Protein AF-A0A0M9DXM6-F1 (afdb_monomer)

pLDDT: mean 96.49, std 4.42, range [59.03, 98.94]

Foldseek 3Di:
DEEEDAAEAAFLVGADEEADAEDFYEHEQRAHFYEYAAEYEQEKDDDWDFDQDPVRDTDIDDDDIGGAHEYYHQHAAHYEYQAEYHFDCYDVLPLPNDEGEDQYEYEAYHNQAEYHQDASNEHEYAAHAYAYEYCAEYHQDANHEYEYAHAEYEYYGPEYEYAHALNYEYEYQAYEYEAYHCEEYEFNAYYDNAAEYEYEHPQYEHEYNDVSDQREEYAEYHEEHAAEYYAFDDPRGGARGYEYAEYDYEHEQRAHAHEYAEAYEFAKDKHWHWHQDSRRDTDIDIDPIGGAGYYDYQHAYEYEYQAYAYEYPDQEHAEAPDAYEYEYYDNHAQYEYYYDANYEHENAQHEYAYHHQAEYEAEANYEYEYQHAEYHEEGNEYEYYYALRYEYENHLYAYEYEYEHCEEYEFNAYADNAYEYEYEHNEYEYEYNDDNYQREEYQEYEEYHAAEYYAVDPVHQRRYEYAEYDYDYHDRYHGHDYPDDHHYDDDKHKHFHQDSSRHTDIDIDD

Mean predicted aligned error: 4.63 Å

Sequence (510 aa):
LILSANSGMGSGNNHIETSINTLTSYAGSDGMYITETNAITIDSQTININRVDAISKDTLTNNDSQADLTTILSGNIVLLAGDTITINEGYDLNRKAVYAGGAGNILLKAMHNEIHINDTAKIISDTGHITIVAANDINQLANANISTTNGCIDLKATAGAITMDNYAMTYTGTGNIGLLAEGDIQLGGLIAGTGDICITSSNGSILDNGDRFKDIQAVALRMNAGIGIGTLGIENDEAIDISVEKLTAHAGSAGINILEENDIEINTINVTINHVGLDGKTTLETHADQSDLKTSSNGAIILQTITGAITIDDSQDIKAHGTGNVLLNASGNEKDIIFLMDSDVNSGSGNITLLAQNSISQHTDSDIQTTTGDIYIKAAHGTITMDDKASASTGNDTGDIHYFANNNITIGGINAGTGNVDLYSQTGSILDGGDTYKDIQAASLRMGALISIGELQTPNPLDIAVDTITSKAGKGGISLFEDDDIVISDVAVTMNVVNPDSTIHIEEFA

Structure (mmCIF, N/CA/C/O backbone):
data_AF-A0A0M9DXM6-F1
#
_entry.id   AF-A0A0M9DXM6-F1
#
loop_
_atom_site.group_PDB
_atom_site.id
_atom_site.type_symbol
_atom_site.label_atom_id
_atom_site.label_alt_id
_atom_site.label_comp_id
_atom_site.label_asym_id
_atom_site.label_entity_id
_atom_site.label_seq_id
_atom_site.pdbx_PDB_ins_code
_atom_site.Cartn_x
_atom_site.Cartn_y
_atom_site.Cartn_z
_atom_site.occupancy
_atom_site.B_iso_or_equiv
_atom_site.auth_seq_id
_atom_site.auth_comp_id
_atom_site.auth_asym_id
_atom_site.auth_atom_id
_atom_site.pdbx_PDB_model_num
ATOM 1 N N . LEU A 1 1 ? 29.166 -0.278 -29.485 1.00 95.00 1 LEU A N 1
ATOM 2 C CA . LEU A 1 1 ? 28.492 -0.185 -30.803 1.00 95.00 1 LEU A CA 1
ATOM 3 C C . LEU A 1 1 ? 27.765 1.147 -30.868 1.00 95.00 1 LEU A C 1
ATOM 5 O O . LEU A 1 1 ? 27.132 1.507 -29.888 1.00 95.00 1 LEU A O 1
ATOM 9 N N . ILE A 1 2 ? 27.886 1.854 -31.993 1.00 96.38 2 ILE A N 1
ATOM 10 C CA . ILE A 1 2 ? 27.164 3.102 -32.282 1.00 96.38 2 ILE A CA 1
ATOM 11 C C . ILE A 1 2 ? 26.176 2.783 -33.395 1.00 96.38 2 ILE A C 1
ATOM 13 O O . ILE A 1 2 ? 26.605 2.302 -34.450 1.00 96.38 2 ILE A O 1
ATOM 17 N N . LEU A 1 3 ? 24.888 3.036 -33.172 1.00 96.19 3 LEU A N 1
ATOM 18 C CA . LEU A 1 3 ? 23.875 2.927 -34.212 1.00 96.19 3 LEU A CA 1
ATOM 19 C C . LEU A 1 3 ? 23.095 4.245 -34.367 1.00 96.19 3 LEU A C 1
ATOM 21 O O . LEU A 1 3 ? 22.624 4.846 -33.404 1.00 96.19 3 LEU A O 1
ATOM 25 N N . SER A 1 4 ? 22.923 4.696 -35.607 1.00 95.94 4 SER A N 1
ATOM 26 C CA . SER A 1 4 ? 22.111 5.875 -35.925 1.00 95.94 4 SER A CA 1
ATOM 27 C C . SER A 1 4 ? 21.314 5.612 -37.196 1.00 95.94 4 SER A C 1
ATOM 29 O O . SER A 1 4 ? 21.894 5.371 -38.257 1.00 95.94 4 SER A O 1
ATOM 31 N N . ALA A 1 5 ? 19.989 5.683 -37.109 1.00 95.81 5 ALA A N 1
ATOM 32 C CA . ALA A 1 5 ? 19.093 5.550 -38.250 1.00 95.81 5 ALA A CA 1
ATOM 33 C C . ALA A 1 5 ? 17.974 6.594 -38.181 1.00 95.81 5 ALA A C 1
ATOM 35 O O . ALA A 1 5 ? 17.336 6.767 -37.151 1.00 95.81 5 ALA A O 1
ATOM 36 N N . ASN A 1 6 ? 17.676 7.254 -39.304 1.00 93.81 6 ASN A N 1
ATOM 37 C CA . ASN A 1 6 ? 16.593 8.247 -39.353 1.00 93.81 6 ASN A CA 1
ATOM 38 C C . ASN A 1 6 ? 15.195 7.633 -39.170 1.00 93.81 6 ASN A C 1
ATOM 40 O O . ASN A 1 6 ? 14.278 8.346 -38.781 1.00 93.81 6 ASN A O 1
ATOM 44 N N . SER A 1 7 ? 15.025 6.349 -39.507 1.00 94.62 7 SER A N 1
ATOM 45 C CA . SER A 1 7 ? 13.735 5.647 -39.432 1.00 94.62 7 SER A CA 1
ATOM 46 C C . SER A 1 7 ? 13.710 4.685 -38.252 1.00 94.62 7 SER A C 1
ATOM 48 O O . SER A 1 7 ? 13.069 4.967 -37.249 1.00 94.62 7 SER A O 1
ATOM 50 N N . GLY A 1 8 ? 14.478 3.598 -38.313 1.00 95.38 8 GLY A N 1
ATOM 51 C CA . GLY A 1 8 ? 14.613 2.663 -37.203 1.00 95.38 8 GLY A CA 1
ATOM 52 C C . GLY A 1 8 ? 15.649 1.581 -37.456 1.00 95.38 8 GLY A C 1
ATOM 53 O O . GLY A 1 8 ? 16.342 1.590 -38.478 1.00 95.38 8 GLY A O 1
ATOM 54 N N . MET A 1 9 ? 15.776 0.677 -36.490 1.00 96.75 9 MET A N 1
ATOM 55 C CA . MET A 1 9 ? 16.795 -0.369 -36.435 1.00 96.75 9 MET A CA 1
ATOM 56 C C . MET A 1 9 ? 16.177 -1.679 -35.969 1.00 96.75 9 MET A C 1
ATOM 58 O O . MET A 1 9 ? 15.656 -1.769 -34.862 1.00 96.75 9 MET A O 1
ATOM 62 N N . GLY A 1 10 ? 16.228 -2.698 -36.825 1.00 96.56 10 GLY A N 1
ATOM 63 C CA . GLY A 1 10 ? 15.422 -3.899 -36.626 1.00 96.56 10 GLY A CA 1
ATOM 64 C C . GLY A 1 10 ? 13.931 -3.610 -36.814 1.00 96.56 10 GLY A C 1
ATOM 65 O O . GLY A 1 10 ? 13.534 -2.594 -37.383 1.00 96.56 10 GLY A O 1
ATOM 66 N N . SER A 1 11 ? 13.098 -4.541 -36.370 1.00 96.50 11 SER A N 1
ATOM 67 C CA . SER A 1 11 ? 11.639 -4.423 -36.350 1.00 96.50 11 SER A CA 1
ATOM 68 C C . SER A 1 11 ? 11.067 -5.355 -35.283 1.00 96.50 11 SER A C 1
ATOM 70 O O . SER A 1 11 ? 11.734 -6.313 -34.894 1.00 96.50 11 SER A O 1
ATOM 72 N N . GLY A 1 12 ? 9.812 -5.152 -34.874 1.00 94.00 12 GLY A N 1
ATOM 73 C CA . GLY A 1 12 ? 9.178 -5.980 -33.840 1.00 94.00 12 GLY A CA 1
ATOM 74 C C . GLY A 1 12 ? 9.177 -7.491 -34.111 1.00 94.00 12 GLY A C 1
ATOM 75 O O . GLY A 1 12 ? 9.176 -8.278 -33.174 1.00 94.00 12 GLY A O 1
ATOM 76 N N . ASN A 1 13 ? 9.246 -7.909 -35.381 1.00 93.44 13 ASN A N 1
ATOM 77 C CA . ASN A 1 13 ? 9.314 -9.325 -35.766 1.00 93.44 13 ASN A CA 1
ATOM 78 C C . ASN A 1 13 ? 10.734 -9.816 -36.095 1.00 93.44 13 ASN A C 1
ATOM 80 O O . ASN A 1 13 ? 10.910 -10.994 -36.390 1.00 93.44 13 ASN A O 1
ATOM 84 N N . ASN A 1 14 ? 11.722 -8.922 -36.138 1.00 96.69 14 ASN A N 1
ATOM 85 C CA . ASN A 1 14 ? 13.093 -9.248 -36.513 1.00 96.69 14 ASN A CA 1
ATOM 86 C C . ASN A 1 14 ? 14.042 -8.218 -35.900 1.00 96.69 14 ASN A C 1
ATOM 88 O O . ASN A 1 14 ? 14.267 -7.147 -36.480 1.00 96.69 14 ASN A O 1
ATOM 92 N N . HIS A 1 15 ? 14.535 -8.537 -34.708 1.00 98.19 15 HIS A N 1
ATOM 93 C CA . HIS A 1 15 ? 15.484 -7.705 -33.977 1.00 98.19 15 HIS A CA 1
ATOM 94 C C . HIS A 1 15 ? 16.838 -7.697 -34.698 1.00 98.19 15 HIS A C 1
ATOM 96 O O . HIS A 1 15 ? 17.088 -8.495 -35.596 1.00 98.19 15 HIS A O 1
ATOM 102 N N . ILE A 1 16 ? 17.707 -6.754 -34.345 1.00 98.19 16 ILE A N 1
ATOM 103 C CA . ILE A 1 16 ? 19.132 -6.855 -34.665 1.00 98.19 16 ILE A CA 1
ATOM 104 C C . ILE A 1 16 ? 19.784 -7.666 -33.551 1.00 98.19 16 ILE A C 1
ATOM 106 O O . ILE A 1 16 ? 19.792 -7.226 -32.401 1.00 98.19 16 ILE A O 1
ATOM 110 N N . GLU A 1 17 ? 20.345 -8.824 -33.884 1.00 97.94 17 GLU A N 1
ATOM 111 C CA . GLU A 1 17 ? 21.116 -9.618 -32.934 1.00 97.94 17 GLU A CA 1
ATOM 112 C C . GLU A 1 17 ? 22.549 -9.088 -32.801 1.00 97.94 17 GLU A C 1
ATOM 114 O O . GLU A 1 17 ? 23.246 -8.856 -33.795 1.00 97.94 17 GLU A O 1
ATOM 119 N N . THR A 1 18 ? 23.013 -8.915 -31.565 1.00 98.00 18 THR A N 1
ATOM 120 C CA . THR A 1 18 ? 24.352 -8.402 -31.262 1.00 98.00 18 THR A CA 1
ATOM 121 C C . THR A 1 18 ? 25.109 -9.283 -30.259 1.00 98.00 18 THR A C 1
ATOM 123 O O . THR A 1 18 ? 24.546 -10.166 -29.604 1.00 98.00 18 THR A O 1
ATOM 126 N N . SER A 1 19 ? 26.430 -9.076 -30.206 1.00 98.00 19 SER A N 1
ATOM 127 C CA . SER A 1 19 ? 27.343 -9.637 -29.202 1.00 98.00 19 SER A CA 1
ATOM 128 C C . SER A 1 19 ? 28.376 -8.573 -28.808 1.00 98.00 19 SER A C 1
ATOM 130 O O . SER A 1 19 ? 29.520 -8.611 -29.269 1.00 98.00 19 SER A O 1
ATOM 132 N N . ILE A 1 20 ? 27.954 -7.568 -28.046 1.00 97.44 20 ILE A N 1
ATOM 133 C CA . ILE A 1 20 ? 28.712 -6.348 -27.730 1.00 97.44 20 ILE A CA 1
ATOM 134 C C . ILE A 1 20 ? 28.621 -5.992 -26.242 1.00 97.44 20 ILE A C 1
ATOM 136 O O . ILE A 1 20 ? 27.689 -6.387 -25.561 1.00 97.44 20 ILE A O 1
ATOM 140 N N . ASN A 1 21 ? 29.563 -5.176 -25.759 1.00 96.88 21 ASN A N 1
ATOM 141 C CA . ASN A 1 21 ? 29.585 -4.762 -24.350 1.00 96.88 21 ASN A CA 1
ATOM 142 C C . ASN A 1 21 ? 28.863 -3.434 -24.102 1.00 96.88 21 ASN A C 1
ATOM 144 O O . ASN A 1 21 ? 28.241 -3.261 -23.065 1.00 96.88 21 ASN A O 1
ATOM 148 N N . THR A 1 22 ? 28.973 -2.481 -25.030 1.00 97.81 22 THR A N 1
ATOM 149 C CA . THR A 1 22 ? 28.425 -1.126 -24.868 1.00 97.81 22 THR A CA 1
ATOM 150 C C . THR A 1 22 ? 27.573 -0.764 -26.072 1.00 97.81 22 THR A C 1
ATOM 152 O O . THR A 1 22 ? 28.013 -0.977 -27.207 1.00 97.81 22 THR A O 1
ATOM 155 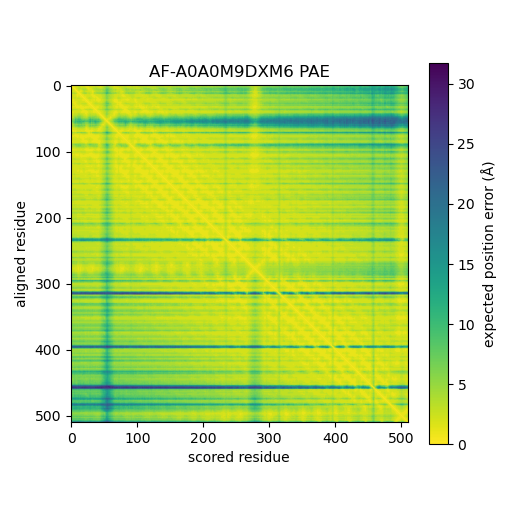N N . LEU A 1 23 ? 26.390 -0.196 -25.854 1.00 98.19 23 LEU A N 1
ATOM 156 C CA . LEU A 1 23 ? 25.471 0.248 -26.898 1.00 98.19 23 LEU A CA 1
ATOM 157 C C . LEU A 1 23 ? 25.051 1.700 -26.671 1.00 98.19 23 LEU A C 1
ATOM 159 O O . LEU A 1 23 ? 24.648 2.082 -25.581 1.00 98.19 23 LEU A O 1
ATOM 163 N N . THR A 1 24 ? 25.069 2.458 -27.760 1.00 98.00 24 THR A N 1
ATOM 164 C CA . THR A 1 24 ? 24.351 3.722 -27.912 1.00 98.00 24 THR A CA 1
ATOM 165 C C . THR A 1 24 ? 23.617 3.700 -29.250 1.00 98.00 24 THR A C 1
ATOM 167 O O . THR A 1 24 ? 24.087 3.093 -30.225 1.00 98.00 24 THR A O 1
ATOM 170 N N . SER A 1 25 ? 22.425 4.290 -29.280 1.00 97.44 25 SER A N 1
ATOM 171 C CA . SER A 1 25 ? 21.515 4.188 -30.410 1.00 97.44 25 SER A CA 1
ATOM 172 C C . SER A 1 25 ? 20.621 5.412 -30.558 1.00 97.44 25 SER A C 1
ATOM 174 O O . SER A 1 25 ? 20.064 5.910 -29.584 1.00 97.44 25 SER A O 1
ATOM 176 N N . TYR A 1 26 ? 20.405 5.833 -31.804 1.00 97.75 26 TYR A N 1
ATOM 177 C CA . TYR A 1 26 ? 19.428 6.856 -32.166 1.00 97.75 26 TYR A CA 1
ATOM 178 C C . TYR A 1 26 ? 18.542 6.393 -33.328 1.00 97.75 26 TYR A C 1
ATOM 180 O O . TYR A 1 26 ? 19.050 6.148 -34.427 1.00 97.75 26 TYR A O 1
ATOM 188 N N . ALA A 1 27 ? 17.231 6.295 -33.104 1.00 98.06 27 ALA A N 1
ATOM 189 C CA . ALA A 1 27 ? 16.229 5.888 -34.094 1.00 98.06 27 ALA A CA 1
ATOM 190 C C . ALA A 1 27 ? 15.079 6.903 -34.238 1.00 98.06 27 ALA A C 1
ATOM 192 O O . ALA A 1 27 ? 14.842 7.741 -33.370 1.00 98.06 27 ALA A O 1
ATOM 193 N N . GLY A 1 28 ? 14.348 6.822 -35.350 1.00 97.62 28 GLY A N 1
ATOM 194 C CA . GLY A 1 28 ? 13.129 7.593 -35.599 1.00 97.62 28 GLY A CA 1
ATOM 195 C C . GLY A 1 28 ? 11.851 6.810 -35.293 1.00 97.62 28 GLY A C 1
ATOM 196 O O . GLY A 1 28 ? 11.806 6.003 -34.366 1.00 97.62 28 GLY A O 1
ATOM 197 N N . SER A 1 29 ? 10.819 7.033 -36.112 1.00 96.19 29 SER A N 1
ATOM 198 C CA . SER A 1 29 ? 9.457 6.517 -35.912 1.00 96.19 29 SER A CA 1
ATOM 199 C C . SER A 1 29 ? 9.323 4.998 -35.956 1.00 96.19 29 SER A C 1
ATOM 201 O O . SER A 1 29 ? 8.376 4.463 -35.388 1.00 96.19 29 SER A O 1
ATOM 203 N N . ASP A 1 30 ? 10.237 4.297 -36.629 1.00 96.81 30 ASP A N 1
ATOM 204 C CA . ASP A 1 30 ? 10.184 2.833 -36.683 1.00 96.81 30 ASP A CA 1
ATOM 205 C C . ASP A 1 30 ? 10.801 2.207 -35.427 1.00 96.81 30 ASP A C 1
ATOM 207 O O . ASP A 1 30 ? 10.632 1.014 -35.204 1.00 96.81 30 ASP A O 1
ATOM 211 N N . GLY A 1 31 ? 11.474 2.999 -34.585 1.00 97.94 31 GLY A N 1
ATOM 212 C CA . GLY A 1 31 ? 12.032 2.555 -33.314 1.00 97.94 31 GLY A CA 1
ATOM 213 C C . GLY A 1 31 ? 13.300 1.714 -33.446 1.00 97.94 31 GLY A C 1
ATOM 214 O O . GLY A 1 31 ? 13.975 1.695 -34.478 1.00 97.94 31 GLY A O 1
ATOM 215 N N . MET A 1 32 ? 13.648 1.028 -32.366 1.00 98.31 32 MET A N 1
ATOM 216 C CA . MET A 1 32 ? 14.805 0.151 -32.276 1.00 98.31 32 MET A CA 1
ATOM 217 C C . MET A 1 32 ? 14.445 -1.160 -31.577 1.00 98.31 32 MET A C 1
ATOM 219 O O . MET A 1 32 ? 13.837 -1.154 -30.512 1.00 98.31 32 MET A O 1
ATOM 223 N N . TYR A 1 33 ? 14.841 -2.274 -32.185 1.00 98.75 33 TYR A N 1
ATOM 224 C CA . TYR A 1 33 ? 14.581 -3.632 -31.713 1.00 98.75 33 TYR A CA 1
ATOM 225 C C . TYR A 1 33 ? 15.891 -4.411 -31.743 1.00 98.75 33 TYR A C 1
ATOM 227 O O . TYR A 1 33 ? 16.400 -4.731 -32.821 1.00 98.75 33 TYR A O 1
ATOM 235 N N . ILE A 1 34 ? 16.468 -4.662 -30.570 1.00 98.69 34 ILE A N 1
ATOM 236 C CA . ILE A 1 34 ? 17.808 -5.232 -30.413 1.00 98.69 34 ILE A CA 1
ATOM 237 C C . ILE A 1 34 ? 17.748 -6.411 -29.445 1.00 98.69 34 ILE A C 1
ATOM 239 O O . ILE A 1 34 ? 17.160 -6.318 -28.369 1.00 98.69 34 ILE A O 1
ATOM 243 N N . THR A 1 35 ? 18.405 -7.504 -29.824 1.00 98.56 35 THR A N 1
ATOM 244 C CA . THR A 1 35 ? 18.655 -8.654 -28.953 1.00 98.56 35 THR A CA 1
ATOM 245 C C . THR A 1 35 ? 20.164 -8.839 -28.803 1.00 98.56 35 THR A C 1
ATOM 247 O O . THR A 1 35 ? 20.845 -9.276 -29.725 1.00 98.56 35 THR A O 1
ATOM 250 N N . GLU A 1 36 ? 20.702 -8.504 -27.639 1.00 98.44 36 GLU A N 1
ATOM 251 C CA . GLU A 1 36 ? 22.091 -8.745 -27.266 1.00 98.44 36 GLU A CA 1
ATOM 252 C C . GLU A 1 36 ? 22.236 -10.127 -26.619 1.00 98.44 36 GLU A C 1
ATOM 254 O O . GLU A 1 36 ? 21.446 -10.516 -25.762 1.00 98.44 36 GLU A O 1
ATOM 259 N N . THR A 1 37 ? 23.257 -10.882 -27.024 1.00 98.19 37 THR A N 1
ATOM 260 C CA . THR A 1 37 ? 23.476 -12.253 -26.531 1.00 98.19 37 THR A CA 1
ATOM 261 C C . THR A 1 37 ? 24.064 -12.291 -25.116 1.00 98.19 37 THR A C 1
ATOM 263 O O . THR A 1 37 ? 23.858 -13.270 -24.404 1.00 98.19 37 THR A O 1
ATOM 266 N N . ASN A 1 38 ? 24.797 -11.254 -24.702 1.00 97.12 38 ASN A N 1
ATOM 267 C CA . ASN A 1 38 ? 25.492 -11.192 -23.413 1.00 97.12 38 ASN A CA 1
ATOM 268 C C . ASN A 1 38 ? 24.887 -10.110 -22.496 1.00 97.12 38 ASN A C 1
ATOM 270 O O . ASN A 1 38 ? 23.751 -9.676 -22.687 1.00 97.12 38 ASN A O 1
ATOM 274 N N . ALA A 1 39 ? 25.657 -9.677 -21.495 1.00 98.44 39 ALA A N 1
ATOM 275 C CA . ALA A 1 39 ? 25.383 -8.446 -20.763 1.00 98.44 39 ALA A CA 1
ATOM 276 C C . ALA A 1 39 ? 25.593 -7.230 -21.674 1.00 98.44 39 ALA A C 1
ATOM 278 O O . ALA A 1 39 ? 26.448 -7.255 -22.563 1.00 98.44 39 ALA A O 1
ATOM 279 N N . ILE A 1 40 ? 24.855 -6.152 -21.416 1.00 98.75 40 ILE A N 1
ATOM 280 C CA . ILE A 1 40 ? 24.942 -4.907 -22.177 1.00 98.75 40 ILE A CA 1
ATOM 281 C C . ILE A 1 40 ? 25.006 -3.702 -21.249 1.00 98.75 40 ILE A C 1
ATOM 283 O O . ILE A 1 40 ? 24.245 -3.589 -20.292 1.00 98.75 40 ILE A O 1
ATOM 287 N N . THR A 1 41 ? 25.895 -2.767 -21.563 1.00 98.75 41 THR A N 1
ATOM 288 C CA . THR A 1 41 ? 25.940 -1.450 -20.934 1.00 98.75 41 THR A CA 1
ATOM 289 C C . THR A 1 41 ? 25.419 -0.399 -21.909 1.00 98.75 41 THR A C 1
ATOM 291 O O . THR A 1 41 ? 25.927 -0.268 -23.024 1.00 98.75 41 THR A O 1
ATOM 294 N N . ILE A 1 42 ? 24.419 0.370 -21.496 1.00 98.69 42 ILE A N 1
ATOM 295 C CA . ILE A 1 42 ? 24.010 1.598 -22.178 1.00 98.69 42 ILE A CA 1
ATOM 296 C C . ILE A 1 42 ? 24.918 2.705 -21.655 1.00 98.69 42 ILE A C 1
ATOM 298 O O . ILE A 1 42 ? 24.898 2.999 -20.463 1.00 98.69 42 ILE A O 1
ATOM 302 N N . ASP A 1 43 ? 25.767 3.248 -22.524 1.00 97.69 43 ASP A N 1
ATOM 303 C CA . ASP A 1 43 ? 26.740 4.290 -22.185 1.00 97.69 43 ASP A CA 1
ATOM 304 C C . ASP A 1 43 ? 27.196 5.017 -23.458 1.00 97.69 43 ASP A C 1
ATOM 306 O O . ASP A 1 43 ? 26.812 4.688 -24.583 1.00 97.69 43 ASP A O 1
ATOM 310 N N . SER A 1 44 ? 28.083 5.987 -23.288 1.00 96.38 44 SER A N 1
ATOM 311 C CA . SER A 1 44 ? 28.733 6.703 -24.365 1.00 96.38 44 SER A CA 1
ATOM 312 C C . SER A 1 44 ? 29.739 5.858 -25.131 1.00 96.38 44 SER A C 1
ATOM 314 O O . SER A 1 44 ? 30.563 5.128 -24.576 1.00 96.38 44 SER A O 1
ATOM 316 N N . GLN A 1 45 ? 29.745 6.037 -26.446 1.00 96.25 45 GLN A N 1
ATOM 317 C CA . GLN A 1 45 ? 30.738 5.448 -27.323 1.00 96.25 45 GLN A CA 1
ATOM 318 C C . GLN A 1 45 ? 31.192 6.460 -28.374 1.00 96.25 45 GLN A C 1
ATOM 320 O O . GLN A 1 45 ? 30.397 7.152 -29.005 1.00 96.25 45 GLN A O 1
ATOM 325 N N . THR A 1 46 ? 32.499 6.479 -28.632 1.00 95.50 46 THR A N 1
ATOM 326 C CA . THR A 1 46 ? 33.094 7.138 -29.796 1.00 95.50 46 THR A CA 1
ATOM 327 C C . THR A 1 46 ? 33.887 6.115 -30.596 1.00 95.50 46 THR A C 1
ATOM 329 O O . THR A 1 46 ? 34.663 5.344 -30.032 1.00 95.50 46 THR A O 1
ATOM 332 N N . ILE A 1 47 ? 33.720 6.110 -31.917 1.00 92.88 47 ILE A N 1
ATOM 333 C CA . ILE A 1 47 ? 34.516 5.275 -32.822 1.00 92.88 47 ILE A CA 1
ATOM 334 C C . ILE A 1 47 ? 35.238 6.198 -33.793 1.00 92.88 47 ILE A C 1
ATOM 336 O O . ILE A 1 47 ? 34.601 6.849 -34.619 1.00 92.88 47 ILE A O 1
ATOM 340 N N . ASN A 1 48 ? 36.568 6.216 -33.723 1.00 93.56 48 ASN A N 1
ATOM 341 C CA . ASN A 1 48 ? 37.421 6.914 -34.678 1.00 93.56 48 ASN A CA 1
ATOM 342 C C . ASN A 1 48 ? 38.124 5.904 -35.585 1.00 93.56 48 ASN A C 1
ATOM 344 O O . ASN A 1 48 ? 38.646 4.894 -35.117 1.00 93.56 48 ASN A O 1
ATOM 348 N N . ILE A 1 49 ? 38.132 6.177 -36.887 1.00 93.25 49 ILE A N 1
ATOM 349 C CA . ILE A 1 49 ? 38.731 5.311 -37.902 1.00 93.25 49 ILE A CA 1
ATOM 350 C C . ILE A 1 49 ? 39.770 6.081 -38.708 1.00 93.25 49 ILE A C 1
ATOM 352 O O . ILE A 1 49 ? 39.626 7.276 -38.964 1.00 93.25 49 ILE A O 1
ATOM 356 N N . ASN A 1 50 ? 40.807 5.385 -39.159 1.00 94.50 50 ASN A N 1
ATOM 357 C CA . ASN A 1 50 ? 41.744 5.938 -40.129 1.00 94.50 50 ASN A CA 1
ATOM 358 C C . ASN A 1 50 ? 41.104 5.901 -41.516 1.00 94.50 50 ASN A C 1
ATOM 360 O O . ASN A 1 50 ? 40.862 4.827 -42.071 1.00 94.50 50 ASN A O 1
ATOM 364 N N . ARG A 1 51 ? 40.818 7.075 -42.084 1.00 92.38 51 ARG A N 1
ATOM 365 C CA . ARG A 1 51 ? 40.313 7.193 -43.454 1.00 92.38 51 ARG A CA 1
ATOM 366 C C . ARG A 1 51 ? 41.467 7.498 -44.388 1.00 92.38 51 ARG A C 1
ATOM 368 O O . ARG A 1 51 ? 42.149 8.504 -44.218 1.00 92.38 51 ARG A O 1
ATOM 375 N N . VAL A 1 52 ? 41.659 6.626 -45.371 1.00 93.75 52 VAL A N 1
ATOM 376 C CA . VAL A 1 52 ? 42.643 6.820 -46.435 1.00 93.75 52 VAL A CA 1
ATOM 377 C C . VAL A 1 52 ? 42.034 7.717 -47.510 1.00 93.75 52 VAL A C 1
ATOM 379 O O . VAL A 1 52 ? 40.940 7.440 -48.006 1.00 93.75 52 VAL A O 1
ATOM 382 N N . ASP A 1 53 ? 42.721 8.804 -47.843 1.00 90.38 53 ASP A N 1
ATOM 383 C CA . ASP A 1 53 ? 42.309 9.723 -48.901 1.00 90.38 53 ASP A CA 1
ATOM 384 C C . ASP A 1 53 ? 42.794 9.275 -50.297 1.00 90.38 53 ASP A C 1
ATOM 386 O O . ASP A 1 53 ? 43.465 8.255 -50.471 1.00 90.38 53 ASP A O 1
ATOM 390 N N . ALA A 1 54 ? 42.456 10.055 -51.327 1.00 92.88 54 ALA A N 1
ATOM 391 C CA . ALA A 1 54 ? 42.821 9.755 -52.713 1.00 92.88 54 ALA A CA 1
ATOM 392 C C . ALA A 1 54 ? 44.342 9.758 -52.980 1.00 92.88 54 ALA A C 1
ATOM 394 O O . ALA A 1 54 ? 44.765 9.311 -54.046 1.00 92.88 54 ALA A O 1
ATOM 395 N N . ILE A 1 55 ? 45.160 10.248 -52.041 1.00 93.56 55 ILE A N 1
ATOM 396 C CA . ILE A 1 55 ? 46.626 10.255 -52.131 1.00 93.56 55 ILE A CA 1
ATOM 397 C C . ILE A 1 55 ? 47.275 9.243 -51.178 1.00 93.56 55 ILE A C 1
ATOM 399 O O . ILE A 1 55 ? 48.481 9.301 -50.950 1.00 93.56 55 ILE A O 1
ATOM 403 N N . SER A 1 56 ? 46.500 8.274 -50.677 1.00 91.25 56 SER A N 1
ATOM 404 C CA . SER A 1 56 ? 46.968 7.210 -49.779 1.00 91.25 56 SER A CA 1
ATOM 405 C C . SER A 1 56 ? 47.475 7.706 -48.419 1.00 91.25 56 SER A C 1
ATOM 407 O O . SER A 1 56 ? 48.222 6.993 -47.751 1.00 91.25 56 SER A O 1
ATOM 409 N N . LYS A 1 57 ? 47.074 8.910 -47.991 1.00 94.00 57 LYS A N 1
ATOM 410 C CA . LYS A 1 57 ? 47.332 9.402 -46.638 1.00 94.00 57 LYS A CA 1
ATOM 411 C C . LYS A 1 57 ? 46.177 8.993 -45.735 1.00 94.00 57 LYS A C 1
ATOM 413 O O . LYS A 1 57 ? 45.016 9.229 -46.068 1.00 94.00 57 LYS A O 1
ATOM 418 N N . ASP A 1 58 ? 46.485 8.409 -44.585 1.00 93.06 58 ASP A N 1
ATOM 419 C CA . ASP A 1 58 ? 45.499 8.189 -43.541 1.00 93.06 58 ASP A CA 1
ATOM 420 C C . ASP A 1 58 ? 45.308 9.453 -42.692 1.00 93.06 58 ASP A C 1
ATOM 422 O O . ASP A 1 58 ? 46.239 10.180 -42.346 1.00 93.06 58 ASP A O 1
ATOM 426 N N . THR A 1 59 ? 44.050 9.757 -42.393 1.00 93.25 59 THR A N 1
ATOM 427 C CA . THR A 1 59 ? 43.672 10.768 -41.406 1.00 93.25 59 THR A CA 1
ATOM 428 C C . THR A 1 59 ? 42.694 10.125 -40.440 1.00 93.25 59 THR A C 1
ATOM 430 O O . THR A 1 59 ? 41.676 9.567 -40.860 1.00 93.25 59 THR A O 1
ATOM 433 N N . LEU A 1 60 ? 43.013 10.184 -39.149 1.00 94.88 60 LEU A N 1
ATOM 434 C CA . LEU A 1 60 ? 42.110 9.740 -38.096 1.00 94.88 60 LEU A CA 1
ATOM 435 C C . LEU A 1 60 ? 40.878 10.650 -38.090 1.00 94.88 60 LEU A C 1
ATOM 437 O O . LEU A 1 60 ? 41.008 11.876 -38.075 1.00 94.88 60 LEU A O 1
ATOM 441 N N . THR A 1 61 ? 39.683 10.066 -38.120 1.00 93.25 61 THR A N 1
ATOM 442 C CA . THR A 1 61 ? 38.455 10.838 -37.912 1.00 93.25 61 THR A CA 1
ATOM 443 C C . THR A 1 61 ? 38.405 11.382 -36.489 1.00 93.25 61 THR A C 1
ATOM 445 O O . THR A 1 61 ? 38.930 10.765 -35.568 1.00 93.25 61 THR A O 1
ATOM 448 N N . ASN A 1 62 ? 37.732 12.514 -36.312 1.00 92.75 62 ASN A N 1
ATOM 449 C CA . ASN A 1 62 ? 37.373 13.044 -35.002 1.00 92.75 62 ASN A CA 1
ATOM 450 C C . ASN A 1 62 ? 35.848 13.075 -34.918 1.00 92.75 62 ASN A C 1
ATOM 452 O O . ASN A 1 62 ? 35.236 14.106 -35.186 1.00 92.75 62 ASN A O 1
ATOM 456 N N . ASN A 1 63 ? 35.259 11.9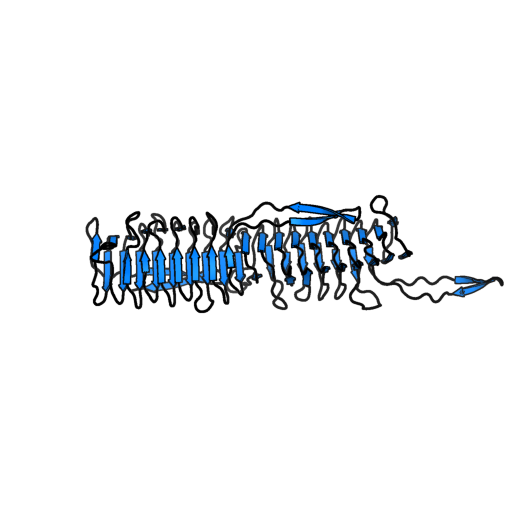04 -34.696 1.00 92.69 63 ASN A N 1
ATOM 457 C CA . ASN A 1 63 ? 33.818 11.756 -34.566 1.00 92.69 63 ASN A CA 1
ATOM 458 C C . ASN A 1 63 ? 33.394 12.158 -33.154 1.00 92.69 63 ASN A C 1
ATOM 460 O O . ASN A 1 63 ? 34.123 11.902 -32.194 1.00 92.69 63 ASN A O 1
ATOM 464 N N . ASP A 1 64 ? 32.210 12.749 -33.042 1.00 92.69 64 ASP A N 1
ATOM 465 C CA . ASP A 1 64 ? 31.605 13.046 -31.749 1.00 92.69 64 ASP A CA 1
ATOM 466 C C . ASP A 1 64 ? 31.176 11.749 -31.043 1.00 92.69 64 ASP A C 1
ATOM 468 O O . ASP A 1 64 ? 30.911 10.725 -31.685 1.00 92.69 64 ASP A O 1
ATOM 472 N N . SER A 1 65 ? 31.118 11.790 -29.710 1.00 94.56 65 SER A N 1
ATOM 473 C CA . SER A 1 65 ? 30.571 10.687 -28.921 1.00 94.56 65 SER A CA 1
ATOM 474 C C . SER A 1 65 ? 29.053 10.647 -29.056 1.00 94.56 65 SER A C 1
ATOM 476 O O . SER A 1 65 ? 28.403 11.687 -28.982 1.00 94.56 65 SER A O 1
ATOM 478 N N . GLN A 1 66 ? 28.491 9.450 -29.201 1.00 96.38 66 GLN A N 1
ATOM 479 C CA . GLN A 1 66 ? 27.056 9.211 -29.047 1.00 96.38 66 GLN A CA 1
ATOM 480 C C . GLN A 1 66 ? 26.819 8.606 -27.657 1.00 96.38 66 GLN A C 1
ATOM 482 O O . GLN A 1 66 ? 27.668 7.847 -27.186 1.00 96.38 66 GLN A O 1
ATOM 487 N N . ALA A 1 67 ? 25.718 8.966 -27.006 1.00 97.19 67 ALA A N 1
ATOM 488 C CA . ALA A 1 67 ? 25.264 8.428 -25.725 1.00 97.19 67 ALA A CA 1
ATOM 489 C C . ALA A 1 67 ? 23.820 7.922 -25.860 1.00 97.19 67 ALA A C 1
ATOM 491 O O . ALA A 1 67 ? 23.173 8.176 -26.880 1.00 97.19 67 ALA A O 1
ATOM 492 N N . ASP A 1 68 ? 23.352 7.195 -24.848 1.00 98.00 68 ASP A N 1
ATOM 493 C CA . ASP A 1 68 ? 21.950 6.815 -24.647 1.00 98.00 68 ASP A CA 1
ATOM 494 C C . ASP A 1 68 ? 21.342 5.864 -25.687 1.00 98.00 68 ASP A C 1
ATOM 496 O O . ASP A 1 68 ? 21.909 5.578 -26.751 1.00 98.00 68 ASP A O 1
ATOM 500 N N . LEU A 1 69 ? 20.137 5.381 -25.370 1.00 98.44 69 LEU A N 1
ATOM 501 C CA . LEU A 1 69 ? 19.188 4.843 -26.341 1.00 98.44 69 LEU A CA 1
ATOM 502 C C . LEU A 1 69 ? 18.057 5.849 -26.527 1.00 98.44 69 LEU A C 1
ATOM 504 O O . LEU A 1 69 ? 17.249 6.064 -25.628 1.00 98.44 69 LEU A O 1
ATOM 508 N N . THR A 1 70 ? 17.982 6.452 -27.706 1.00 98.06 70 THR A N 1
ATOM 509 C CA . THR A 1 70 ? 16.974 7.463 -28.019 1.00 98.06 70 THR A CA 1
ATOM 510 C C . THR A 1 70 ? 16.160 7.068 -29.241 1.00 98.06 70 THR A C 1
ATOM 512 O O . THR A 1 70 ? 16.708 6.776 -30.306 1.00 98.06 70 THR A O 1
ATOM 515 N N . THR A 1 71 ? 14.839 7.152 -29.126 1.00 98.06 71 THR A N 1
ATOM 516 C CA . THR A 1 71 ? 13.932 7.201 -30.273 1.00 98.06 71 THR A CA 1
ATOM 517 C C . THR A 1 71 ? 13.183 8.525 -30.307 1.00 98.06 71 THR A C 1
ATOM 519 O O . THR A 1 71 ? 12.786 9.082 -29.282 1.00 98.06 71 THR A O 1
ATOM 522 N N . ILE A 1 72 ? 12.968 9.041 -31.514 1.00 92.31 72 ILE A N 1
ATOM 523 C CA . ILE A 1 72 ? 12.113 10.206 -31.754 1.00 92.31 72 ILE A CA 1
ATOM 524 C C . ILE A 1 72 ? 10.879 9.805 -32.567 1.00 92.31 72 ILE A C 1
ATOM 526 O O . ILE A 1 72 ? 10.853 8.756 -33.203 1.00 92.31 72 ILE A O 1
ATOM 530 N N . LEU A 1 73 ? 9.857 10.666 -32.587 1.00 93.56 73 LEU A N 1
ATOM 531 C CA . LEU A 1 73 ? 8.654 10.486 -33.415 1.00 93.56 73 LEU A CA 1
ATOM 532 C C . LEU A 1 73 ? 7.850 9.207 -33.096 1.00 93.56 73 LEU A C 1
ATOM 534 O O . LEU A 1 73 ? 7.302 8.588 -34.004 1.00 93.56 73 LEU A O 1
ATOM 538 N N . SER A 1 74 ? 7.716 8.850 -31.814 1.00 96.75 74 SER A N 1
ATOM 539 C CA . SER A 1 74 ? 6.951 7.679 -31.341 1.00 96.75 74 SER A CA 1
ATOM 540 C C . SER A 1 74 ? 7.538 6.312 -31.706 1.00 96.75 74 SER A C 1
ATOM 542 O O . SER A 1 74 ? 6.810 5.324 -31.716 1.00 96.75 74 SER A O 1
ATOM 544 N N . GLY A 1 75 ? 8.841 6.231 -31.989 1.00 98.12 75 GLY A N 1
ATOM 545 C CA . GLY A 1 75 ? 9.524 4.946 -32.136 1.00 98.12 75 GLY A CA 1
ATOM 546 C C . GLY A 1 75 ? 9.642 4.203 -30.804 1.00 98.12 75 GLY A C 1
ATOM 547 O O . GLY A 1 75 ? 9.972 4.807 -29.787 1.00 98.12 75 GLY A O 1
ATOM 548 N N . ASN A 1 76 ? 9.417 2.891 -30.803 1.00 98.62 76 ASN A N 1
ATOM 549 C CA . ASN A 1 76 ? 9.596 2.061 -29.608 1.00 98.62 76 ASN A CA 1
ATOM 550 C C . ASN A 1 76 ? 11.077 1.753 -29.353 1.00 98.62 76 ASN A C 1
ATOM 552 O O . ASN A 1 76 ? 11.850 1.621 -30.301 1.00 98.62 76 ASN A O 1
ATOM 556 N N . ILE A 1 77 ? 11.449 1.553 -28.093 1.00 98.81 77 ILE A N 1
ATOM 557 C CA . ILE A 1 77 ? 12.732 0.973 -27.694 1.00 98.81 77 ILE A CA 1
ATOM 558 C C . ILE A 1 77 ? 12.458 -0.425 -27.158 1.00 98.81 77 ILE A C 1
ATOM 560 O O . ILE A 1 77 ? 11.791 -0.580 -26.144 1.00 98.81 77 ILE A O 1
ATOM 564 N N . VAL A 1 78 ? 12.982 -1.447 -27.826 1.00 98.88 78 VAL A N 1
ATOM 565 C CA . VAL A 1 78 ? 12.934 -2.831 -27.358 1.00 98.88 78 VAL A CA 1
ATOM 566 C C . VAL A 1 78 ? 14.358 -3.367 -27.299 1.00 98.88 78 VAL A C 1
ATOM 568 O O . VAL A 1 78 ? 14.999 -3.551 -28.335 1.00 98.88 78 VAL A O 1
ATOM 571 N N . LEU A 1 79 ? 14.849 -3.612 -26.085 1.00 98.81 79 LEU A N 1
ATOM 572 C CA . LEU A 1 79 ? 16.169 -4.179 -25.824 1.00 98.81 79 LEU A CA 1
ATOM 573 C C . LEU A 1 79 ? 16.042 -5.441 -24.976 1.00 98.81 79 LEU A C 1
ATOM 575 O O . LEU A 1 79 ? 15.571 -5.405 -23.840 1.00 98.81 79 LEU A O 1
ATOM 579 N N . LEU A 1 80 ? 16.514 -6.551 -25.529 1.00 98.69 80 LEU A N 1
ATOM 580 C CA . LEU A 1 80 ? 16.681 -7.813 -24.825 1.00 98.69 80 LEU A CA 1
ATOM 581 C C . LEU A 1 80 ? 18.178 -8.047 -24.642 1.00 98.69 80 LEU A C 1
ATOM 583 O O . LEU A 1 80 ? 18.924 -7.932 -25.609 1.00 98.69 80 LEU A O 1
ATOM 587 N N . ALA A 1 81 ? 18.611 -8.403 -23.439 1.00 98.69 81 ALA A N 1
ATOM 588 C CA . ALA A 1 81 ? 19.978 -8.816 -23.156 1.00 98.69 81 ALA A CA 1
ATOM 589 C C . ALA A 1 81 ? 19.985 -10.232 -22.587 1.00 98.69 81 ALA A C 1
ATOM 591 O O . ALA A 1 81 ? 19.141 -10.592 -21.762 1.00 98.69 81 ALA A O 1
ATOM 592 N N . GLY A 1 82 ? 20.941 -11.045 -23.028 1.00 98.56 82 GLY A N 1
ATOM 593 C CA . GLY A 1 82 ? 21.126 -12.391 -22.508 1.00 98.56 82 GLY A CA 1
ATOM 594 C C . GLY A 1 82 ? 21.512 -12.399 -21.031 1.00 98.56 82 GLY A C 1
ATOM 595 O O . GLY A 1 82 ? 21.189 -13.353 -20.342 1.00 98.56 82 GLY A O 1
ATOM 596 N N . ASP A 1 83 ? 22.138 -11.347 -20.517 1.00 98.62 83 ASP A N 1
ATOM 597 C CA . ASP A 1 83 ? 22.548 -11.215 -19.112 1.00 98.62 83 ASP A CA 1
ATOM 598 C C . ASP A 1 83 ? 22.183 -9.797 -18.611 1.00 98.62 83 ASP A C 1
ATOM 600 O O . ASP A 1 83 ? 21.197 -9.227 -19.085 1.00 98.62 83 ASP A O 1
ATOM 604 N N . THR A 1 84 ? 22.933 -9.223 -17.668 1.00 98.75 84 THR A N 1
ATOM 605 C CA . THR A 1 84 ? 22.664 -7.904 -17.073 1.00 98.75 84 THR A CA 1
ATOM 606 C C . THR A 1 84 ? 22.514 -6.778 -18.103 1.00 98.75 84 THR A C 1
ATOM 608 O O . THR A 1 84 ? 23.337 -6.638 -19.012 1.00 98.75 84 THR A O 1
ATOM 611 N N . ILE A 1 85 ? 21.514 -5.911 -17.906 1.00 98.88 85 ILE A N 1
ATOM 612 C CA . ILE A 1 85 ? 21.462 -4.579 -18.532 1.00 98.88 85 ILE A CA 1
ATOM 613 C C . ILE A 1 85 ? 21.950 -3.560 -17.502 1.00 98.88 85 ILE A C 1
ATOM 615 O O . ILE A 1 85 ? 21.297 -3.355 -16.483 1.00 98.88 85 ILE A O 1
ATOM 619 N N . THR A 1 86 ? 23.074 -2.900 -17.770 1.00 98.88 86 THR A N 1
ATOM 620 C CA . THR A 1 86 ? 23.554 -1.755 -16.980 1.00 98.88 86 THR A CA 1
ATOM 621 C C . TH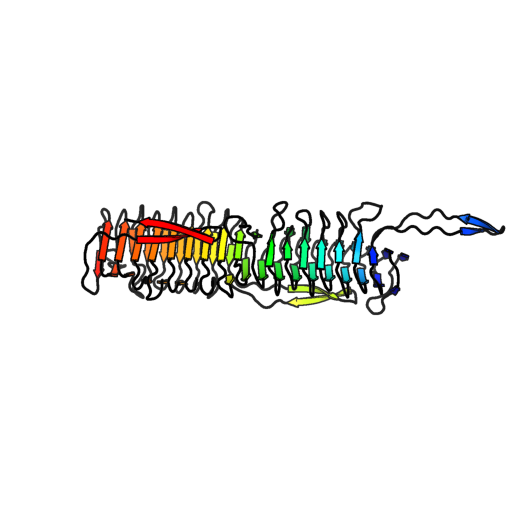R A 1 86 ? 23.250 -0.464 -17.725 1.00 98.88 86 THR A C 1
ATOM 623 O O . THR A 1 86 ? 23.622 -0.324 -18.889 1.00 98.88 86 THR A O 1
ATOM 626 N N . ILE A 1 87 ? 22.597 0.491 -17.072 1.00 98.88 87 ILE A N 1
ATOM 627 C CA . ILE A 1 87 ? 22.169 1.748 -17.691 1.00 98.88 87 ILE A CA 1
ATOM 628 C C . ILE A 1 87 ? 22.931 2.904 -17.059 1.00 98.88 87 ILE A C 1
ATOM 630 O O . ILE A 1 87 ? 22.772 3.161 -15.869 1.00 98.88 87 ILE A O 1
ATOM 634 N N . ASN A 1 88 ? 23.739 3.597 -17.861 1.00 98.31 88 ASN A N 1
ATOM 635 C CA . ASN A 1 88 ? 24.462 4.798 -17.462 1.00 98.31 88 ASN A CA 1
ATOM 636 C C . ASN A 1 88 ? 23.868 6.017 -18.156 1.00 98.31 88 ASN A C 1
ATOM 638 O O . ASN A 1 88 ? 23.409 5.939 -19.291 1.00 98.31 88 ASN A O 1
ATOM 642 N N . GLU A 1 89 ? 23.976 7.161 -17.492 1.00 94.94 89 GLU A N 1
ATOM 643 C CA . GLU A 1 89 ? 23.591 8.463 -18.034 1.00 94.94 89 GLU A CA 1
ATOM 644 C C . GLU A 1 89 ? 24.476 8.929 -19.206 1.00 94.94 89 GLU A C 1
ATOM 646 O O . GLU A 1 89 ? 24.159 9.884 -19.896 1.00 94.94 89 GLU A O 1
ATOM 651 N N . GLY A 1 90 ? 25.617 8.278 -19.436 1.00 91.56 90 GLY A N 1
ATOM 652 C CA . GLY A 1 90 ? 26.543 8.686 -20.483 1.00 91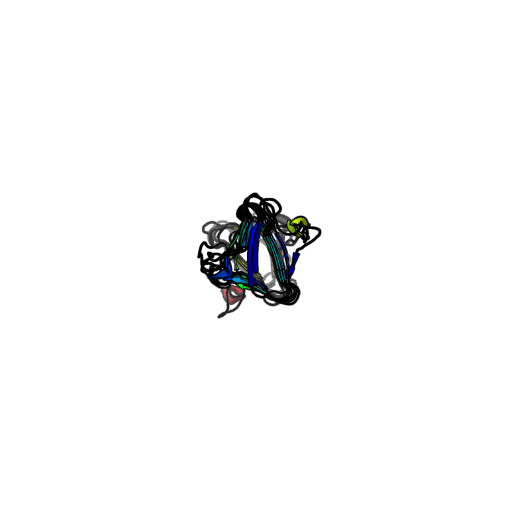.56 90 GLY A CA 1
ATOM 653 C C . GLY A 1 90 ? 27.242 10.024 -20.204 1.00 91.56 90 GLY A C 1
ATOM 654 O O . GLY A 1 90 ? 27.272 10.549 -19.092 1.00 91.56 90 GLY A O 1
ATOM 655 N N . TYR A 1 91 ? 27.907 10.549 -21.232 1.00 92.31 91 TYR A N 1
ATOM 656 C CA . TYR A 1 91 ? 28.765 11.732 -21.168 1.00 92.31 91 TYR A CA 1
ATOM 657 C C . TYR A 1 91 ? 27.997 13.051 -21.325 1.00 92.31 91 TYR A C 1
ATOM 659 O O . TYR A 1 91 ? 28.502 14.100 -20.920 1.00 92.31 91 TYR A O 1
ATOM 667 N N . ASP A 1 92 ? 26.821 13.036 -21.949 1.00 91.75 92 ASP A N 1
ATOM 668 C CA . ASP A 1 92 ? 26.074 14.253 -22.271 1.00 91.75 92 ASP A CA 1
ATOM 669 C C . ASP A 1 92 ? 25.213 14.772 -21.105 1.00 91.75 92 ASP A C 1
ATOM 671 O O . ASP A 1 92 ? 24.867 15.957 -21.105 1.00 91.75 92 ASP A O 1
ATOM 675 N N . LEU A 1 93 ? 24.980 13.948 -20.072 1.00 91.81 93 LEU A N 1
ATOM 676 C CA . LEU A 1 93 ? 24.405 14.329 -18.771 1.00 91.81 93 LEU A CA 1
ATOM 677 C C . LEU A 1 93 ? 23.029 15.008 -18.894 1.00 91.81 93 LEU A C 1
ATOM 679 O O . LEU A 1 93 ? 22.704 15.953 -18.162 1.00 91.81 93 LEU A O 1
ATOM 683 N N . ASN A 1 94 ? 22.228 14.550 -19.852 1.00 94.38 94 ASN A N 1
ATOM 684 C CA . ASN A 1 94 ? 20.940 15.124 -20.236 1.00 94.38 94 ASN A CA 1
ATOM 685 C C . ASN A 1 94 ? 19.748 14.583 -19.394 1.00 94.38 94 ASN A C 1
ATOM 687 O O . ASN A 1 94 ? 18.630 15.100 -19.487 1.00 94.38 94 ASN A O 1
ATOM 691 N N . ARG A 1 95 ? 20.018 13.600 -18.533 1.00 94.62 95 ARG A N 1
ATOM 692 C CA . ARG A 1 95 ? 19.135 12.753 -17.719 1.00 94.62 95 ARG A CA 1
ATOM 693 C C . ARG A 1 95 ? 18.171 11.905 -18.542 1.00 94.62 95 ARG A C 1
ATOM 695 O O . ARG A 1 95 ? 16.975 11.906 -18.239 1.00 94.62 95 ARG A O 1
ATOM 702 N N . LYS A 1 96 ? 18.658 11.264 -19.605 1.00 96.25 96 LYS A N 1
ATOM 703 C CA . LYS A 1 96 ? 17.867 10.521 -20.603 1.00 96.25 96 LYS A CA 1
ATOM 704 C C . LYS A 1 96 ? 18.595 9.294 -21.164 1.00 96.25 96 LYS A C 1
ATOM 706 O O . LYS A 1 96 ? 18.443 8.988 -22.347 1.00 96.25 96 LYS A O 1
ATOM 711 N N . ALA A 1 97 ? 19.279 8.543 -20.303 1.00 98.44 97 ALA A N 1
ATOM 712 C CA . ALA A 1 97 ? 19.924 7.277 -20.660 1.00 98.44 97 ALA A CA 1
ATOM 713 C C . ALA A 1 97 ? 19.083 6.362 -21.579 1.00 98.44 97 ALA A C 1
ATOM 715 O O . ALA A 1 97 ? 19.602 5.768 -22.529 1.00 98.44 97 ALA A O 1
ATOM 716 N N . VAL A 1 98 ? 17.769 6.263 -21.331 1.00 98.81 98 VAL A N 1
ATOM 717 C CA . VAL A 1 98 ? 16.810 5.634 -22.253 1.00 98.81 98 VAL A CA 1
ATOM 718 C C . VAL A 1 98 ? 15.614 6.558 -22.462 1.00 98.81 98 VAL A C 1
ATOM 720 O O . VAL A 1 98 ? 14.877 6.842 -21.519 1.00 98.81 98 VAL A O 1
ATOM 723 N N . TYR A 1 99 ? 15.381 7.006 -23.697 1.00 98.69 99 TYR A N 1
ATOM 724 C CA . TYR A 1 99 ? 14.316 7.957 -24.016 1.00 98.69 99 TYR A CA 1
ATOM 725 C C . TYR A 1 99 ? 13.520 7.600 -25.272 1.00 98.69 99 TYR A C 1
ATOM 727 O O . TYR A 1 99 ? 14.048 7.638 -26.384 1.00 98.69 99 TYR A O 1
ATOM 735 N N . ALA A 1 100 ? 12.221 7.346 -25.099 1.00 98.50 100 ALA A N 1
ATOM 736 C CA . ALA A 1 100 ? 11.269 7.164 -26.189 1.00 98.50 100 ALA A CA 1
ATOM 737 C C . ALA A 1 100 ? 10.316 8.363 -26.311 1.00 98.50 100 ALA A C 1
ATOM 739 O O . ALA A 1 100 ? 9.368 8.524 -25.540 1.00 98.50 100 ALA A O 1
ATOM 740 N N . GLY A 1 101 ? 10.557 9.224 -27.302 1.00 97.44 101 GLY A N 1
ATOM 741 C CA . GLY A 1 101 ? 9.736 10.417 -27.520 1.00 97.44 101 GLY A CA 1
ATOM 742 C C . GLY A 1 101 ? 8.350 10.107 -28.101 1.00 97.44 101 GLY A C 1
ATOM 743 O O . GLY A 1 101 ? 8.190 9.192 -28.908 1.00 97.44 101 GLY A O 1
ATOM 744 N N . GLY A 1 102 ? 7.344 10.918 -27.772 1.00 97.44 102 GLY A N 1
ATOM 745 C CA . GLY A 1 102 ? 5.961 10.765 -28.233 1.00 97.44 102 GLY A CA 1
ATOM 746 C C . GLY A 1 102 ? 5.232 9.576 -27.595 1.00 97.44 102 GLY A C 1
ATOM 747 O O . GLY A 1 102 ? 5.196 9.430 -26.375 1.00 97.44 102 GLY A O 1
ATOM 748 N N . ALA A 1 103 ? 4.612 8.729 -28.416 1.00 97.38 103 ALA A N 1
ATOM 749 C CA . ALA A 1 103 ? 3.903 7.525 -27.964 1.00 97.38 103 ALA A CA 1
ATOM 750 C C . ALA A 1 103 ? 4.787 6.262 -27.964 1.00 97.38 103 ALA A C 1
ATOM 752 O O . ALA A 1 103 ? 4.268 5.150 -27.935 1.00 97.38 103 ALA A O 1
ATOM 753 N N . GLY A 1 104 ? 6.112 6.423 -28.059 1.00 98.38 104 GLY A N 1
ATOM 754 C CA . GLY A 1 104 ? 7.046 5.302 -28.123 1.00 98.38 104 GLY A CA 1
ATOM 755 C C . GLY A 1 104 ? 7.078 4.516 -26.814 1.00 98.38 104 GLY A C 1
ATOM 756 O O . GLY A 1 104 ? 7.288 5.088 -25.747 1.00 98.38 104 GLY A O 1
ATOM 757 N N . ASN A 1 105 ? 6.886 3.204 -26.896 1.00 98.81 105 ASN A N 1
ATOM 758 C CA . ASN A 1 105 ? 6.964 2.298 -25.755 1.00 98.81 105 ASN A CA 1
ATOM 759 C C . ASN A 1 105 ? 8.411 1.881 -25.474 1.00 98.81 105 ASN A C 1
ATOM 761 O O . ASN A 1 105 ? 9.240 1.854 -26.385 1.00 98.81 105 ASN A O 1
ATOM 765 N N . ILE A 1 106 ? 8.698 1.487 -24.235 1.00 98.94 106 ILE A N 1
ATOM 766 C CA . ILE A 1 106 ? 9.998 0.954 -23.823 1.00 98.94 106 ILE A CA 1
ATOM 767 C C . ILE A 1 106 ? 9.808 -0.458 -23.263 1.00 98.94 106 ILE A C 1
ATOM 769 O O . ILE A 1 106 ? 9.024 -0.651 -22.340 1.00 98.94 106 ILE A O 1
ATOM 773 N N . LEU A 1 107 ? 10.553 -1.428 -23.792 1.00 98.88 107 LEU A N 1
ATOM 774 C CA . LEU A 1 107 ? 10.783 -2.734 -23.180 1.00 98.88 107 LEU A CA 1
ATOM 775 C C . LEU A 1 107 ? 12.284 -2.928 -22.958 1.00 98.88 107 LEU A C 1
ATOM 777 O O . LEU A 1 107 ? 13.047 -2.982 -23.925 1.00 98.88 107 LEU A O 1
ATOM 781 N N . LEU A 1 108 ? 12.687 -3.110 -21.702 1.00 98.94 108 LEU A N 1
ATOM 782 C CA . LEU A 1 108 ? 14.024 -3.573 -21.329 1.00 98.94 108 LEU A CA 1
ATOM 783 C C . LEU A 1 108 ? 13.907 -4.945 -20.670 1.00 98.94 108 LEU A C 1
ATOM 785 O O . LEU A 1 108 ? 13.138 -5.109 -19.724 1.00 98.94 108 LEU A O 1
ATOM 789 N N . LYS A 1 109 ? 14.648 -5.940 -21.164 1.00 98.88 109 LYS A N 1
ATOM 790 C CA . LYS A 1 109 ? 14.566 -7.308 -20.645 1.00 98.88 109 LYS A CA 1
ATOM 791 C C . LYS A 1 109 ? 15.932 -7.975 -20.491 1.00 98.88 109 LYS A C 1
ATOM 793 O O . LYS A 1 109 ? 16.560 -8.288 -21.499 1.00 98.88 109 LYS A O 1
ATOM 798 N N . ALA A 1 110 ? 16.341 -8.268 -19.258 1.00 98.81 110 ALA A N 1
ATOM 799 C CA . ALA A 1 110 ? 17.509 -9.095 -18.943 1.00 98.81 110 ALA A CA 1
ATOM 800 C C . ALA A 1 110 ? 17.072 -10.556 -18.741 1.00 98.81 110 ALA A C 1
ATOM 802 O O . ALA A 1 110 ? 16.194 -10.838 -17.928 1.00 98.81 110 ALA A O 1
ATOM 803 N N . MET A 1 111 ? 17.645 -11.497 -19.497 1.00 98.38 111 MET A N 1
ATOM 804 C CA . MET A 1 111 ? 17.151 -12.884 -19.530 1.00 98.38 111 MET A CA 1
ATOM 805 C C . MET A 1 111 ? 17.659 -13.786 -18.401 1.00 98.38 111 MET A C 1
ATOM 807 O O . MET A 1 111 ? 16.972 -14.751 -18.077 1.00 98.38 111 MET A O 1
ATOM 811 N N . HIS A 1 112 ? 18.831 -13.510 -17.820 1.00 97.81 112 HIS A N 1
ATOM 812 C CA . HIS A 1 112 ? 19.431 -14.375 -16.789 1.00 97.81 112 HIS A CA 1
ATOM 813 C C . HIS A 1 112 ? 19.838 -13.648 -15.502 1.00 97.81 112 HIS A C 1
ATOM 815 O O . HIS A 1 112 ? 20.171 -14.317 -14.524 1.00 97.81 112 HIS A O 1
ATOM 821 N N . ASN A 1 113 ? 19.823 -12.312 -15.483 1.00 98.31 113 ASN A N 1
ATOM 822 C CA . ASN A 1 113 ? 20.337 -11.539 -14.356 1.00 98.31 113 ASN A CA 1
ATOM 823 C C . ASN A 1 113 ? 19.531 -10.255 -14.106 1.00 98.31 113 ASN A C 1
ATOM 825 O O . ASN A 1 113 ? 18.336 -10.211 -14.408 1.00 98.31 113 ASN A O 1
ATOM 829 N N . GLU A 1 114 ? 20.168 -9.251 -13.510 1.00 98.62 114 GLU A N 1
ATOM 830 C CA . GLU A 1 114 ? 19.559 -7.997 -13.084 1.00 98.62 114 GLU A CA 1
ATOM 831 C C . GLU A 1 114 ? 19.424 -6.943 -14.199 1.00 98.62 114 GLU A C 1
ATOM 833 O O . GLU A 1 114 ? 20.083 -6.991 -15.243 1.00 98.62 114 GLU A O 1
ATOM 838 N N . ILE A 1 115 ? 18.599 -5.933 -13.936 1.00 98.88 115 ILE A N 1
ATOM 839 C CA . ILE A 1 115 ? 18.671 -4.633 -14.605 1.00 98.88 115 ILE A CA 1
ATOM 840 C C . ILE A 1 115 ? 19.139 -3.613 -13.569 1.00 98.88 115 ILE A C 1
ATOM 842 O O . ILE A 1 115 ? 18.462 -3.373 -12.572 1.00 98.88 115 ILE A O 1
ATOM 846 N N . HIS A 1 116 ? 20.298 -3.012 -13.822 1.00 98.81 116 HIS A N 1
ATOM 847 C CA . HIS A 1 116 ? 20.942 -2.057 -12.930 1.00 98.81 116 HIS A CA 1
ATOM 848 C C . HIS A 1 116 ? 20.913 -0.656 -13.543 1.00 98.81 116 HIS A C 1
ATOM 850 O O . HIS A 1 116 ? 21.533 -0.412 -14.583 1.00 98.81 116 HIS A O 1
ATOM 856 N N . ILE A 1 117 ? 20.193 0.265 -12.908 1.00 98.81 117 ILE A N 1
ATOM 857 C CA . ILE A 1 117 ? 19.993 1.635 -13.378 1.00 98.81 117 ILE A CA 1
ATOM 858 C C . ILE A 1 117 ? 20.820 2.561 -12.486 1.00 98.81 117 ILE A C 1
ATOM 860 O O . ILE A 1 117 ? 20.473 2.791 -11.327 1.00 98.81 117 ILE A O 1
ATOM 864 N N . ASN A 1 118 ? 21.944 3.050 -13.018 1.00 98.56 118 ASN A N 1
ATOM 865 C CA . ASN A 1 118 ? 22.892 3.847 -12.247 1.00 98.56 118 ASN A CA 1
ATOM 866 C C . ASN A 1 118 ? 22.358 5.242 -11.916 1.00 98.56 118 ASN A C 1
ATOM 868 O O . ASN A 1 118 ? 21.409 5.737 -12.529 1.00 98.56 118 ASN A O 1
ATOM 872 N N . ASP A 1 119 ? 23.031 5.895 -10.967 1.00 96.88 119 ASP A N 1
ATOM 873 C CA . ASP A 1 119 ? 22.693 7.238 -10.512 1.00 96.88 119 ASP A CA 1
ATOM 874 C C . ASP A 1 119 ? 22.419 8.183 -11.683 1.00 96.88 119 ASP A C 1
ATOM 876 O O . ASP A 1 119 ? 23.209 8.298 -12.625 1.00 96.88 119 ASP A O 1
ATOM 880 N N . THR A 1 120 ? 21.307 8.911 -11.595 1.00 96.62 120 THR A N 1
ATOM 881 C CA . THR A 1 120 ? 20.844 9.900 -12.585 1.00 96.62 120 THR A CA 1
ATOM 882 C C . THR A 1 120 ? 20.461 9.371 -13.975 1.00 96.62 120 THR A C 1
ATOM 884 O O . THR A 1 120 ? 19.911 10.159 -14.747 1.00 96.62 120 THR A O 1
ATOM 887 N N . ALA A 1 121 ? 20.666 8.081 -14.274 1.00 98.12 121 ALA A N 1
ATOM 888 C CA . ALA A 1 121 ? 20.354 7.464 -15.562 1.00 98.12 121 ALA A CA 1
ATOM 889 C C . ALA A 1 121 ? 18.846 7.204 -15.690 1.00 98.12 121 ALA A C 1
ATOM 891 O O . ALA A 1 121 ? 18.328 6.189 -15.229 1.00 98.12 121 ALA A O 1
ATOM 892 N N . LYS A 1 122 ? 18.105 8.141 -16.286 1.00 98.62 122 LYS A N 1
ATOM 893 C CA . LYS A 1 122 ? 16.637 8.035 -16.336 1.00 98.62 122 LYS A CA 1
ATOM 894 C C . LYS A 1 122 ? 16.136 7.214 -17.517 1.00 98.62 122 LYS A C 1
ATOM 896 O O . LYS A 1 122 ? 16.704 7.258 -18.610 1.00 98.62 122 LYS A O 1
ATOM 901 N N . ILE A 1 123 ? 15.000 6.555 -17.304 1.00 98.88 123 ILE A N 1
ATOM 902 C CA . ILE A 1 123 ? 14.218 5.875 -18.340 1.00 98.88 123 ILE A CA 1
ATOM 903 C C . ILE A 1 123 ? 12.919 6.649 -18.532 1.00 98.88 123 ILE A C 1
ATOM 905 O O . ILE A 1 123 ? 12.130 6.776 -17.599 1.00 98.88 123 ILE A O 1
ATOM 909 N N . ILE A 1 124 ? 12.694 7.183 -19.730 1.00 98.81 124 ILE A N 1
ATOM 910 C CA . ILE A 1 124 ? 11.592 8.111 -19.984 1.00 98.81 124 ILE A CA 1
ATOM 911 C C . ILE A 1 124 ? 10.874 7.744 -21.278 1.00 98.81 124 ILE A C 1
ATOM 913 O O . ILE A 1 124 ? 11.483 7.691 -22.344 1.00 98.81 124 ILE A O 1
ATOM 917 N N . SER A 1 125 ? 9.557 7.596 -21.208 1.00 98.56 125 SER A N 1
ATOM 918 C CA . SER A 1 125 ? 8.676 7.713 -22.372 1.00 98.56 125 SER A CA 1
ATOM 919 C C . SER A 1 125 ? 7.828 8.971 -22.219 1.00 98.56 125 SER A C 1
ATOM 921 O O . SER A 1 125 ? 7.438 9.296 -21.106 1.00 98.56 125 SER A O 1
ATOM 923 N N . ASP A 1 126 ? 7.521 9.715 -23.286 1.00 98.19 126 ASP A N 1
ATOM 924 C CA . ASP A 1 126 ? 6.643 10.884 -23.107 1.00 98.19 126 ASP A CA 1
ATOM 925 C C . ASP A 1 126 ? 5.220 10.429 -22.726 1.00 98.19 126 ASP A C 1
ATOM 927 O O . ASP A 1 126 ? 4.671 10.875 -21.720 1.00 98.19 126 ASP A O 1
ATOM 931 N N . THR A 1 127 ? 4.611 9.534 -23.513 1.00 97.88 127 THR A N 1
ATOM 932 C CA . THR A 1 127 ? 3.236 9.033 -23.288 1.00 97.88 127 THR A CA 1
ATOM 933 C C . THR A 1 127 ? 3.071 7.527 -23.472 1.00 97.88 127 THR A C 1
ATOM 935 O O . THR A 1 127 ? 1.994 7.004 -23.190 1.00 97.88 127 THR A O 1
ATOM 938 N N . GLY A 1 128 ? 4.104 6.835 -23.956 1.00 98.56 128 GLY A N 1
ATOM 939 C CA . GLY A 1 128 ? 4.091 5.387 -24.127 1.00 98.56 128 GLY A CA 1
ATOM 940 C C . GLY A 1 128 ? 4.280 4.643 -22.807 1.00 98.56 128 GLY A C 1
ATOM 941 O O . GLY A 1 128 ? 4.556 5.230 -21.757 1.00 98.56 128 GLY A O 1
ATOM 942 N N . HIS A 1 129 ? 4.115 3.329 -22.876 1.00 98.88 129 HIS A N 1
ATOM 943 C CA . HIS A 1 129 ? 4.240 2.414 -21.747 1.00 98.88 129 HIS A CA 1
ATOM 944 C C . HIS A 1 129 ? 5.695 1.993 -21.543 1.00 98.88 129 HIS A C 1
ATOM 946 O O . HIS A 1 129 ? 6.466 1.913 -22.504 1.00 98.88 129 HIS A O 1
ATOM 952 N N . ILE A 1 130 ? 6.060 1.695 -20.299 1.00 98.94 130 ILE A N 1
ATOM 953 C CA . ILE A 1 130 ? 7.393 1.214 -19.934 1.00 98.94 130 ILE A CA 1
ATOM 954 C C . ILE A 1 130 ? 7.243 -0.152 -19.274 1.00 98.94 130 ILE A C 1
ATOM 956 O O . ILE A 1 130 ? 6.514 -0.295 -18.300 1.00 98.94 130 ILE A O 1
ATOM 960 N N . THR A 1 131 ? 7.955 -1.148 -19.786 1.00 98.94 131 THR A N 1
ATOM 961 C CA . THR A 1 131 ? 8.058 -2.478 -19.187 1.00 98.94 131 THR A CA 1
ATOM 962 C C . THR A 1 131 ? 9.526 -2.826 -18.978 1.00 98.94 131 THR A C 1
ATOM 964 O O . THR A 1 131 ? 10.334 -2.756 -19.906 1.00 98.94 131 THR A O 1
ATOM 967 N N . ILE A 1 132 ? 9.877 -3.210 -17.757 1.00 98.94 132 ILE A N 1
ATOM 968 C CA . ILE A 1 132 ? 11.219 -3.637 -17.371 1.00 98.94 132 ILE A CA 1
ATOM 969 C C . ILE A 1 132 ? 11.105 -5.024 -16.758 1.00 98.94 132 ILE A C 1
ATOM 971 O O . ILE A 1 132 ? 10.374 -5.222 -15.792 1.00 98.94 132 ILE A O 1
ATOM 975 N N . VAL A 1 133 ? 11.825 -5.989 -17.325 1.00 98.88 133 VAL A N 1
ATOM 976 C CA . VAL A 1 133 ? 11.809 -7.377 -16.859 1.00 98.88 133 VAL A CA 1
ATOM 977 C C . VAL A 1 133 ? 13.233 -7.841 -16.593 1.00 98.88 133 VAL A C 1
ATOM 979 O O . VAL A 1 133 ? 14.025 -7.976 -17.524 1.00 98.88 133 VAL A O 1
ATOM 982 N N . ALA A 1 134 ? 13.550 -8.125 -15.338 1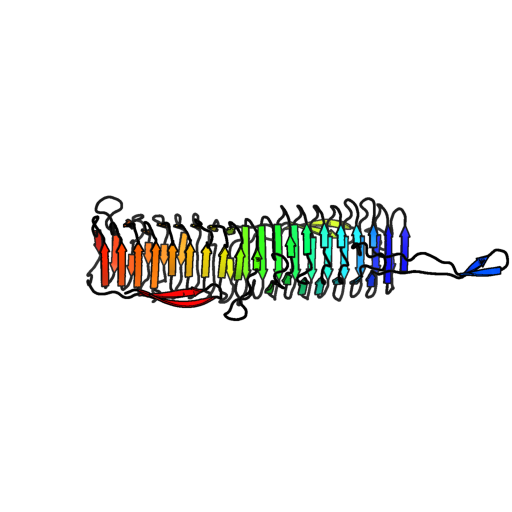.00 98.88 134 ALA A N 1
ATOM 983 C CA . ALA A 1 134 ? 14.797 -8.762 -14.946 1.00 98.88 134 ALA A CA 1
ATOM 984 C C . ALA A 1 134 ? 14.534 -10.204 -14.516 1.00 98.88 134 ALA A C 1
ATOM 986 O O . ALA A 1 134 ? 13.499 -10.512 -13.921 1.00 98.88 134 ALA A O 1
ATOM 987 N N . ALA A 1 135 ? 15.476 -11.097 -14.812 1.00 98.69 135 ALA A N 1
ATOM 988 C CA . ALA A 1 135 ? 15.379 -12.467 -14.334 1.00 98.69 135 ALA A CA 1
ATOM 989 C C . ALA A 1 135 ? 15.570 -12.527 -12.813 1.00 98.69 135 ALA A C 1
ATOM 991 O O . ALA A 1 135 ? 14.805 -13.212 -12.141 1.00 98.69 135 ALA A O 1
ATOM 992 N N . ASN A 1 136 ? 16.543 -11.767 -12.297 1.00 98.56 136 ASN A N 1
ATOM 993 C CA . ASN A 1 136 ? 16.789 -11.587 -10.867 1.00 98.56 136 ASN A CA 1
ATOM 994 C C . ASN A 1 136 ? 16.278 -10.210 -10.435 1.00 98.56 136 ASN A C 1
ATOM 996 O O . ASN A 1 136 ? 15.067 -10.036 -10.354 1.00 98.56 136 ASN A O 1
ATOM 1000 N N . ASP A 1 137 ? 17.174 -9.250 -10.206 1.00 98.88 137 ASP A N 1
ATOM 1001 C CA . ASP A 1 137 ? 16.849 -7.998 -9.523 1.00 98.88 137 ASP A CA 1
ATOM 1002 C C . ASP A 1 137 ? 16.614 -6.814 -10.473 1.00 98.88 137 ASP A C 1
ATOM 1004 O O . ASP A 1 137 ? 17.171 -6.744 -11.572 1.00 98.88 137 ASP A O 1
ATOM 1008 N N . ILE A 1 138 ? 15.822 -5.840 -10.031 1.00 98.94 138 ILE A N 1
ATOM 1009 C CA . ILE A 1 138 ? 15.776 -4.501 -10.631 1.00 98.94 138 ILE A CA 1
ATOM 1010 C C . ILE A 1 138 ? 16.293 -3.513 -9.590 1.00 98.94 138 ILE A C 1
ATOM 1012 O O . ILE A 1 138 ? 15.684 -3.351 -8.536 1.00 98.94 138 ILE A O 1
ATOM 1016 N N . ASN A 1 139 ? 17.391 -2.832 -9.908 1.00 98.88 139 ASN A N 1
ATOM 1017 C CA . ASN A 1 139 ? 18.063 -1.904 -9.004 1.00 98.88 139 ASN A CA 1
ATOM 1018 C C . ASN A 1 139 ? 17.997 -0.480 -9.570 1.00 98.88 139 ASN A C 1
ATOM 1020 O O . ASN A 1 139 ? 18.644 -0.180 -10.574 1.00 98.88 139 ASN A O 1
ATOM 1024 N N . GLN A 1 140 ? 17.210 0.391 -8.933 1.00 98.69 140 GLN A N 1
ATOM 1025 C CA . GLN A 1 140 ? 17.158 1.830 -9.205 1.00 98.69 140 GLN A CA 1
ATOM 1026 C C . GLN A 1 140 ? 18.033 2.560 -8.185 1.00 98.69 140 GLN A C 1
ATOM 1028 O O . GLN A 1 140 ? 17.659 2.651 -7.017 1.00 98.69 140 GLN A O 1
ATOM 1033 N N . LEU A 1 141 ? 19.187 3.081 -8.610 1.00 98.56 141 LEU A N 1
ATOM 1034 C CA . LEU A 1 141 ? 20.036 3.897 -7.739 1.00 98.56 141 LEU A CA 1
ATOM 1035 C C . LEU A 1 141 ? 19.536 5.353 -7.635 1.00 98.56 141 LEU A C 1
ATOM 1037 O O . LEU A 1 141 ? 18.474 5.722 -8.145 1.00 98.56 141 LEU A O 1
ATOM 1041 N N . ALA A 1 142 ? 20.294 6.215 -6.960 1.00 97.81 142 ALA A N 1
ATOM 1042 C CA . ALA A 1 142 ? 19.846 7.551 -6.601 1.00 97.81 142 ALA A CA 1
ATOM 1043 C C . ALA A 1 142 ? 19.514 8.400 -7.841 1.00 97.81 142 ALA A C 1
ATOM 1045 O O . ALA A 1 142 ? 20.337 8.626 -8.733 1.00 97.81 142 ALA A O 1
ATOM 1046 N N . ASN A 1 143 ? 18.313 8.984 -7.871 1.00 97.06 143 ASN A N 1
ATOM 1047 C CA . ASN A 1 143 ? 17.799 9.797 -8.984 1.00 97.06 143 ASN A CA 1
ATOM 1048 C C . ASN A 1 143 ? 17.643 9.043 -10.325 1.00 97.06 143 ASN A C 1
ATOM 1050 O O . ASN A 1 143 ? 17.460 9.694 -11.366 1.00 97.06 143 ASN A O 1
ATOM 1054 N N . ALA A 1 144 ? 17.720 7.708 -10.323 1.00 98.19 144 ALA A N 1
ATOM 1055 C CA . ALA A 1 144 ? 17.507 6.840 -11.480 1.00 98.19 144 ALA A CA 1
ATOM 1056 C C . ALA A 1 144 ? 16.005 6.673 -11.779 1.00 98.19 144 ALA A C 1
ATOM 1058 O O . ALA A 1 144 ? 15.431 5.596 -11.657 1.00 98.19 144 ALA A O 1
ATOM 1059 N N . ASN A 1 145 ? 15.341 7.782 -12.111 1.00 98.56 145 ASN A N 1
ATOM 1060 C CA . ASN A 1 145 ? 13.885 7.800 -12.230 1.00 98.56 145 ASN A CA 1
ATOM 1061 C C . ASN A 1 145 ? 13.392 7.064 -13.482 1.00 98.56 145 ASN A C 1
ATOM 1063 O O . ASN A 1 145 ? 13.966 7.210 -14.567 1.00 98.56 145 ASN A O 1
ATOM 1067 N N . ILE A 1 146 ? 12.248 6.398 -13.347 1.00 98.88 146 ILE A N 1
ATOM 1068 C CA . ILE A 1 146 ? 11.497 5.793 -14.451 1.00 98.88 146 ILE A CA 1
ATOM 1069 C C . ILE A 1 146 ? 10.200 6.575 -14.620 1.00 98.88 146 ILE A C 1
ATOM 1071 O O . ILE A 1 146 ? 9.464 6.752 -13.648 1.00 98.88 146 ILE A O 1
ATOM 1075 N N . SER A 1 147 ? 9.901 7.069 -15.824 1.00 98.75 147 SER A N 1
ATOM 1076 C CA . SER A 1 147 ? 8.697 7.880 -15.983 1.00 98.75 147 SER A CA 1
ATOM 1077 C C . SER A 1 147 ? 8.023 7.917 -17.341 1.00 98.75 147 SER A C 1
ATOM 1079 O O . SER A 1 147 ? 8.642 7.799 -18.396 1.00 98.75 147 SER A O 1
ATOM 1081 N N . THR A 1 148 ? 6.713 8.152 -17.287 1.00 98.62 148 THR A N 1
ATOM 1082 C CA . THR A 1 148 ? 5.868 8.478 -18.439 1.00 98.62 148 THR A CA 1
ATOM 1083 C C . THR A 1 148 ? 4.759 9.442 -18.038 1.00 98.62 148 THR A C 1
ATOM 1085 O O . THR A 1 148 ? 4.490 9.620 -16.859 1.00 98.62 148 THR A O 1
ATOM 1088 N N . THR A 1 149 ? 4.123 10.135 -18.981 1.00 97.75 149 THR A N 1
ATOM 1089 C CA . THR A 1 149 ? 3.018 11.049 -18.633 1.00 97.75 149 THR A CA 1
ATOM 1090 C C . THR A 1 149 ? 1.703 10.293 -18.455 1.00 97.75 149 THR A C 1
ATOM 1092 O O . THR A 1 149 ? 0.956 10.583 -17.528 1.00 97.75 149 THR A O 1
ATOM 1095 N N . ASN A 1 150 ? 1.416 9.326 -19.332 1.00 94.94 150 ASN A N 1
ATOM 1096 C CA . ASN A 1 150 ? 0.121 8.627 -19.371 1.00 94.94 150 ASN A CA 1
ATOM 1097 C C . ASN A 1 150 ? 0.236 7.102 -19.487 1.00 94.94 150 ASN A C 1
ATOM 1099 O O . ASN A 1 150 ? -0.759 6.398 -19.343 1.00 94.94 150 ASN A O 1
ATOM 1103 N N . GLY A 1 151 ? 1.421 6.580 -19.809 1.00 98.38 151 GLY A N 1
ATOM 1104 C CA . GLY A 1 151 ? 1.609 5.144 -19.943 1.00 98.38 151 GLY A CA 1
ATOM 1105 C C . GLY A 1 151 ? 1.604 4.436 -18.591 1.00 98.38 151 GLY A C 1
ATOM 1106 O O . GLY A 1 151 ? 1.880 5.024 -17.546 1.00 98.38 151 GLY A O 1
ATOM 1107 N N . CYS A 1 152 ? 1.327 3.140 -18.631 1.00 98.56 152 CYS A N 1
ATOM 1108 C CA . CYS A 1 152 ? 1.633 2.244 -17.520 1.00 98.56 152 CYS A CA 1
ATOM 1109 C C . CYS A 1 152 ? 3.148 2.073 -17.375 1.00 98.56 152 CYS A C 1
ATOM 1111 O O . CYS A 1 152 ? 3.869 2.073 -18.380 1.00 98.56 152 CYS A O 1
ATOM 1113 N N . ILE A 1 153 ? 3.595 1.859 -16.142 1.00 98.94 153 ILE A N 1
ATOM 1114 C CA . ILE A 1 153 ? 4.951 1.401 -15.838 1.00 98.94 153 ILE A CA 1
ATOM 1115 C C . ILE A 1 153 ? 4.840 0.025 -15.189 1.00 98.94 153 ILE A C 1
ATOM 1117 O O . ILE A 1 153 ? 4.084 -0.147 -14.243 1.00 98.94 153 ILE A O 1
ATOM 1121 N N . ASP A 1 154 ? 5.574 -0.951 -15.707 1.00 98.88 154 ASP A N 1
ATOM 1122 C CA . ASP A 1 154 ? 5.552 -2.335 -15.241 1.00 98.88 154 ASP A CA 1
ATOM 1123 C C . ASP A 1 154 ? 6.973 -2.830 -14.966 1.00 98.88 154 ASP A C 1
ATOM 1125 O O . ASP A 1 154 ? 7.790 -2.905 -15.887 1.00 98.88 154 ASP A O 1
ATOM 1129 N N . LEU A 1 155 ? 7.271 -3.155 -13.709 1.00 98.88 155 LEU A N 1
ATOM 1130 C CA . LEU A 1 155 ? 8.569 -3.654 -13.261 1.00 98.88 155 LEU A CA 1
ATOM 1131 C C . LEU A 1 155 ? 8.414 -5.092 -12.753 1.00 98.88 155 LEU A C 1
ATOM 1133 O O . LEU A 1 155 ? 7.683 -5.339 -11.797 1.00 98.88 155 LEU A O 1
ATOM 1137 N N . LYS A 1 156 ? 9.111 -6.046 -13.379 1.00 98.81 156 LYS A N 1
ATOM 1138 C CA . LYS A 1 156 ? 9.023 -7.477 -13.051 1.00 98.81 156 LYS A CA 1
ATOM 1139 C C . LYS A 1 156 ? 10.410 -8.074 -12.778 1.00 98.81 156 LYS A C 1
ATOM 1141 O O . LYS A 1 156 ? 11.202 -8.236 -13.705 1.00 98.81 156 LYS A O 1
ATOM 1146 N N . ALA A 1 157 ? 10.680 -8.437 -11.528 1.00 98.81 157 ALA A N 1
ATOM 1147 C CA . ALA A 1 157 ? 11.862 -9.162 -11.058 1.00 98.81 157 ALA A CA 1
ATOM 1148 C C . ALA A 1 157 ? 11.493 -10.638 -10.814 1.00 98.81 157 ALA A C 1
ATOM 1150 O O . ALA A 1 157 ? 10.951 -10.997 -9.773 1.00 98.81 157 ALA A O 1
ATOM 1151 N N . THR A 1 158 ? 11.713 -11.517 -11.798 1.00 98.38 158 THR A N 1
ATOM 1152 C CA . THR A 1 158 ? 11.035 -12.834 -11.824 1.00 98.38 158 THR A CA 1
ATOM 1153 C C . THR A 1 158 ? 11.531 -13.860 -10.807 1.00 98.38 158 THR A C 1
ATOM 1155 O O . THR A 1 158 ? 10.869 -14.873 -10.613 1.00 98.38 158 THR A O 1
ATOM 1158 N N . ALA A 1 159 ? 12.706 -13.647 -10.222 1.00 98.38 159 ALA A N 1
ATOM 1159 C CA . ALA A 1 159 ? 13.293 -14.513 -9.200 1.00 98.38 159 ALA A CA 1
ATOM 1160 C C . ALA A 1 159 ? 14.011 -13.725 -8.092 1.00 98.38 159 ALA A C 1
ATOM 1162 O O . ALA A 1 159 ? 14.504 -14.331 -7.142 1.00 98.38 159 ALA A O 1
ATOM 1163 N N . GLY A 1 160 ? 14.097 -12.399 -8.228 1.00 98.62 160 GLY A N 1
ATOM 1164 C CA . GLY A 1 160 ? 14.820 -11.516 -7.319 1.00 98.62 160 GLY A CA 1
ATOM 1165 C C . GLY A 1 160 ? 13.931 -10.433 -6.723 1.00 98.62 160 GLY A C 1
ATOM 1166 O O . GLY A 1 160 ? 12.708 -10.578 -6.655 1.00 98.62 160 GLY A O 1
ATOM 1167 N N . ALA A 1 161 ? 14.579 -9.364 -6.282 1.00 98.88 161 ALA A N 1
ATOM 1168 C CA . ALA A 1 161 ? 14.000 -8.216 -5.605 1.00 98.88 161 ALA A CA 1
ATOM 1169 C C . ALA A 1 161 ? 13.873 -6.998 -6.535 1.00 98.88 161 ALA A C 1
ATOM 1171 O O . ALA A 1 161 ? 14.539 -6.889 -7.569 1.00 98.88 161 ALA A O 1
ATOM 1172 N N . ILE A 1 162 ? 13.043 -6.037 -6.136 1.00 98.94 162 ILE A N 1
ATOM 1173 C CA . ILE A 1 162 ? 13.067 -4.685 -6.706 1.00 98.94 162 ILE A CA 1
ATOM 1174 C C . ILE A 1 162 ? 13.559 -3.745 -5.612 1.00 98.94 162 ILE A C 1
ATOM 1176 O O . ILE A 1 162 ? 12.929 -3.633 -4.566 1.00 98.94 162 ILE A O 1
ATOM 1180 N N . THR A 1 163 ? 14.676 -3.064 -5.854 1.00 98.88 163 THR A N 1
ATOM 1181 C CA . THR A 1 163 ? 15.236 -2.095 -4.908 1.00 98.88 163 THR A CA 1
ATOM 1182 C C . THR A 1 163 ? 15.221 -0.711 -5.528 1.00 98.88 163 THR A C 1
ATOM 1184 O O . THR A 1 163 ? 15.851 -0.475 -6.563 1.00 98.88 163 THR A O 1
ATOM 1187 N N . MET A 1 164 ? 14.508 0.207 -4.887 1.00 98.81 164 MET A N 1
ATOM 1188 C CA . MET A 1 164 ? 14.515 1.626 -5.206 1.00 98.81 164 MET A CA 1
ATOM 1189 C C . MET A 1 164 ? 15.281 2.370 -4.124 1.00 98.81 164 MET A C 1
ATOM 1191 O O . MET A 1 164 ? 14.925 2.299 -2.954 1.00 98.81 164 MET A O 1
ATOM 1195 N N . ASP A 1 165 ? 16.340 3.078 -4.504 1.00 98.62 165 ASP A N 1
ATOM 1196 C CA . ASP A 1 165 ? 17.000 4.021 -3.606 1.00 98.62 165 ASP A CA 1
ATOM 1197 C C . ASP A 1 165 ? 16.006 5.094 -3.137 1.00 98.62 165 ASP A C 1
ATOM 1199 O O . ASP A 1 165 ? 15.119 5.494 -3.892 1.00 98.62 165 ASP A O 1
ATOM 1203 N N . ASN A 1 166 ? 16.203 5.616 -1.928 1.00 97.31 166 ASN A N 1
ATOM 1204 C CA . ASN A 1 166 ? 15.396 6.693 -1.351 1.00 97.31 166 ASN A CA 1
ATOM 1205 C C . ASN A 1 166 ? 15.245 7.911 -2.301 1.00 97.31 166 ASN A C 1
ATOM 1207 O O . ASN A 1 166 ? 14.228 8.592 -2.346 1.00 97.31 166 ASN A O 1
ATOM 1211 N N . TYR A 1 167 ? 16.256 8.203 -3.127 1.00 97.94 167 TYR A N 1
ATOM 1212 C CA . TYR A 1 167 ? 16.219 9.297 -4.105 1.00 97.94 167 TYR A CA 1
ATOM 1213 C C . TYR A 1 167 ? 15.703 8.883 -5.491 1.00 97.94 167 TYR A C 1
ATOM 1215 O O . TYR A 1 167 ? 15.677 9.722 -6.400 1.00 97.94 167 TYR A O 1
ATOM 1223 N N . ALA A 1 168 ? 15.329 7.622 -5.698 1.00 98.31 168 ALA A N 1
ATOM 1224 C CA . ALA A 1 168 ? 14.716 7.140 -6.928 1.00 98.31 168 ALA A CA 1
ATOM 1225 C C . ALA A 1 168 ? 13.198 7.352 -6.908 1.00 98.31 168 ALA A C 1
ATOM 1227 O O . ALA A 1 168 ? 12.544 7.284 -5.872 1.00 98.31 168 ALA A O 1
ATOM 1228 N N . MET A 1 169 ? 12.623 7.600 -8.084 1.00 98.19 169 MET A N 1
ATOM 1229 C CA . MET A 1 169 ? 11.179 7.755 -8.237 1.00 98.19 169 MET A CA 1
ATOM 1230 C C . MET A 1 169 ? 10.704 7.088 -9.520 1.00 98.19 169 MET A C 1
ATOM 1232 O O . MET A 1 169 ? 11.219 7.379 -10.603 1.00 98.19 169 MET A O 1
ATOM 1236 N N . THR A 1 170 ? 9.674 6.257 -9.406 1.00 98.81 170 THR A N 1
ATOM 1237 C CA . THR A 1 170 ? 8.921 5.739 -10.548 1.00 98.81 170 THR A CA 1
ATOM 1238 C C . THR A 1 170 ? 7.583 6.468 -10.613 1.00 98.81 170 THR A C 1
ATOM 1240 O O . THR A 1 170 ? 6.809 6.411 -9.660 1.00 98.81 170 THR A O 1
ATOM 1243 N N . TYR A 1 171 ? 7.314 7.194 -11.704 1.00 98.25 171 TYR A N 1
ATOM 1244 C CA . TYR A 1 171 ? 6.106 8.018 -11.783 1.00 98.25 171 TYR A CA 1
ATOM 1245 C C . TYR A 1 171 ? 5.397 8.008 -13.136 1.00 98.25 171 TYR A C 1
ATOM 1247 O O . TYR A 1 171 ? 6.016 8.064 -14.201 1.00 98.25 171 TYR A O 1
ATOM 1255 N N . THR A 1 172 ? 4.070 8.041 -13.073 1.00 98.62 172 THR A N 1
ATOM 1256 C CA . THR A 1 172 ? 3.178 8.311 -14.199 1.00 98.62 172 THR A CA 1
ATOM 1257 C C . THR A 1 172 ? 2.087 9.297 -13.798 1.00 98.62 172 THR A C 1
ATOM 1259 O O . THR A 1 172 ? 1.740 9.414 -12.628 1.00 98.62 172 THR A O 1
ATOM 1262 N N . GLY A 1 173 ? 1.593 10.086 -14.752 1.00 97.31 173 GLY A N 1
ATOM 1263 C CA . GLY A 1 173 ? 0.572 11.100 -14.479 1.00 97.31 173 GLY A CA 1
ATOM 1264 C C . GLY A 1 173 ? -0.851 10.544 -14.456 1.00 97.31 173 GLY A C 1
ATOM 1265 O O . GLY A 1 173 ? -1.670 11.007 -13.668 1.00 97.31 173 GLY A O 1
ATOM 1266 N N . THR A 1 174 ? -1.158 9.585 -15.333 1.00 96.75 174 THR A N 1
ATOM 1267 C CA . THR A 1 174 ? -2.507 8.991 -15.443 1.00 96.75 174 THR A CA 1
ATOM 1268 C C . THR A 1 174 ? -2.517 7.479 -15.658 1.00 96.75 174 THR A C 1
ATOM 1270 O O . THR A 1 174 ? -3.587 6.874 -15.648 1.00 96.75 174 THR A O 1
ATOM 1273 N N . GLY A 1 175 ? -1.357 6.864 -15.904 1.00 98.25 175 GLY A N 1
ATOM 1274 C CA . GLY A 1 175 ? -1.262 5.417 -16.067 1.00 98.25 175 GLY A CA 1
ATOM 1275 C C . GLY A 1 175 ? -1.176 4.692 -14.728 1.00 98.25 175 GLY A C 1
ATOM 1276 O O . GLY A 1 175 ? -1.013 5.304 -13.680 1.00 98.25 175 GLY A O 1
ATOM 1277 N N . ASN A 1 176 ? -1.218 3.367 -14.784 1.00 98.75 176 ASN A N 1
ATOM 1278 C CA . ASN A 1 176 ? -1.072 2.517 -13.604 1.00 98.75 176 ASN A CA 1
ATOM 1279 C C . ASN A 1 176 ? 0.378 2.034 -13.446 1.00 98.75 176 ASN A C 1
ATOM 1281 O O . ASN A 1 176 ? 1.083 1.864 -14.450 1.00 98.75 176 ASN A O 1
ATOM 1285 N N . ILE A 1 177 ? 0.812 1.773 -12.212 1.00 98.88 177 ILE A N 1
ATOM 1286 C CA . ILE A 1 177 ? 2.142 1.212 -11.924 1.00 98.88 177 ILE A CA 1
ATOM 1287 C C . ILE A 1 177 ? 1.998 -0.207 -11.369 1.00 98.88 177 ILE A C 1
ATOM 1289 O O . ILE A 1 177 ? 1.255 -0.438 -10.418 1.00 98.88 177 ILE A O 1
ATOM 1293 N N . GLY A 1 178 ? 2.721 -1.154 -11.965 1.00 98.69 178 GLY A N 1
ATOM 1294 C CA . GLY A 1 178 ? 2.819 -2.537 -11.512 1.00 98.69 178 GLY A CA 1
ATOM 1295 C C . GLY A 1 178 ? 4.237 -2.875 -11.066 1.00 98.69 178 GLY A C 1
ATOM 1296 O O . GLY A 1 178 ? 5.190 -2.633 -11.808 1.00 98.69 178 GLY A O 1
ATOM 1297 N N . LEU A 1 179 ? 4.375 -3.450 -9.873 1.00 98.88 179 LEU A N 1
ATOM 1298 C CA . LEU A 1 179 ? 5.619 -4.052 -9.400 1.00 98.88 179 LEU A CA 1
ATOM 1299 C C . LEU A 1 179 ? 5.365 -5.511 -9.026 1.00 98.88 179 LEU A C 1
ATOM 1301 O O . LEU A 1 179 ? 4.466 -5.810 -8.240 1.00 98.88 179 LEU A O 1
ATOM 1305 N N . LEU A 1 180 ? 6.180 -6.410 -9.567 1.00 98.81 180 LEU A N 1
ATOM 1306 C CA . LEU A 1 180 ? 6.159 -7.832 -9.243 1.00 98.81 180 LEU A CA 1
ATOM 1307 C C . LEU A 1 180 ? 7.580 -8.316 -8.964 1.00 98.81 180 LEU A C 1
ATOM 1309 O O . LEU A 1 180 ? 8.443 -8.227 -9.837 1.00 98.81 180 LEU A O 1
ATOM 1313 N N . ALA A 1 181 ? 7.800 -8.874 -7.780 1.00 98.88 181 ALA A N 1
ATOM 1314 C CA . ALA A 1 181 ? 9.057 -9.488 -7.383 1.00 98.88 181 ALA A CA 1
ATOM 1315 C C . ALA A 1 181 ? 8.805 -10.825 -6.681 1.00 98.88 181 ALA A C 1
ATOM 1317 O O . ALA A 1 181 ? 7.795 -10.998 -6.000 1.00 98.88 181 ALA A O 1
ATOM 1318 N N . GLU A 1 182 ? 9.733 -11.769 -6.819 1.00 98.69 182 GLU A N 1
ATOM 1319 C CA . GLU A 1 182 ? 9.714 -12.969 -5.976 1.00 98.69 182 GLU A CA 1
ATOM 1320 C C . GLU A 1 182 ? 10.244 -12.673 -4.571 1.00 98.69 182 GLU A C 1
ATOM 1322 O O . GLU A 1 182 ? 9.691 -13.174 -3.593 1.00 98.69 182 GLU A O 1
ATOM 1327 N N . GLY A 1 183 ? 11.294 -11.855 -4.474 1.00 98.69 183 GLY A N 1
ATOM 1328 C CA . GLY A 1 183 ? 11.854 -11.357 -3.221 1.00 98.69 183 GLY A CA 1
ATOM 1329 C C . GLY A 1 183 ? 11.256 -10.018 -2.796 1.00 98.69 183 GLY A C 1
ATOM 1330 O O . GLY A 1 183 ? 10.179 -9.623 -3.247 1.00 98.69 183 GLY A O 1
ATOM 1331 N N . ASP A 1 184 ? 11.973 -9.320 -1.919 1.00 98.88 184 ASP A N 1
ATOM 1332 C CA . ASP A 1 184 ? 11.521 -8.052 -1.346 1.00 98.88 184 ASP A CA 1
ATOM 1333 C C . ASP A 1 184 ? 11.357 -6.948 -2.403 1.00 98.88 184 ASP A C 1
ATOM 1335 O O . ASP A 1 184 ? 12.047 -6.909 -3.428 1.00 98.88 184 ASP A O 1
ATOM 1339 N N . ILE A 1 185 ? 10.449 -6.018 -2.121 1.00 98.94 185 ILE A N 1
ATOM 1340 C CA . ILE A 1 185 ? 10.301 -4.757 -2.845 1.00 98.94 185 ILE A CA 1
ATOM 1341 C C . ILE A 1 185 ? 10.594 -3.631 -1.855 1.00 98.94 185 ILE A C 1
ATOM 1343 O O . ILE A 1 185 ? 9.814 -3.405 -0.937 1.00 98.94 185 ILE A O 1
ATOM 1347 N N . GLN A 1 186 ? 11.717 -2.943 -2.044 1.00 98.81 186 GLN A N 1
ATOM 1348 C CA . GLN A 1 186 ? 12.128 -1.776 -1.257 1.00 98.81 186 GLN A CA 1
ATOM 1349 C C . GLN A 1 186 ? 11.777 -0.504 -2.032 1.00 98.81 186 GLN A C 1
ATOM 1351 O O . GLN A 1 186 ? 12.232 -0.331 -3.169 1.00 98.81 186 GLN A O 1
ATOM 1356 N N . LEU A 1 187 ? 10.945 0.350 -1.440 1.00 98.69 187 LEU A N 1
ATOM 1357 C CA . LEU A 1 187 ? 10.342 1.520 -2.071 1.00 98.69 187 LEU A CA 1
ATOM 1358 C C . LEU A 1 187 ? 11.163 2.784 -1.815 1.00 98.69 187 LEU A C 1
ATOM 1360 O O . LEU A 1 187 ? 11.675 2.993 -0.731 1.00 98.69 187 LEU A O 1
ATOM 1364 N N . GLY A 1 188 ? 11.289 3.623 -2.843 1.00 97.62 188 GLY A N 1
ATOM 1365 C CA . GLY A 1 188 ? 11.796 4.991 -2.701 1.00 97.62 188 GLY A CA 1
ATOM 1366 C C . GLY A 1 188 ? 10.660 5.985 -2.909 1.00 97.62 188 GLY A C 1
ATOM 1367 O O . GLY A 1 188 ? 10.281 6.727 -2.020 1.00 97.62 188 GLY A O 1
ATOM 1368 N N . GLY A 1 189 ? 10.058 5.979 -4.101 1.00 98.25 189 GLY A N 1
ATOM 1369 C CA . GLY A 1 189 ? 8.823 6.722 -4.346 1.00 98.25 189 GLY A CA 1
ATOM 1370 C C . GLY A 1 189 ? 8.081 6.244 -5.589 1.00 98.25 189 GLY A C 1
ATOM 1371 O O . GLY A 1 189 ? 8.654 6.173 -6.683 1.00 98.25 189 GLY A O 1
ATOM 1372 N N . LEU A 1 190 ? 6.792 5.957 -5.431 1.00 98.69 190 LEU A N 1
ATOM 1373 C CA . LEU A 1 190 ? 5.863 5.539 -6.476 1.00 98.69 190 LEU A CA 1
ATOM 1374 C C . LEU A 1 190 ? 4.714 6.541 -6.590 1.00 98.69 190 LEU A C 1
ATOM 1376 O O . LEU A 1 190 ? 3.975 6.764 -5.636 1.00 98.69 190 LEU A O 1
ATOM 1380 N N . ILE A 1 191 ? 4.539 7.146 -7.766 1.00 98.62 191 ILE A N 1
ATOM 1381 C CA . ILE A 1 191 ? 3.484 8.149 -7.985 1.00 98.62 191 ILE A CA 1
ATOM 1382 C C . ILE A 1 191 ? 2.714 7.825 -9.262 1.00 98.62 191 ILE A C 1
ATOM 1384 O O . ILE A 1 191 ? 3.265 7.947 -10.353 1.00 98.62 191 ILE A O 1
ATOM 1388 N N . ALA A 1 192 ? 1.437 7.465 -9.143 1.00 98.38 192 ALA A N 1
ATOM 1389 C CA . ALA A 1 192 ? 0.567 7.164 -10.282 1.00 98.38 192 ALA A CA 1
ATOM 1390 C C . ALA A 1 192 ? -0.410 8.295 -10.646 1.00 98.38 192 ALA A C 1
ATOM 1392 O O . ALA A 1 192 ? -1.252 8.109 -11.516 1.00 98.38 192 ALA A O 1
ATOM 1393 N N . GLY A 1 193 ? -0.317 9.478 -10.028 1.00 96.69 193 GLY A N 1
ATOM 1394 C CA . GLY A 1 193 ? -1.198 10.607 -10.340 1.00 96.69 193 GLY A CA 1
ATOM 1395 C C . GLY A 1 193 ? -2.674 10.227 -10.186 1.00 96.69 193 GLY A C 1
ATOM 1396 O O . GLY A 1 193 ? -3.128 10.036 -9.067 1.00 96.69 193 GLY A O 1
ATOM 1397 N N . THR A 1 194 ? -3.420 10.116 -11.292 1.00 97.19 194 THR A N 1
ATOM 1398 C CA . THR A 1 194 ? -4.828 9.657 -11.278 1.00 97.19 194 THR A CA 1
ATOM 1399 C C . THR A 1 194 ? -5.016 8.160 -11.558 1.00 97.19 194 THR A C 1
ATOM 1401 O O . THR A 1 194 ? -6.135 7.741 -11.844 1.00 97.19 194 THR A O 1
ATOM 1404 N N . GLY A 1 195 ? -3.936 7.387 -11.618 1.00 98.25 195 GLY A N 1
ATOM 1405 C CA . GLY A 1 195 ? -3.957 5.942 -11.814 1.00 98.25 195 GLY A CA 1
ATOM 1406 C C . GLY A 1 195 ? -3.782 5.165 -10.512 1.00 98.25 195 GLY A C 1
ATOM 1407 O O . GLY A 1 195 ? -3.605 5.734 -9.432 1.00 98.25 195 GLY A O 1
ATOM 1408 N N . ASP A 1 196 ? -3.790 3.847 -10.659 1.00 98.69 196 ASP A N 1
ATOM 1409 C CA . ASP A 1 196 ? -3.720 2.873 -9.574 1.00 98.69 196 ASP A CA 1
ATOM 1410 C C . ASP A 1 196 ? -2.351 2.190 -9.516 1.00 98.69 196 ASP A C 1
ATOM 1412 O O . ASP A 1 196 ? -1.623 2.094 -10.514 1.00 98.69 196 ASP A O 1
ATOM 1416 N N . ILE A 1 197 ? -2.010 1.666 -8.341 1.00 98.81 197 ILE A N 1
ATOM 1417 C CA . ILE A 1 197 ? -0.761 0.943 -8.104 1.00 98.81 197 ILE A CA 1
ATOM 1418 C C . ILE A 1 197 ? -1.062 -0.473 -7.615 1.00 98.81 197 ILE A C 1
ATOM 1420 O O . ILE A 1 197 ? -1.838 -0.674 -6.681 1.00 98.81 197 ILE A O 1
ATOM 1424 N N . CYS A 1 198 ? -0.414 -1.469 -8.225 1.00 98.69 198 CYS A N 1
ATOM 1425 C CA . CYS A 1 198 ? -0.409 -2.844 -7.736 1.00 98.69 198 CYS A CA 1
ATOM 1426 C C . CYS A 1 198 ? 1.018 -3.335 -7.464 1.00 98.69 198 CYS A C 1
ATOM 1428 O O . CYS A 1 198 ? 1.886 -3.278 -8.336 1.00 98.69 198 CYS A O 1
ATOM 1430 N N . ILE A 1 199 ? 1.246 -3.859 -6.261 1.00 98.88 199 ILE A N 1
ATOM 1431 C CA . ILE A 1 199 ? 2.550 -4.347 -5.804 1.00 98.88 199 ILE A CA 1
ATOM 1432 C C . ILE A 1 199 ? 2.386 -5.785 -5.326 1.00 98.88 199 ILE A C 1
ATOM 1434 O O . ILE A 1 199 ? 1.487 -6.089 -4.541 1.00 98.88 199 ILE A O 1
ATOM 1438 N N . THR A 1 200 ? 3.224 -6.691 -5.818 1.00 98.81 200 THR A N 1
ATOM 1439 C CA . THR A 1 200 ? 3.253 -8.090 -5.381 1.00 98.81 200 THR A CA 1
ATOM 1440 C C . THR A 1 200 ? 4.686 -8.532 -5.110 1.00 98.81 200 THR A C 1
ATOM 1442 O O . THR A 1 200 ? 5.495 -8.602 -6.031 1.00 98.81 200 THR A O 1
ATOM 1445 N N . SER A 1 201 ? 4.982 -8.854 -3.852 1.00 98.81 201 SER A N 1
ATOM 1446 C CA . SER A 1 201 ? 6.198 -9.550 -3.427 1.00 98.81 201 SER A CA 1
ATOM 1447 C C . SER A 1 201 ? 5.820 -10.981 -3.034 1.00 98.81 201 SER A C 1
ATOM 1449 O O . SER A 1 201 ? 5.303 -11.213 -1.943 1.00 98.81 201 SER A O 1
ATOM 1451 N N . SER A 1 202 ? 6.008 -11.949 -3.936 1.00 98.38 202 SER A N 1
ATOM 1452 C CA . SER A 1 202 ? 5.449 -13.305 -3.785 1.00 98.38 202 SER A CA 1
ATOM 1453 C C . SER A 1 202 ? 5.924 -14.016 -2.513 1.00 98.38 202 SER A C 1
ATOM 1455 O O . SER A 1 202 ? 5.131 -14.662 -1.830 1.00 98.38 202 SER A O 1
ATOM 1457 N N . ASN A 1 203 ? 7.220 -13.917 -2.207 1.00 98.19 203 ASN A N 1
ATOM 1458 C CA . ASN A 1 203 ? 7.864 -14.605 -1.085 1.00 98.19 203 ASN A CA 1
ATOM 1459 C C . ASN A 1 203 ? 8.645 -13.651 -0.165 1.00 98.19 203 ASN A C 1
ATOM 1461 O O . ASN A 1 203 ? 9.353 -14.124 0.725 1.00 98.19 203 ASN A O 1
ATOM 1465 N N . GLY A 1 204 ? 8.536 -12.339 -0.378 1.00 98.62 204 GLY A N 1
ATOM 1466 C CA . GLY A 1 204 ? 9.226 -11.313 0.396 1.00 98.62 204 GLY A CA 1
ATOM 1467 C C . GLY A 1 204 ? 8.274 -10.333 1.076 1.00 98.62 204 GLY A C 1
ATOM 1468 O O . GLY A 1 204 ? 7.081 -10.605 1.266 1.00 98.62 204 GLY A O 1
ATOM 1469 N N . SER A 1 205 ? 8.834 -9.191 1.453 1.00 98.88 205 SER A N 1
ATOM 1470 C CA . SER A 1 205 ? 8.132 -8.050 2.029 1.00 98.88 205 SER A CA 1
ATOM 1471 C C . SER A 1 205 ? 8.085 -6.856 1.075 1.00 98.88 205 SER A C 1
ATOM 1473 O O . SER A 1 205 ? 8.920 -6.711 0.182 1.00 98.88 205 SER A O 1
ATOM 1475 N N . ILE A 1 206 ? 7.123 -5.967 1.305 1.00 98.94 206 ILE A N 1
ATOM 1476 C CA . ILE A 1 206 ? 7.123 -4.603 0.766 1.00 98.94 206 ILE A CA 1
ATOM 1477 C C . ILE A 1 206 ? 7.625 -3.693 1.888 1.00 98.94 206 ILE A C 1
ATOM 1479 O O . ILE A 1 206 ? 7.048 -3.704 2.974 1.00 98.94 206 ILE A O 1
ATOM 1483 N N . LEU A 1 207 ? 8.714 -2.969 1.648 1.00 98.81 207 LEU A N 1
ATOM 1484 C CA . LEU A 1 207 ? 9.474 -2.239 2.662 1.00 98.81 207 LEU A CA 1
ATOM 1485 C C . LEU A 1 207 ? 9.688 -0.789 2.228 1.00 98.81 207 LEU A C 1
ATOM 1487 O O . LEU A 1 207 ? 9.956 -0.539 1.051 1.00 98.81 207 LEU A O 1
ATOM 1491 N N . ASP A 1 208 ? 9.628 0.128 3.184 1.00 98.12 208 ASP A N 1
ATOM 1492 C CA . ASP A 1 208 ? 10.126 1.492 3.021 1.00 98.12 208 ASP A CA 1
ATOM 1493 C C . ASP A 1 208 ? 11.670 1.472 2.950 1.00 98.12 208 ASP A C 1
ATOM 1495 O O . ASP A 1 208 ? 12.338 0.672 3.617 1.00 98.12 208 ASP A O 1
ATOM 1499 N N . ASN A 1 209 ? 12.243 2.309 2.084 1.00 97.19 209 ASN A N 1
ATOM 1500 C CA . ASN A 1 209 ? 13.682 2.527 1.942 1.00 97.19 209 ASN A CA 1
ATOM 1501 C C . ASN A 1 209 ? 14.089 4.003 2.152 1.00 97.19 209 ASN A C 1
ATOM 1503 O O . ASN A 1 209 ? 15.148 4.438 1.678 1.00 97.19 209 ASN A O 1
ATOM 1507 N N . GLY A 1 210 ? 13.284 4.762 2.895 1.00 94.31 210 GLY A N 1
ATOM 1508 C CA . GLY A 1 210 ? 13.578 6.040 3.530 1.00 94.31 210 GLY A CA 1
ATOM 1509 C C . GLY A 1 210 ? 12.627 7.188 3.161 1.00 94.31 210 GLY A C 1
ATOM 1510 O O . GLY A 1 210 ? 11.914 7.168 2.173 1.00 94.31 210 GLY A O 1
ATOM 1511 N N . ASP A 1 211 ? 12.745 8.302 3.889 1.00 94.56 211 ASP A N 1
ATOM 1512 C CA . ASP A 1 211 ? 11.710 9.355 3.909 1.00 94.56 211 ASP A CA 1
ATOM 1513 C C . ASP A 1 211 ? 11.884 10.505 2.895 1.00 94.56 211 ASP A C 1
ATOM 1515 O O . ASP A 1 211 ? 11.442 11.646 3.115 1.00 94.56 211 ASP A O 1
ATOM 1519 N N . ARG A 1 212 ? 12.648 10.321 1.809 1.00 96.19 212 ARG A N 1
ATOM 1520 C CA . ARG A 1 212 ? 12.898 11.438 0.872 1.00 96.19 212 ARG A CA 1
ATOM 1521 C C . ARG A 1 212 ? 11.619 11.832 0.154 1.00 96.19 212 ARG A C 1
ATOM 1523 O O . ARG A 1 212 ? 11.412 13.027 -0.123 1.00 96.19 212 ARG A O 1
ATOM 1530 N N . PHE A 1 213 ? 10.850 10.817 -0.205 1.00 95.88 213 PHE A N 1
ATOM 1531 C CA . PHE A 1 213 ? 9.531 10.900 -0.783 1.00 95.88 213 PHE A CA 1
ATOM 1532 C C . PHE A 1 213 ? 8.582 10.119 0.109 1.00 95.88 213 PHE A C 1
ATOM 1534 O O . PHE A 1 213 ? 8.993 9.289 0.901 1.00 95.88 213 PHE A O 1
ATOM 1541 N N . LYS A 1 214 ? 7.301 10.395 -0.067 1.00 96.56 214 LYS A N 1
ATOM 1542 C CA . LYS A 1 214 ? 6.284 9.444 0.334 1.00 96.56 214 LYS A CA 1
ATOM 1543 C C . LYS A 1 214 ? 6.404 8.192 -0.533 1.00 96.56 214 LYS A C 1
ATOM 1545 O O . LYS A 1 214 ? 6.512 8.350 -1.757 1.00 96.56 214 LYS A O 1
ATOM 1550 N N . ASP A 1 215 ? 6.306 7.015 0.077 1.00 98.56 215 ASP A N 1
ATOM 1551 C CA . ASP A 1 215 ? 6.461 5.747 -0.632 1.00 98.56 215 ASP A CA 1
ATOM 1552 C C . ASP A 1 215 ? 5.484 5.623 -1.793 1.00 98.56 215 ASP A C 1
ATOM 1554 O O . ASP A 1 215 ? 5.884 5.270 -2.905 1.00 98.56 215 ASP A O 1
ATOM 1558 N N . ILE A 1 216 ? 4.198 5.916 -1.553 1.00 98.88 216 ILE A N 1
ATOM 1559 C CA . ILE A 1 216 ? 3.141 5.659 -2.535 1.00 98.88 216 ILE A CA 1
ATOM 1560 C C . ILE A 1 216 ? 2.108 6.791 -2.595 1.00 98.88 216 ILE A C 1
ATOM 1562 O O . ILE A 1 216 ? 1.538 7.207 -1.589 1.00 98.88 216 ILE A O 1
ATOM 1566 N N . GLN A 1 217 ? 1.819 7.262 -3.811 1.00 98.81 217 GLN A N 1
ATOM 1567 C CA . GLN A 1 217 ? 0.736 8.204 -4.115 1.00 98.81 217 GLN A CA 1
ATOM 1568 C C . GLN A 1 217 ? -0.049 7.728 -5.344 1.00 98.81 217 GLN A C 1
ATOM 1570 O O . GLN A 1 217 ? 0.523 7.588 -6.431 1.00 98.81 217 GLN A O 1
ATOM 1575 N N . ALA A 1 218 ? -1.350 7.486 -5.190 1.00 98.62 218 ALA A N 1
ATOM 1576 C CA . ALA A 1 218 ? -2.219 6.929 -6.232 1.00 98.62 218 ALA A CA 1
ATOM 1577 C C . ALA A 1 218 ? -3.701 7.175 -5.917 1.00 98.62 218 ALA A C 1
ATOM 1579 O O . ALA A 1 218 ? -4.029 7.688 -4.855 1.00 98.62 218 ALA A O 1
ATOM 1580 N N . VAL A 1 219 ? -4.598 6.768 -6.816 1.00 98.56 219 VAL A N 1
ATOM 1581 C CA . VAL A 1 219 ? -6.035 6.688 -6.505 1.00 98.56 219 VAL A CA 1
ATOM 1582 C C . VAL A 1 219 ? -6.314 5.437 -5.672 1.00 98.56 219 VAL A C 1
ATOM 1584 O O . VAL A 1 219 ? -6.776 5.546 -4.540 1.00 98.56 219 VAL A O 1
ATOM 1587 N N . ALA A 1 220 ? -5.977 4.255 -6.191 1.00 98.50 220 ALA A N 1
ATOM 1588 C CA . ALA A 1 220 ? -6.117 2.996 -5.468 1.00 98.50 220 ALA A CA 1
ATOM 1589 C C . ALA A 1 220 ? -4.783 2.243 -5.347 1.00 98.50 220 ALA A C 1
ATOM 1591 O O . ALA A 1 220 ? -3.961 2.236 -6.270 1.00 98.50 220 ALA A O 1
ATOM 1592 N N . LEU A 1 221 ? -4.585 1.568 -4.213 1.00 98.81 221 LEU A N 1
ATOM 1593 C CA . LEU A 1 221 ? -3.402 0.764 -3.919 1.00 98.81 221 LEU A CA 1
ATOM 1594 C C . LEU A 1 221 ? -3.766 -0.674 -3.548 1.00 98.81 221 LEU A C 1
ATOM 1596 O O . LEU A 1 221 ? -4.432 -0.940 -2.550 1.00 98.81 221 LEU A O 1
ATOM 1600 N N . ARG A 1 222 ? -3.250 -1.618 -4.337 1.00 98.62 222 ARG A N 1
ATOM 1601 C CA . ARG A 1 222 ? -3.352 -3.061 -4.104 1.00 98.62 222 ARG A CA 1
ATOM 1602 C C . ARG A 1 222 ? -1.984 -3.638 -3.755 1.00 98.62 222 ARG A C 1
ATOM 1604 O O . ARG A 1 222 ? -1.118 -3.723 -4.626 1.00 98.62 222 ARG A O 1
ATOM 1611 N N . MET A 1 223 ? -1.803 -4.113 -2.527 1.00 98.88 223 MET A N 1
ATOM 1612 C CA . MET A 1 223 ? -0.553 -4.737 -2.079 1.00 98.88 223 MET A CA 1
ATOM 1613 C C . MET A 1 223 ? -0.730 -6.206 -1.709 1.00 98.88 223 MET A C 1
ATOM 1615 O O . MET A 1 223 ? -1.725 -6.600 -1.100 1.00 98.88 223 MET A O 1
ATOM 1619 N N . ASN A 1 224 ? 0.257 -7.023 -2.060 1.00 98.56 224 ASN A N 1
ATOM 1620 C CA . ASN A 1 224 ? 0.345 -8.416 -1.647 1.00 98.56 224 ASN A CA 1
ATOM 1621 C C . ASN A 1 224 ? 1.806 -8.766 -1.338 1.00 98.56 224 ASN A C 1
ATOM 1623 O O . ASN A 1 224 ? 2.671 -8.600 -2.196 1.00 98.56 224 ASN A O 1
ATOM 1627 N N . ALA A 1 225 ? 2.079 -9.229 -0.124 1.00 98.75 225 ALA A N 1
ATOM 1628 C CA . ALA A 1 225 ? 3.403 -9.638 0.312 1.00 98.75 225 ALA A CA 1
ATOM 1629 C C . ALA A 1 225 ? 3.356 -11.018 0.975 1.00 98.75 225 ALA A C 1
ATOM 1631 O O . ALA A 1 225 ? 2.508 -11.292 1.826 1.00 98.75 225 ALA A O 1
ATOM 1632 N N . GLY A 1 226 ? 4.307 -11.884 0.632 1.00 98.44 226 GLY A N 1
ATOM 1633 C CA . GLY A 1 226 ? 4.434 -13.205 1.243 1.00 98.44 226 GLY A CA 1
ATOM 1634 C C . GLY A 1 226 ? 4.785 -13.149 2.734 1.00 98.44 226 GLY A C 1
ATOM 1635 O O . GLY A 1 226 ? 4.401 -14.045 3.487 1.00 98.44 226 GLY A O 1
ATOM 1636 N N . ILE A 1 227 ? 5.490 -12.099 3.174 1.00 98.44 227 ILE A N 1
ATOM 1637 C CA . ILE A 1 227 ? 5.978 -11.946 4.552 1.00 98.44 227 ILE A CA 1
ATOM 1638 C C . ILE A 1 227 ? 5.325 -10.757 5.265 1.00 98.44 227 ILE A C 1
ATOM 1640 O O . ILE A 1 227 ? 4.624 -10.976 6.257 1.00 98.44 227 ILE A O 1
ATOM 1644 N N . GLY A 1 228 ? 5.543 -9.526 4.798 1.00 98.38 228 GLY A N 1
ATOM 1645 C CA . GLY A 1 228 ? 5.098 -8.308 5.485 1.00 98.38 228 GLY A CA 1
ATOM 1646 C C . GLY A 1 228 ? 4.947 -7.099 4.571 1.00 98.38 228 GLY A C 1
ATOM 1647 O O . GLY A 1 228 ? 5.531 -7.053 3.490 1.00 98.38 228 GLY A O 1
ATOM 1648 N N . ILE A 1 229 ? 4.161 -6.125 5.016 1.00 98.88 229 ILE A N 1
ATOM 1649 C CA . ILE A 1 229 ? 4.043 -4.804 4.396 1.00 98.88 229 ILE A CA 1
ATOM 1650 C C . ILE A 1 229 ? 4.392 -3.781 5.470 1.00 98.88 229 ILE A C 1
ATOM 1652 O O . ILE A 1 229 ? 3.701 -3.720 6.485 1.00 98.88 229 ILE A O 1
ATOM 1656 N N . GLY A 1 230 ? 5.472 -3.030 5.261 1.00 98.62 230 GLY A N 1
ATOM 1657 C CA . GLY A 1 230 ? 6.136 -2.289 6.329 1.00 98.62 230 GLY A CA 1
ATOM 1658 C C . GLY A 1 230 ? 6.783 -3.227 7.354 1.00 98.62 230 GLY A C 1
ATOM 1659 O O . GLY A 1 230 ? 6.759 -4.460 7.228 1.00 98.62 230 GLY A O 1
ATOM 1660 N N . THR A 1 231 ? 7.377 -2.645 8.386 1.00 97.62 231 THR A N 1
ATOM 1661 C CA . THR A 1 231 ? 7.966 -3.364 9.518 1.00 97.62 231 THR A CA 1
ATOM 1662 C C . THR A 1 231 ? 7.326 -2.912 10.822 1.00 97.62 231 THR A C 1
ATOM 1664 O O . THR A 1 231 ? 6.996 -1.745 10.992 1.00 97.62 231 THR A O 1
ATOM 1667 N N . LEU A 1 232 ? 7.126 -3.857 11.742 1.00 94.44 232 LEU A N 1
ATOM 1668 C CA . LEU A 1 232 ? 6.551 -3.624 13.068 1.00 94.44 232 LEU A CA 1
ATOM 1669 C C . LEU A 1 232 ? 7.570 -3.975 14.156 1.00 94.44 232 LEU A C 1
ATOM 1671 O O . LEU A 1 232 ? 8.275 -4.987 14.057 1.00 94.44 232 LEU A O 1
ATOM 1675 N N . GLY A 1 233 ? 7.590 -3.188 15.234 1.00 88.44 233 GLY A N 1
ATOM 1676 C CA . GLY A 1 233 ? 8.292 -3.495 16.484 1.00 88.44 233 GLY A CA 1
ATOM 1677 C C . GLY A 1 233 ? 9.112 -2.331 17.048 1.00 88.44 233 GLY A C 1
ATOM 1678 O O . GLY A 1 233 ? 9.578 -1.476 16.317 1.00 88.44 233 GLY A O 1
ATOM 1679 N N . ILE A 1 234 ? 9.370 -2.358 18.359 1.00 81.38 234 ILE A N 1
ATOM 1680 C CA . ILE A 1 234 ? 9.914 -1.250 19.186 1.00 81.38 234 ILE A CA 1
ATOM 1681 C C . ILE A 1 234 ? 11.092 -0.460 18.578 1.00 81.38 234 ILE A C 1
ATOM 1683 O O . ILE A 1 234 ? 11.234 0.730 18.842 1.00 81.38 234 ILE A O 1
ATOM 1687 N N . GLU A 1 235 ? 11.974 -1.110 17.816 1.00 84.00 235 GLU A N 1
ATOM 1688 C CA . GLU A 1 235 ? 13.176 -0.482 17.237 1.00 84.00 235 GLU A CA 1
ATOM 1689 C C . GLU A 1 235 ? 13.251 -0.596 15.706 1.00 84.00 235 GLU A C 1
ATOM 1691 O O . GLU A 1 235 ? 14.235 -0.159 15.118 1.00 84.00 235 GLU A O 1
ATOM 1696 N N . ASN A 1 236 ? 12.244 -1.202 15.071 1.00 84.81 236 ASN A N 1
ATOM 1697 C CA . ASN A 1 236 ? 12.188 -1.420 13.622 1.00 84.81 236 ASN A CA 1
ATOM 1698 C C . ASN A 1 236 ? 10.790 -1.095 13.070 1.00 84.81 236 ASN A C 1
ATOM 1700 O O . ASN A 1 236 ? 10.372 -1.698 12.087 1.00 84.81 236 ASN A O 1
ATOM 1704 N N . ASP A 1 237 ? 10.031 -0.240 13.752 1.00 92.62 237 ASP A N 1
ATOM 1705 C CA . ASP A 1 237 ? 8.722 0.210 13.291 1.00 92.62 237 ASP A CA 1
ATOM 1706 C C . ASP A 1 237 ? 8.940 1.184 12.138 1.00 92.62 237 ASP A C 1
ATOM 1708 O O . ASP A 1 237 ? 9.483 2.264 12.354 1.00 92.62 237 ASP A O 1
ATOM 1712 N N . GLU A 1 238 ? 8.584 0.754 10.932 1.00 96.81 238 GLU A N 1
ATOM 1713 C CA . GLU A 1 238 ? 8.624 1.589 9.736 1.00 96.81 238 GLU A CA 1
ATOM 1714 C C . GLU A 1 238 ? 7.402 1.261 8.883 1.00 96.81 238 GLU A C 1
ATOM 1716 O O . GLU A 1 238 ? 7.261 0.155 8.344 1.00 96.81 238 GLU A O 1
ATOM 1721 N N . ALA A 1 239 ? 6.461 2.195 8.847 1.00 98.25 239 ALA A N 1
ATOM 1722 C CA . ALA A 1 239 ? 5.225 2.027 8.102 1.00 98.25 239 ALA A CA 1
ATOM 1723 C C . ALA A 1 239 ? 5.461 2.367 6.631 1.00 98.25 239 ALA A C 1
ATOM 1725 O O . ALA A 1 239 ? 6.318 3.178 6.311 1.00 98.25 239 ALA A O 1
ATOM 1726 N N . ILE A 1 240 ? 4.660 1.796 5.730 1.00 98.81 240 ILE A N 1
ATOM 1727 C CA . ILE A 1 240 ? 4.616 2.329 4.364 1.00 98.81 240 ILE A CA 1
ATOM 1728 C C . ILE A 1 240 ? 3.793 3.617 4.387 1.00 98.81 240 ILE A C 1
ATOM 1730 O O . ILE A 1 240 ? 2.604 3.586 4.732 1.00 98.81 240 ILE A O 1
ATOM 1734 N N . ASP A 1 241 ? 4.416 4.724 3.991 1.00 98.62 241 ASP A N 1
ATOM 1735 C CA . ASP A 1 241 ? 3.786 6.035 3.891 1.00 98.62 241 ASP A CA 1
ATOM 1736 C C . ASP A 1 241 ? 2.966 6.145 2.602 1.00 98.62 241 ASP A C 1
ATOM 1738 O O . ASP A 1 241 ? 3.491 6.149 1.481 1.00 98.62 241 ASP A O 1
ATOM 1742 N N . ILE A 1 242 ? 1.652 6.305 2.741 1.00 98.81 242 ILE A N 1
ATOM 1743 C CA . ILE A 1 242 ? 0.729 6.322 1.604 1.00 98.81 242 ILE A CA 1
ATOM 1744 C C . ILE A 1 242 ? -0.125 7.601 1.536 1.00 98.81 242 ILE A C 1
ATOM 1746 O O . ILE A 1 242 ? -0.221 8.399 2.477 1.00 98.81 242 ILE A O 1
ATOM 1750 N N . SER A 1 243 ? -0.605 7.896 0.328 1.00 98.62 243 SER A N 1
ATOM 1751 C CA . SER A 1 243 ? -1.590 8.940 0.021 1.00 98.62 243 SER A CA 1
ATOM 1752 C C . SER A 1 243 ? -2.487 8.412 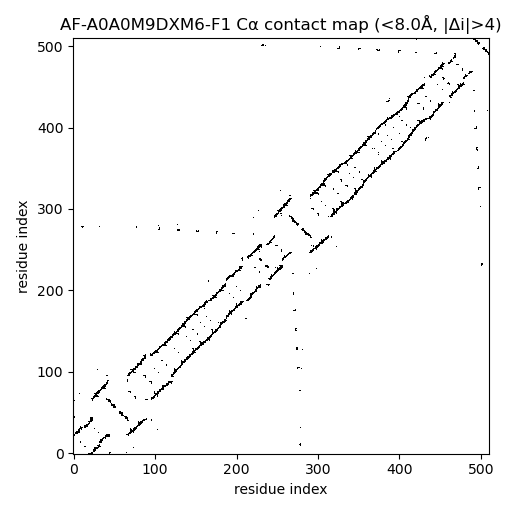-1.089 1.00 98.62 243 SER A C 1
ATOM 1754 O O . SER A 1 243 ? -2.188 8.590 -2.276 1.00 98.62 243 SER A O 1
ATOM 1756 N N . VAL A 1 244 ? -3.514 7.659 -0.701 1.00 98.69 244 VAL A N 1
ATOM 1757 C CA . VAL A 1 244 ? -4.434 6.972 -1.617 1.00 98.69 244 VAL A CA 1
ATOM 1758 C C . VAL A 1 244 ? -5.874 7.064 -1.129 1.00 98.69 244 VAL A C 1
ATOM 1760 O O . VAL A 1 244 ? -6.124 7.219 0.058 1.00 98.69 244 VAL A O 1
ATOM 1763 N N . GLU A 1 245 ? -6.830 6.947 -2.048 1.00 98.31 245 GLU A N 1
ATOM 1764 C CA . GLU A 1 245 ? -8.258 6.957 -1.708 1.00 98.31 245 GLU A CA 1
ATOM 1765 C C . GLU A 1 245 ? -8.733 5.567 -1.261 1.00 98.31 245 GLU A C 1
ATOM 1767 O O . GLU A 1 245 ? -9.550 5.455 -0.349 1.00 98.31 245 GLU A O 1
ATOM 1772 N N . LYS A 1 246 ? -8.213 4.501 -1.893 1.00 98.00 246 LYS A N 1
ATOM 1773 C CA . LYS A 1 246 ? -8.587 3.106 -1.606 1.00 98.00 246 LYS A CA 1
ATOM 1774 C C . LYS A 1 246 ? -7.381 2.215 -1.346 1.00 98.00 246 LYS A C 1
ATOM 1776 O O . LYS A 1 246 ? -6.397 2.276 -2.088 1.00 98.00 246 LYS A O 1
ATOM 1781 N N . LEU A 1 247 ? -7.492 1.316 -0.369 1.00 98.56 247 LEU A N 1
ATOM 1782 C CA . LEU A 1 247 ? -6.437 0.367 -0.006 1.00 98.56 247 LEU A CA 1
ATOM 1783 C C . LEU A 1 247 ? -6.942 -1.074 0.113 1.00 98.56 247 LEU A C 1
ATOM 1785 O O . LEU A 1 247 ? -7.950 -1.351 0.755 1.00 98.56 247 LEU A O 1
ATOM 1789 N N . THR A 1 248 ? -6.140 -2.003 -0.415 1.00 98.38 248 THR A N 1
ATOM 1790 C CA . THR A 1 248 ? -6.145 -3.417 -0.012 1.00 98.38 248 THR A CA 1
ATOM 1791 C C . THR A 1 248 ? -4.725 -3.899 0.221 1.00 98.38 248 THR A C 1
ATOM 1793 O O . THR A 1 248 ? -3.802 -3.545 -0.521 1.00 98.38 248 THR A O 1
ATOM 1796 N N . ALA A 1 249 ? -4.535 -4.740 1.232 1.00 98.50 249 ALA A N 1
ATOM 1797 C CA . ALA A 1 249 ? -3.211 -5.210 1.612 1.00 98.50 249 ALA A CA 1
ATOM 1798 C C . ALA A 1 249 ? -3.275 -6.616 2.203 1.00 98.50 249 ALA A C 1
ATOM 1800 O O . ALA A 1 249 ? -3.934 -6.846 3.217 1.00 98.50 249 ALA A O 1
ATOM 1801 N N . HIS A 1 250 ? -2.570 -7.563 1.584 1.00 98.44 250 HIS A N 1
ATOM 1802 C CA . HIS A 1 250 ? -2.422 -8.925 2.100 1.00 98.44 250 HIS A CA 1
ATOM 1803 C C . HIS A 1 250 ? -0.971 -9.194 2.488 1.00 98.44 250 HIS A C 1
ATOM 1805 O O . HIS A 1 250 ? -0.075 -8.946 1.685 1.00 98.44 250 HIS A O 1
ATOM 1811 N N . ALA A 1 251 ? -0.744 -9.726 3.689 1.00 98.50 251 ALA A N 1
ATOM 1812 C CA . ALA A 1 251 ? 0.592 -10.026 4.196 1.00 98.50 251 ALA A CA 1
ATOM 1813 C C . ALA A 1 251 ? 0.703 -11.400 4.883 1.00 98.50 251 ALA A C 1
ATOM 1815 O O . ALA A 1 251 ? -0.281 -12.088 5.181 1.00 98.50 251 ALA A O 1
ATOM 1816 N N . GLY A 1 252 ? 1.939 -11.810 5.145 1.00 97.88 252 GLY A N 1
ATOM 1817 C CA . GLY A 1 252 ? 2.283 -13.012 5.893 1.00 97.88 252 GLY A CA 1
ATOM 1818 C C . GLY A 1 252 ? 2.327 -12.793 7.404 1.00 97.88 252 GLY A C 1
ATOM 1819 O O . GLY A 1 252 ? 1.428 -12.210 8.012 1.00 97.88 252 GLY A O 1
ATOM 1820 N N . SER A 1 253 ? 3.381 -13.321 8.024 1.00 96.25 253 SER A N 1
ATOM 1821 C CA . SER A 1 253 ? 3.564 -13.309 9.476 1.00 96.25 253 SER A CA 1
ATOM 1822 C C . SER A 1 253 ? 4.176 -12.042 10.051 1.00 96.25 253 SER A C 1
ATOM 1824 O O . SER A 1 253 ? 4.113 -11.859 11.262 1.00 96.25 253 SER A O 1
ATOM 1826 N N . ALA A 1 254 ? 4.784 -11.189 9.226 1.00 97.19 254 ALA A N 1
ATOM 1827 C CA . ALA A 1 254 ? 5.317 -9.911 9.695 1.00 97.19 254 ALA A CA 1
ATOM 1828 C C . ALA A 1 254 ? 4.230 -8.827 9.796 1.00 97.19 254 ALA A C 1
ATOM 1830 O O . ALA A 1 254 ? 4.436 -7.835 10.483 1.00 97.19 254 ALA A O 1
ATOM 1831 N N . GLY A 1 255 ? 3.056 -9.057 9.199 1.00 98.19 255 GLY A N 1
ATOM 1832 C CA . GLY A 1 255 ? 1.904 -8.171 9.325 1.00 98.19 255 GLY A CA 1
ATOM 1833 C C . GLY A 1 255 ? 1.872 -7.034 8.307 1.00 98.19 255 GLY A C 1
ATOM 1834 O O . GLY A 1 255 ? 2.545 -7.082 7.278 1.00 98.19 255 GLY A O 1
ATOM 1835 N N . ILE A 1 256 ? 1.019 -6.057 8.592 1.00 98.81 256 ILE A N 1
ATOM 1836 C CA . ILE A 1 256 ? 0.747 -4.870 7.782 1.00 98.81 256 ILE A CA 1
ATOM 1837 C C . ILE A 1 256 ? 0.948 -3.649 8.681 1.00 98.81 256 ILE A C 1
ATOM 1839 O O . ILE A 1 256 ? 0.316 -3.579 9.733 1.00 98.81 256 ILE A O 1
ATOM 1843 N N . ASN A 1 257 ? 1.792 -2.708 8.264 1.00 98.81 257 ASN A N 1
ATOM 1844 C CA . ASN A 1 257 ? 2.010 -1.421 8.918 1.00 98.81 257 ASN A CA 1
ATOM 1845 C C . ASN A 1 257 ? 1.913 -0.288 7.897 1.00 98.81 257 ASN A C 1
ATOM 1847 O O . ASN A 1 257 ? 2.758 -0.181 7.006 1.00 98.81 257 ASN A O 1
ATOM 1851 N N . ILE A 1 258 ? 0.863 0.523 8.005 1.00 98.88 258 ILE A N 1
ATOM 1852 C CA . ILE A 1 258 ? 0.524 1.556 7.027 1.00 98.88 258 ILE A CA 1
ATOM 1853 C C . ILE A 1 258 ? 0.255 2.883 7.729 1.00 98.88 258 ILE A C 1
ATOM 1855 O O . ILE A 1 258 ? -0.559 2.947 8.660 1.00 98.88 258 ILE A O 1
ATOM 1859 N N . LEU A 1 259 ? 0.877 3.945 7.214 1.00 98.75 259 LEU A N 1
ATOM 1860 C CA . LEU A 1 259 ? 0.616 5.323 7.603 1.00 98.75 259 LEU A CA 1
ATOM 1861 C C . LEU A 1 259 ? 0.048 6.096 6.408 1.00 98.75 259 LEU A C 1
ATOM 1863 O O . LEU A 1 259 ? 0.735 6.408 5.443 1.00 98.75 259 LEU A O 1
ATOM 1867 N N . GLU A 1 260 ? -1.241 6.404 6.467 1.00 98.75 260 GLU A N 1
ATOM 1868 C CA . GLU A 1 260 ? -1.954 7.155 5.436 1.00 98.75 260 GLU A CA 1
ATOM 1869 C C . GLU A 1 260 ? -2.069 8.629 5.831 1.00 98.75 260 GLU A C 1
ATOM 1871 O O . GLU A 1 260 ? -2.346 8.992 6.972 1.00 98.75 260 GLU A O 1
ATOM 1876 N N . GLU A 1 261 ? -1.829 9.540 4.900 1.00 98.44 261 GLU A N 1
ATOM 1877 C CA . GLU A 1 261 ? -1.870 10.972 5.192 1.00 98.44 261 GLU A CA 1
ATOM 1878 C C . GLU A 1 261 ? -3.288 11.519 5.300 1.00 98.44 261 GLU A C 1
ATOM 1880 O O . GLU A 1 261 ? -3.542 12.396 6.134 1.00 98.44 261 GLU A O 1
ATOM 1885 N N . ASN A 1 262 ? -4.201 11.027 4.468 1.00 97.12 262 ASN A N 1
ATOM 1886 C CA . ASN A 1 262 ? -5.537 11.574 4.296 1.00 97.12 262 ASN A CA 1
ATOM 1887 C C . ASN A 1 262 ? -6.632 10.525 4.559 1.00 97.12 262 ASN A C 1
ATOM 1889 O O . ASN A 1 262 ? -6.459 9.669 5.426 1.00 97.12 262 ASN A O 1
ATOM 1893 N N . ASP A 1 263 ? -7.819 10.719 3.980 1.00 98.44 263 ASP A N 1
ATOM 1894 C CA . ASP A 1 263 ? -8.960 9.829 4.205 1.00 98.44 263 ASP A CA 1
ATOM 1895 C C . ASP A 1 263 ? -8.707 8.511 3.463 1.00 98.44 263 ASP A C 1
ATOM 1897 O O . ASP A 1 263 ? -8.234 8.535 2.332 1.00 98.44 263 ASP A O 1
ATOM 1901 N N . ILE A 1 264 ? -9.043 7.377 4.080 1.00 98.50 264 ILE A N 1
ATOM 1902 C CA . ILE A 1 264 ? -8.822 6.060 3.479 1.00 98.50 264 ILE A CA 1
ATOM 1903 C C . ILE A 1 264 ? -10.078 5.208 3.492 1.00 98.50 264 ILE A C 1
ATOM 1905 O O . ILE A 1 264 ? -10.790 5.137 4.495 1.00 98.50 264 ILE A O 1
ATOM 1909 N N . GLU A 1 265 ? -10.320 4.538 2.373 1.00 98.06 265 GLU A N 1
ATOM 1910 C CA . GLU A 1 265 ? -11.382 3.557 2.205 1.00 98.06 265 GLU A CA 1
ATOM 1911 C C . GLU A 1 265 ? -10.776 2.158 2.007 1.00 98.06 265 GLU A C 1
ATOM 1913 O O . GLU A 1 265 ? -9.950 1.935 1.117 1.00 98.06 265 GLU A O 1
ATOM 1918 N N . ILE A 1 266 ? -11.183 1.195 2.829 1.00 98.06 266 ILE A N 1
ATOM 1919 C CA . ILE A 1 266 ? -10.892 -0.222 2.605 1.00 98.06 266 ILE A CA 1
ATOM 1920 C C . ILE A 1 266 ? -12.022 -0.780 1.747 1.00 98.06 266 ILE A C 1
ATOM 1922 O O . ILE A 1 266 ? -13.165 -0.819 2.189 1.00 98.06 266 ILE A O 1
ATOM 1926 N N . ASN A 1 267 ? -11.709 -1.138 0.501 1.00 95.25 267 ASN A N 1
ATOM 1927 C CA . ASN A 1 267 ? -12.682 -1.642 -0.471 1.00 95.25 267 ASN A CA 1
ATOM 1928 C C . ASN A 1 267 ? -11.968 -2.494 -1.531 1.00 95.25 267 ASN A C 1
ATOM 1930 O O . ASN A 1 267 ? -10.749 -2.422 -1.689 1.00 95.25 267 ASN A O 1
ATOM 1934 N N . THR A 1 268 ? -12.719 -3.271 -2.302 1.00 94.75 268 THR A N 1
ATOM 1935 C CA . THR A 1 268 ? -12.232 -4.028 -3.449 1.00 94.75 268 THR A CA 1
ATOM 1936 C C . THR A 1 268 ? -11.565 -3.129 -4.501 1.00 94.75 268 THR A C 1
ATOM 1938 O O . THR A 1 268 ? -12.135 -2.153 -4.995 1.00 94.75 268 THR A O 1
ATOM 1941 N N . ILE A 1 269 ? -10.358 -3.516 -4.915 1.00 96.38 269 ILE A N 1
ATOM 1942 C CA . ILE A 1 269 ? -9.557 -2.849 -5.943 1.00 96.38 269 ILE A CA 1
ATOM 1943 C C . ILE A 1 269 ? -9.246 -3.829 -7.071 1.00 96.38 269 ILE A C 1
ATOM 1945 O O . ILE A 1 269 ? -8.779 -4.952 -6.851 1.00 96.38 269 ILE A O 1
ATOM 1949 N N . ASN A 1 270 ? -9.416 -3.352 -8.303 1.00 94.62 270 ASN A N 1
ATOM 1950 C CA . ASN A 1 270 ? -8.922 -4.001 -9.505 1.00 94.62 270 ASN A CA 1
ATOM 1951 C C . ASN A 1 270 ? -7.899 -3.102 -10.208 1.00 94.62 270 ASN A C 1
ATOM 1953 O O . ASN A 1 270 ? -8.069 -1.895 -10.304 1.00 94.62 270 ASN A O 1
ATOM 1957 N N . VAL A 1 271 ? -6.814 -3.688 -10.717 1.00 96.56 271 VAL A N 1
ATOM 1958 C CA . VAL A 1 271 ? -5.765 -2.922 -11.409 1.00 96.56 271 VAL A CA 1
ATOM 1959 C C . VAL A 1 271 ? -5.451 -3.575 -12.741 1.00 96.56 271 VAL A C 1
ATOM 1961 O O . VAL A 1 271 ? -5.237 -4.787 -12.832 1.00 96.56 271 VAL A O 1
ATOM 1964 N N . THR A 1 272 ? -5.380 -2.757 -13.788 1.00 97.12 272 THR A N 1
ATOM 1965 C CA . THR A 1 272 ? -4.952 -3.200 -15.117 1.00 97.12 272 THR A CA 1
ATOM 1966 C C . THR A 1 272 ? -3.635 -2.550 -15.511 1.00 97.12 272 THR A C 1
ATOM 1968 O O . THR A 1 272 ? -3.443 -1.354 -15.307 1.00 97.12 272 THR A O 1
ATOM 1971 N N . ILE A 1 273 ? -2.719 -3.331 -16.080 1.00 98.00 273 ILE A N 1
ATOM 1972 C CA . ILE A 1 273 ? -1.394 -2.873 -16.506 1.00 98.00 273 ILE A CA 1
ATOM 1973 C C . ILE A 1 273 ? -1.207 -3.214 -17.982 1.00 98.00 273 ILE A C 1
ATOM 1975 O O . ILE A 1 273 ? -1.563 -4.294 -18.446 1.00 98.00 273 ILE A O 1
ATOM 1979 N N . ASN A 1 274 ? -0.665 -2.273 -18.753 1.00 98.00 274 ASN A N 1
ATOM 1980 C CA . ASN A 1 274 ? -0.263 -2.524 -20.133 1.00 98.00 274 ASN A CA 1
ATOM 1981 C C . ASN A 1 274 ? 1.204 -2.951 -20.173 1.00 98.00 274 ASN A C 1
ATOM 1983 O O . ASN A 1 274 ? 2.083 -2.175 -19.800 1.00 98.00 274 ASN A O 1
ATOM 1987 N N . HIS A 1 275 ? 1.456 -4.144 -20.703 1.00 97.19 275 HIS A N 1
ATOM 1988 C CA . HIS A 1 275 ? 2.793 -4.705 -20.885 1.00 97.19 275 HIS A CA 1
ATOM 1989 C C . HIS A 1 275 ? 3.270 -4.498 -22.312 1.00 97.19 275 HIS A C 1
ATOM 1991 O O . HIS A 1 275 ? 2.549 -4.829 -23.253 1.00 97.19 275 HIS A O 1
ATOM 1997 N N . VAL A 1 276 ? 4.491 -4.002 -22.484 1.00 98.62 276 VAL A N 1
ATOM 199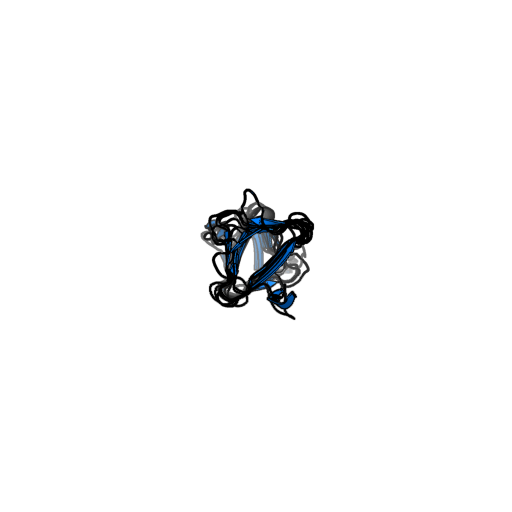8 C CA . VAL A 1 276 ? 5.142 -3.876 -23.789 1.00 98.62 276 VAL A CA 1
ATOM 1999 C C . VAL A 1 276 ? 5.730 -5.231 -24.182 1.00 98.62 276 VAL A C 1
ATOM 2001 O O . VAL A 1 276 ? 6.580 -5.789 -23.492 1.00 98.62 276 VAL A O 1
ATOM 2004 N N . GLY A 1 277 ? 5.264 -5.779 -25.299 1.00 98.00 277 GLY A N 1
ATOM 2005 C CA . GLY A 1 277 ? 5.736 -7.032 -25.870 1.00 98.00 277 GLY A CA 1
ATOM 2006 C C . GLY A 1 277 ? 7.042 -6.887 -26.651 1.00 98.00 277 GLY A C 1
ATOM 2007 O O . GLY A 1 277 ? 7.518 -5.790 -26.944 1.00 98.00 277 GLY A O 1
ATOM 2008 N N . LEU A 1 278 ? 7.602 -8.028 -27.063 1.00 97.81 278 LEU A N 1
ATOM 2009 C CA . LEU A 1 278 ? 8.838 -8.089 -27.861 1.00 97.81 278 LEU A CA 1
ATOM 2010 C C . LEU A 1 278 ? 8.713 -7.404 -29.233 1.00 97.81 278 LEU A C 1
ATOM 2012 O O . LEU A 1 278 ? 9.721 -7.074 -29.857 1.00 97.81 278 LEU A O 1
ATOM 2016 N N . ASP A 1 279 ? 7.483 -7.203 -29.706 1.00 97.38 279 ASP A N 1
ATOM 2017 C CA . ASP A 1 279 ? 7.176 -6.499 -30.946 1.00 97.38 279 ASP A CA 1
ATOM 2018 C C . ASP A 1 279 ? 6.893 -4.998 -30.742 1.00 97.38 279 ASP A C 1
ATOM 2020 O O . ASP A 1 279 ? 6.535 -4.309 -31.698 1.00 97.38 279 ASP A O 1
ATOM 2024 N N . GLY A 1 280 ? 7.057 -4.488 -29.514 1.00 97.44 280 GLY A N 1
ATOM 2025 C CA . GLY A 1 280 ? 6.809 -3.096 -29.134 1.00 97.44 280 GLY A CA 1
ATOM 2026 C C . GLY A 1 280 ? 5.328 -2.729 -28.993 1.00 97.44 280 GLY A C 1
ATOM 2027 O O . GLY A 1 280 ? 5.014 -1.567 -28.719 1.00 97.44 280 GLY A O 1
ATOM 2028 N N . LYS A 1 281 ? 4.405 -3.682 -29.185 1.00 97.44 281 LYS A N 1
ATOM 2029 C CA . LYS A 1 281 ? 2.971 -3.480 -28.939 1.00 97.44 281 LYS A CA 1
ATOM 2030 C C . LYS A 1 281 ? 2.628 -3.733 -27.481 1.00 97.44 281 LYS A C 1
ATOM 2032 O O . LYS A 1 281 ? 3.400 -4.358 -26.765 1.00 97.44 281 LYS A O 1
ATOM 2037 N N . THR A 1 282 ? 1.451 -3.284 -27.059 1.00 97.88 282 THR A N 1
ATOM 2038 C CA . THR A 1 282 ? 0.970 -3.503 -25.698 1.00 97.88 282 THR A CA 1
ATOM 2039 C C . THR A 1 282 ? -0.079 -4.599 -25.600 1.00 97.88 282 THR A C 1
ATOM 2041 O O . THR A 1 282 ? -0.905 -4.787 -26.497 1.00 97.88 282 THR A O 1
ATOM 2044 N N . THR A 1 283 ? -0.054 -5.309 -24.479 1.00 97.56 283 THR A N 1
ATOM 2045 C CA . THR A 1 283 ? -1.113 -6.222 -24.044 1.00 97.56 283 THR A CA 1
ATOM 2046 C C . THR A 1 283 ? -1.572 -5.823 -22.652 1.00 97.56 283 THR A C 1
ATOM 2048 O O . THR A 1 283 ? -0.736 -5.620 -21.774 1.00 97.56 283 THR A O 1
ATOM 2051 N N . LEU A 1 284 ? -2.884 -5.731 -22.450 1.00 97.06 284 LEU A N 1
ATOM 2052 C CA . LEU A 1 284 ? -3.473 -5.427 -21.151 1.00 97.06 284 LEU A CA 1
ATOM 2053 C C . LEU A 1 284 ? -3.542 -6.698 -20.293 1.00 97.06 284 LEU A C 1
ATOM 2055 O O . LEU A 1 284 ? -4.110 -7.701 -20.727 1.00 97.06 284 LEU A O 1
ATOM 2059 N N . GLU A 1 285 ? -2.995 -6.642 -19.086 1.00 96.38 285 GLU A N 1
ATOM 2060 C CA . GLU A 1 285 ? -3.151 -7.643 -18.031 1.00 96.38 285 GLU A CA 1
ATOM 2061 C C . GLU A 1 285 ? -4.055 -7.058 -16.944 1.00 96.38 285 GLU A C 1
ATOM 2063 O O . GLU A 1 285 ? -3.949 -5.884 -16.593 1.00 96.38 285 GLU A O 1
ATOM 2068 N N . THR A 1 286 ? -4.988 -7.858 -16.439 1.00 94.81 286 THR A N 1
ATOM 2069 C CA . THR A 1 286 ? -5.887 -7.474 -15.346 1.00 94.81 286 THR A CA 1
ATOM 2070 C C . THR A 1 286 ? -5.552 -8.331 -14.144 1.00 94.81 286 THR A C 1
ATOM 2072 O O . THR A 1 286 ? -5.590 -9.558 -14.240 1.00 94.81 286 THR A O 1
ATOM 2075 N N . HIS A 1 287 ? -5.219 -7.686 -13.031 1.00 92.75 287 HIS A N 1
ATOM 2076 C CA . HIS A 1 287 ? -5.023 -8.372 -11.764 1.00 92.75 287 HIS A CA 1
ATOM 2077 C C . HIS A 1 287 ? -6.372 -8.835 -11.226 1.00 92.75 287 HIS A C 1
ATOM 2079 O O . HIS A 1 287 ? -7.394 -8.192 -11.462 1.00 92.75 287 HIS A O 1
ATOM 2085 N N . ALA A 1 288 ? -6.367 -9.958 -10.511 1.00 91.75 288 ALA A N 1
ATOM 2086 C CA . ALA A 1 288 ? -7.558 -10.406 -9.812 1.00 91.75 288 ALA A CA 1
ATOM 2087 C C . ALA A 1 288 ? -7.975 -9.360 -8.772 1.00 91.75 288 ALA A C 1
ATOM 2089 O O . ALA A 1 288 ? -7.114 -8.812 -8.067 1.00 91.75 288 ALA A O 1
ATOM 2090 N N . ASP A 1 289 ? -9.287 -9.142 -8.686 1.00 94.12 289 ASP A N 1
ATOM 2091 C CA . ASP A 1 289 ? -9.906 -8.323 -7.652 1.00 94.12 289 ASP A CA 1
ATOM 2092 C C . ASP A 1 289 ? -9.367 -8.761 -6.287 1.00 94.12 289 ASP A C 1
ATOM 2094 O O . ASP A 1 289 ? -9.278 -9.955 -5.974 1.00 94.12 289 ASP A O 1
ATOM 2098 N N . GLN A 1 290 ? -8.929 -7.782 -5.511 1.00 95.69 290 GLN A N 1
ATOM 2099 C CA . GLN A 1 290 ? -8.488 -7.971 -4.142 1.00 95.69 290 GLN A CA 1
ATOM 2100 C C . GLN A 1 290 ? -9.304 -7.028 -3.283 1.00 95.69 290 GLN A C 1
ATOM 2102 O O . GLN A 1 290 ? -9.513 -5.890 -3.682 1.00 95.69 290 GLN A O 1
ATOM 2107 N N . SER A 1 291 ? -9.732 -7.515 -2.134 1.00 94.06 291 SER A N 1
ATOM 2108 C CA . SER A 1 291 ? -10.425 -6.775 -1.091 1.00 94.06 291 SER A CA 1
ATOM 2109 C C . SER A 1 291 ? -9.594 -6.829 0.189 1.00 94.06 291 SER A C 1
ATOM 2111 O O . SER A 1 291 ? -8.701 -7.682 0.311 1.00 94.06 291 SER A O 1
ATOM 2113 N N . ASP A 1 292 ? -9.938 -5.981 1.152 1.00 93.81 292 ASP A N 1
ATOM 2114 C CA . ASP A 1 292 ? -9.610 -6.174 2.566 1.00 93.81 292 ASP A CA 1
ATOM 2115 C C . ASP A 1 292 ? -8.139 -5.933 2.964 1.00 93.81 292 ASP A C 1
ATOM 2117 O O . ASP A 1 292 ? -7.209 -5.854 2.149 1.00 93.81 292 ASP A O 1
ATOM 2121 N N . LEU A 1 293 ? -7.928 -5.871 4.279 1.00 97.81 293 LEU A N 1
ATOM 2122 C CA . LEU A 1 293 ? -6.644 -5.982 4.959 1.00 97.81 293 LEU A CA 1
ATOM 2123 C C . LEU A 1 293 ? -6.561 -7.359 5.619 1.00 97.81 293 LEU A C 1
ATOM 2125 O O . LEU A 1 293 ? -7.332 -7.675 6.527 1.00 97.81 293 LEU A O 1
ATOM 2129 N N . LYS A 1 294 ? -5.640 -8.215 5.172 1.00 97.44 294 LYS A N 1
ATOM 2130 C CA . LYS A 1 294 ? -5.571 -9.608 5.649 1.00 97.44 294 LYS A CA 1
ATOM 2131 C C . LYS A 1 294 ? -4.149 -10.053 5.922 1.00 97.44 294 LYS A C 1
ATOM 2133 O O . LYS A 1 294 ? -3.261 -9.866 5.097 1.00 97.44 294 LYS A O 1
ATOM 2138 N N . THR A 1 295 ? -3.949 -10.747 7.035 1.00 97.50 295 THR A N 1
ATOM 2139 C CA . THR A 1 295 ? -2.715 -11.506 7.275 1.00 97.50 295 THR A CA 1
ATOM 2140 C C . THR A 1 295 ? -2.994 -12.995 7.208 1.00 97.50 295 THR A C 1
ATOM 2142 O O . THR A 1 295 ? -4.096 -13.431 7.513 1.00 97.50 295 THR A O 1
ATOM 2145 N N . SER A 1 296 ? -2.017 -13.801 6.794 1.00 94.00 296 SER A N 1
ATOM 2146 C CA . SER A 1 296 ? -2.200 -15.255 6.653 1.00 94.00 296 SER A CA 1
ATOM 2147 C C . SER A 1 296 ? -1.647 -16.074 7.827 1.00 94.00 296 SER A C 1
ATOM 2149 O O . SER A 1 296 ? -1.981 -17.252 7.956 1.00 94.00 296 SER A O 1
ATOM 2151 N N . SER A 1 297 ? -0.820 -15.482 8.702 1.00 93.19 297 SER A N 1
ATOM 2152 C CA . SER A 1 297 ? -0.153 -16.218 9.789 1.00 93.19 297 SER A CA 1
ATOM 2153 C C . SER A 1 297 ? 0.296 -15.335 10.963 1.00 93.19 297 SER A C 1
ATOM 2155 O O . SER A 1 297 ? 1.471 -14.996 11.046 1.00 93.19 297 SER A O 1
ATOM 2157 N N . ASN A 1 298 ? -0.574 -15.037 11.933 1.00 95.19 298 ASN A N 1
ATOM 2158 C CA . ASN A 1 298 ? -0.216 -14.301 13.166 1.00 95.19 298 ASN A CA 1
ATOM 2159 C C . ASN A 1 298 ? 0.312 -12.868 12.961 1.00 95.19 298 ASN A C 1
ATOM 2161 O O . ASN A 1 298 ? 0.727 -12.245 13.935 1.00 95.19 298 ASN A O 1
ATOM 2165 N N . GLY A 1 299 ? 0.314 -12.343 11.732 1.00 97.19 299 GLY A N 1
ATOM 2166 C CA . GLY A 1 299 ? 0.724 -10.969 11.458 1.00 97.19 299 GLY A CA 1
ATOM 2167 C C . GLY A 1 299 ? -0.317 -9.984 11.984 1.00 97.19 299 GLY A C 1
ATOM 2168 O O . GLY A 1 299 ? -1.516 -10.205 11.792 1.00 97.19 299 GLY A O 1
ATOM 2169 N N . ALA A 1 300 ? 0.136 -8.913 12.633 1.00 98.31 300 ALA A N 1
ATOM 2170 C CA . ALA A 1 300 ? -0.731 -7.817 13.052 1.00 98.31 300 ALA A CA 1
ATOM 2171 C C . ALA A 1 300 ? -1.133 -6.931 11.861 1.00 98.31 300 ALA A C 1
ATOM 2173 O O . ALA A 1 300 ? -0.493 -6.964 10.809 1.00 98.31 300 ALA A O 1
ATOM 2174 N N . ILE A 1 301 ? -2.196 -6.152 12.030 1.00 98.75 301 ILE A N 1
ATOM 2175 C CA . ILE A 1 301 ? -2.652 -5.141 11.077 1.00 98.75 301 ILE A CA 1
ATOM 2176 C C . ILE A 1 301 ? -2.693 -3.806 11.805 1.00 98.75 301 ILE A C 1
ATOM 2178 O O . ILE A 1 301 ? -3.518 -3.614 12.695 1.00 98.75 301 ILE A O 1
ATOM 2182 N N . ILE A 1 302 ? -1.815 -2.893 11.415 1.00 98.75 302 ILE A N 1
ATOM 2183 C CA . ILE A 1 302 ? -1.767 -1.522 11.903 1.00 98.75 302 ILE A CA 1
ATOM 2184 C C . ILE A 1 302 ? -2.063 -0.593 10.725 1.00 98.75 302 ILE A C 1
ATOM 2186 O O . ILE A 1 302 ? -1.321 -0.561 9.743 1.00 98.75 302 ILE A O 1
ATOM 2190 N N . LEU A 1 303 ? -3.160 0.156 10.828 1.00 98.81 303 LEU A N 1
ATOM 2191 C CA . LEU A 1 303 ? -3.518 1.224 9.900 1.00 98.81 303 LEU A CA 1
ATOM 2192 C C . LEU A 1 303 ? -3.741 2.510 10.685 1.00 98.81 303 LEU A C 1
ATOM 2194 O O . LEU A 1 303 ? -4.592 2.576 11.577 1.00 98.81 303 LEU A O 1
ATOM 2198 N N . GLN A 1 304 ? -3.001 3.549 10.323 1.00 98.75 304 GLN A N 1
ATOM 2199 C CA . GLN A 1 304 ? -3.124 4.859 10.942 1.00 98.75 304 GLN A CA 1
ATOM 2200 C C . GLN A 1 304 ? -3.309 5.920 9.871 1.00 98.75 304 GLN A C 1
ATOM 2202 O O . GLN A 1 304 ? -2.635 5.882 8.847 1.00 98.75 304 GLN A O 1
ATOM 2207 N N . THR A 1 305 ? -4.179 6.893 10.126 1.00 98.69 305 THR A N 1
ATOM 2208 C CA . THR A 1 305 ? -4.251 8.110 9.316 1.00 98.69 305 THR A CA 1
ATOM 2209 C C . THR A 1 305 ? -3.655 9.291 10.079 1.00 98.69 305 THR A C 1
ATOM 2211 O O . THR A 1 305 ? -3.796 9.385 11.301 1.00 98.69 305 THR A O 1
ATOM 2214 N N . ILE A 1 306 ? -3.026 10.234 9.374 1.00 98.38 306 ILE A N 1
ATOM 2215 C CA . ILE A 1 306 ? -2.502 11.476 9.963 1.00 98.38 306 ILE A CA 1
ATOM 2216 C C . ILE A 1 306 ? -3.610 12.526 10.058 1.00 98.38 306 ILE A C 1
ATOM 2218 O O . ILE A 1 306 ? -3.832 13.109 11.119 1.00 98.38 306 ILE A O 1
ATOM 2222 N N . THR A 1 307 ? -4.293 12.802 8.942 1.00 97.81 307 THR A N 1
ATOM 2223 C CA . THR A 1 307 ? -5.299 13.874 8.863 1.00 97.81 307 THR A CA 1
ATOM 2224 C C . THR A 1 307 ? -6.687 13.407 8.454 1.00 97.81 307 THR A C 1
ATOM 2226 O O . THR A 1 307 ? -7.608 14.222 8.503 1.00 97.81 307 THR A O 1
ATOM 2229 N N . GLY A 1 308 ? -6.859 12.134 8.084 1.00 98.19 308 GLY A N 1
ATOM 2230 C CA . GLY A 1 308 ? -8.117 11.620 7.548 1.00 98.19 308 GLY A CA 1
ATOM 2231 C C . GLY A 1 308 ? -8.879 10.632 8.424 1.00 98.19 308 GLY A C 1
ATOM 2232 O O . GLY A 1 308 ? -8.463 10.294 9.529 1.00 98.19 308 GLY A O 1
ATOM 2233 N N . ALA A 1 309 ? -10.040 10.221 7.931 1.00 98.69 309 ALA A N 1
ATOM 2234 C CA . ALA A 1 309 ? -10.904 9.186 8.482 1.00 98.69 309 ALA A CA 1
ATOM 2235 C C . ALA A 1 309 ? -10.559 7.814 7.893 1.00 98.69 309 ALA A C 1
ATOM 2237 O O . ALA A 1 309 ? -9.924 7.729 6.843 1.00 98.69 309 ALA A O 1
ATOM 2238 N N . ILE A 1 310 ? -11.025 6.755 8.552 1.00 98.75 310 ILE A N 1
ATOM 2239 C CA . ILE A 1 310 ? -10.964 5.382 8.039 1.00 98.75 310 ILE A CA 1
ATOM 2240 C C . ILE A 1 310 ? -12.397 4.934 7.755 1.00 98.75 310 ILE A C 1
ATOM 2242 O O . ILE A 1 310 ? -13.232 4.931 8.657 1.00 98.75 310 ILE A O 1
ATOM 2246 N N . THR A 1 311 ? -12.681 4.563 6.510 1.00 98.19 311 THR A N 1
ATOM 2247 C CA . THR A 1 311 ? -13.954 3.959 6.099 1.00 98.19 311 THR A CA 1
ATOM 2248 C C . THR A 1 311 ? -13.710 2.521 5.669 1.00 98.19 311 THR A C 1
ATOM 2250 O O . THR A 1 311 ? -12.758 2.241 4.945 1.00 98.19 311 THR A O 1
ATOM 2253 N N . ILE A 1 312 ? -14.563 1.619 6.124 1.00 97.50 312 ILE A N 1
ATOM 2254 C CA . ILE A 1 312 ? -14.541 0.199 5.805 1.00 97.50 312 ILE A CA 1
ATOM 2255 C C . ILE A 1 312 ? -15.828 -0.076 5.000 1.00 97.50 312 ILE A C 1
ATOM 2257 O O . ILE A 1 312 ? -16.910 0.220 5.511 1.00 97.50 312 ILE A O 1
ATOM 2261 N N . ASP A 1 313 ? -15.699 -0.480 3.726 1.00 91.56 313 ASP A N 1
ATOM 2262 C CA . ASP A 1 313 ? -16.784 -0.568 2.718 1.00 91.56 313 ASP A CA 1
ATOM 2263 C C . ASP A 1 313 ? -16.738 -1.862 1.880 1.00 91.56 313 ASP A C 1
ATOM 2265 O O . ASP A 1 313 ? -16.816 -1.847 0.648 1.00 91.56 313 ASP A O 1
ATOM 2269 N N . ASP A 1 314 ? -16.568 -3.000 2.533 1.00 78.00 314 ASP A N 1
ATOM 2270 C CA . ASP A 1 314 ? -16.705 -4.335 1.960 1.00 78.00 314 ASP A CA 1
ATOM 2271 C C . ASP A 1 314 ? -17.268 -5.289 3.049 1.00 78.00 314 ASP A C 1
ATOM 2273 O O . ASP A 1 314 ? -17.603 -4.883 4.168 1.00 78.00 314 ASP A O 1
ATOM 2277 N N . SER A 1 315 ? -17.478 -6.552 2.689 1.00 70.00 315 SER A N 1
ATOM 2278 C CA . SER A 1 315 ? -18.299 -7.524 3.413 1.00 70.00 315 SER A CA 1
ATOM 2279 C C . SER A 1 315 ? -17.545 -8.460 4.377 1.00 70.00 315 SER A C 1
ATOM 2281 O O . SER A 1 315 ? -18.194 -9.387 4.854 1.00 70.00 315 SER A O 1
ATOM 2283 N N . GLN A 1 316 ? -16.220 -8.293 4.611 1.00 63.94 316 GLN A N 1
ATOM 2284 C CA . GLN A 1 316 ? -15.383 -8.905 5.690 1.00 63.94 316 GLN A CA 1
ATOM 2285 C C . GLN A 1 316 ? -13.925 -8.364 5.679 1.00 63.94 316 GLN A C 1
ATOM 2287 O O . GLN A 1 316 ? -12.975 -9.056 5.269 1.00 63.94 316 GLN A O 1
ATOM 2292 N N . ASP A 1 317 ? -13.715 -7.151 6.184 1.00 82.38 317 ASP A N 1
ATOM 2293 C CA . ASP A 1 317 ? -12.674 -6.289 5.609 1.00 82.38 317 ASP A CA 1
ATOM 2294 C C . ASP A 1 317 ? -11.327 -6.327 6.289 1.00 82.38 317 ASP A C 1
ATOM 2296 O O . ASP A 1 317 ? -10.309 -6.024 5.669 1.00 82.38 317 ASP A O 1
ATOM 2300 N N . ILE A 1 318 ? -11.278 -6.658 7.574 1.00 95.75 318 ILE A N 1
ATOM 2301 C CA . ILE A 1 318 ? -10.022 -6.594 8.316 1.00 95.75 318 ILE A CA 1
ATOM 2302 C C . ILE A 1 318 ? -9.854 -7.876 9.104 1.00 95.75 318 ILE A C 1
ATOM 2304 O O . ILE A 1 318 ? -10.585 -8.144 10.052 1.00 95.75 318 ILE A O 1
ATOM 2308 N N . LYS A 1 319 ? -8.871 -8.693 8.714 1.00 96.25 319 LYS A N 1
ATOM 2309 C CA . LYS A 1 319 ? -8.659 -10.010 9.314 1.00 96.25 319 LYS A CA 1
ATOM 2310 C C . LYS A 1 319 ? -7.197 -10.294 9.632 1.00 96.25 319 LYS A C 1
ATOM 2312 O O . LYS A 1 319 ? -6.454 -10.802 8.785 1.00 96.25 319 LYS A O 1
ATOM 2317 N N . ALA A 1 320 ? -6.813 -10.077 10.886 1.00 96.19 320 ALA A N 1
ATOM 2318 C CA . ALA A 1 320 ? -5.555 -10.579 11.422 1.00 96.19 320 ALA A CA 1
ATOM 2319 C C . ALA A 1 320 ? -5.735 -12.041 11.868 1.00 96.19 320 ALA A C 1
ATOM 2321 O O . ALA A 1 320 ? -6.646 -12.378 12.620 1.00 96.19 320 ALA A O 1
ATOM 2322 N N . HIS A 1 321 ? -4.923 -12.959 11.341 1.00 91.69 321 HIS A N 1
ATOM 2323 C CA . HIS A 1 321 ? -5.059 -14.386 11.665 1.00 91.69 321 HIS A CA 1
ATOM 2324 C C . HIS A 1 321 ? -4.356 -14.748 12.972 1.00 91.69 321 HIS A C 1
ATOM 2326 O O . HIS A 1 321 ? -3.316 -14.183 13.294 1.00 91.69 321 HIS A O 1
ATOM 2332 N N . GLY A 1 322 ? -4.855 -15.777 13.664 1.00 93.75 322 GLY A N 1
ATOM 2333 C CA . GLY A 1 322 ?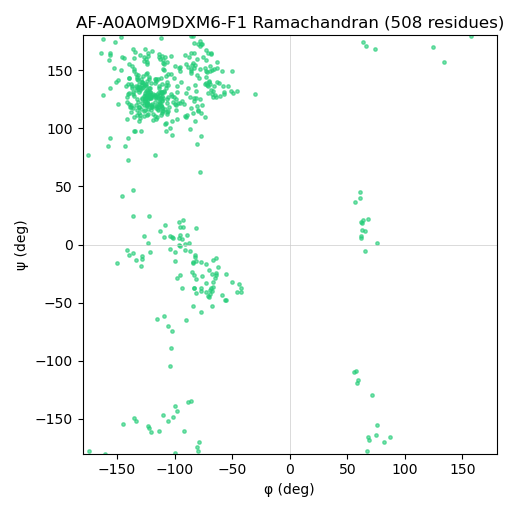 -4.190 -16.363 14.830 1.00 93.75 322 GLY A CA 1
ATOM 2334 C C . GLY A 1 322 ? -3.963 -15.335 15.934 1.00 93.75 322 GLY A C 1
ATOM 2335 O O . GLY A 1 322 ? -4.932 -14.788 16.427 1.00 93.75 322 GLY A O 1
ATOM 2336 N N . THR A 1 323 ? -2.719 -15.066 16.330 1.00 95.88 323 THR A N 1
ATOM 2337 C CA . THR A 1 323 ? -2.406 -14.098 17.404 1.00 95.88 323 THR A CA 1
ATOM 2338 C C . THR A 1 323 ? -2.201 -12.657 16.919 1.00 95.88 323 THR A C 1
ATOM 2340 O O . THR A 1 323 ? -1.700 -11.837 17.686 1.00 95.88 323 THR A O 1
ATOM 2343 N N . GLY A 1 324 ? -2.482 -12.354 15.649 1.00 97.56 324 GLY A N 1
ATOM 2344 C CA . GLY A 1 324 ? -2.256 -11.023 15.085 1.00 97.56 324 GLY A CA 1
ATOM 2345 C C . GLY A 1 324 ? -3.188 -9.977 15.699 1.00 97.56 324 GLY A C 1
ATOM 2346 O O . GLY A 1 324 ? -4.395 -10.179 15.746 1.00 97.56 324 GLY A O 1
ATOM 2347 N N . ASN A 1 325 ? -2.635 -8.857 16.163 1.00 98.19 325 ASN A N 1
ATOM 2348 C CA . ASN A 1 325 ? -3.421 -7.737 16.686 1.00 98.19 325 ASN A CA 1
ATOM 2349 C C . ASN A 1 325 ? -3.969 -6.858 15.551 1.00 98.19 325 ASN A C 1
ATOM 2351 O O . ASN A 1 325 ? -3.406 -6.847 14.458 1.00 98.19 325 ASN A O 1
ATOM 2355 N N . VAL A 1 326 ? -5.010 -6.074 15.826 1.00 98.75 326 VAL A N 1
ATOM 2356 C CA . VAL A 1 326 ? -5.516 -5.033 14.920 1.00 98.75 326 VAL A CA 1
ATOM 2357 C C . VAL A 1 326 ? -5.491 -3.677 15.626 1.00 98.75 326 VAL A C 1
ATOM 2359 O O . VAL A 1 326 ? -6.031 -3.550 16.722 1.00 98.75 326 VAL A O 1
ATOM 2362 N N . LEU A 1 327 ? -4.906 -2.662 14.987 1.00 98.81 327 LEU A N 1
ATOM 2363 C CA . LEU A 1 327 ? -5.035 -1.252 15.359 1.00 98.81 327 LEU A CA 1
ATOM 2364 C C . LEU A 1 327 ? -5.543 -0.456 14.160 1.00 98.81 327 LEU A C 1
ATOM 2366 O O . LEU A 1 327 ? -4.858 -0.391 13.139 1.00 98.81 327 LEU A O 1
ATOM 2370 N N . LEU A 1 328 ? -6.692 0.201 14.318 1.00 98.81 328 LEU A N 1
ATOM 2371 C CA . LEU A 1 328 ? -7.148 1.252 13.407 1.00 98.81 328 LEU A CA 1
ATOM 2372 C C . LEU A 1 328 ? -7.145 2.577 14.163 1.00 98.81 328 LEU A C 1
ATOM 2374 O O . LEU A 1 328 ? -7.820 2.712 15.185 1.00 98.81 328 LEU A O 1
ATOM 2378 N N . ASN A 1 329 ? -6.380 3.549 13.676 1.00 98.81 329 ASN A N 1
ATOM 2379 C CA . ASN A 1 329 ? -6.209 4.833 14.347 1.00 98.81 329 ASN A CA 1
ATOM 2380 C C . ASN A 1 329 ? -6.454 6.004 13.388 1.00 98.81 329 ASN A C 1
ATOM 2382 O O . ASN A 1 329 ? -5.556 6.422 12.653 1.00 98.81 329 ASN A O 1
ATOM 2386 N N . ALA A 1 330 ? -7.664 6.559 13.427 1.00 98.69 330 ALA A N 1
ATOM 2387 C CA . ALA A 1 330 ? -8.003 7.790 12.730 1.00 98.69 330 ALA A CA 1
ATOM 2388 C C . ALA A 1 330 ? -7.516 9.006 13.541 1.00 98.69 330 ALA A C 1
ATOM 2390 O O . ALA A 1 330 ? -8.265 9.562 14.353 1.00 98.69 330 ALA A O 1
ATOM 2391 N N . SER A 1 331 ? -6.251 9.416 13.352 1.00 97.25 331 SER A N 1
ATOM 2392 C CA . SER A 1 331 ? -5.613 10.462 14.182 1.00 97.25 331 SER A CA 1
ATOM 2393 C C . SER A 1 331 ? -5.945 11.891 13.749 1.00 97.25 331 SER A C 1
ATOM 2395 O O . SER A 1 331 ? -5.615 12.843 14.463 1.00 97.25 331 SER A O 1
ATOM 2397 N N . GLY A 1 332 ? -6.592 12.065 12.594 1.00 95.69 332 GLY A N 1
ATOM 2398 C CA . GLY A 1 332 ? -6.964 13.379 12.084 1.00 95.69 332 GLY A CA 1
ATOM 2399 C C . GLY A 1 332 ? -7.955 14.099 12.995 1.00 95.69 332 GLY A C 1
ATOM 2400 O O . GLY A 1 332 ? -8.892 13.501 13.515 1.00 95.69 332 GLY A O 1
ATOM 2401 N N . ASN A 1 333 ? -7.779 15.409 13.185 1.00 96.25 333 ASN A N 1
ATOM 2402 C CA . ASN A 1 333 ? -8.715 16.198 13.986 1.00 96.25 333 ASN A CA 1
ATOM 2403 C C . ASN A 1 333 ? -10.139 16.080 13.428 1.00 96.25 333 ASN A C 1
ATOM 2405 O O . ASN A 1 333 ? -10.357 16.307 12.240 1.00 96.25 333 ASN A O 1
ATOM 2409 N N . GLU A 1 334 ? -11.094 15.793 14.310 1.00 96.56 334 GLU A N 1
ATOM 2410 C CA . GLU A 1 334 ? -12.503 15.578 13.965 1.00 96.56 334 GLU A CA 1
ATOM 2411 C C . GLU A 1 334 ? -12.763 14.385 13.019 1.00 96.56 334 GLU A C 1
ATOM 2413 O O . GLU A 1 334 ? -13.819 14.324 12.393 1.00 96.56 334 GLU A O 1
ATOM 2418 N N . LYS A 1 335 ? -11.823 13.438 12.900 1.00 98.56 335 LYS A N 1
ATOM 2419 C CA . LYS A 1 335 ? -11.962 12.283 12.006 1.00 98.56 335 LYS A CA 1
ATOM 2420 C C . LYS A 1 335 ? -12.492 11.040 12.704 1.00 98.56 335 LYS A C 1
ATOM 2422 O O . LYS A 1 335 ? -12.271 10.825 13.899 1.00 98.56 335 LYS A O 1
ATOM 2427 N N . ASP A 1 336 ? -13.201 10.255 11.905 1.00 98.75 336 ASP A N 1
ATOM 2428 C CA . ASP A 1 336 ? -14.014 9.125 12.329 1.00 98.75 336 ASP A CA 1
ATOM 2429 C C . ASP A 1 336 ? -13.415 7.794 11.860 1.00 98.75 336 ASP A C 1
ATOM 2431 O O . ASP A 1 336 ? -12.619 7.749 10.918 1.00 98.75 336 ASP A O 1
ATOM 2435 N N . ILE A 1 337 ? -13.857 6.710 12.498 1.00 98.75 337 ILE A N 1
ATOM 2436 C CA . ILE A 1 337 ? -13.810 5.361 11.925 1.00 98.75 337 ILE A CA 1
ATOM 2437 C C . ILE A 1 337 ? -15.250 4.947 11.609 1.00 98.75 337 ILE A C 1
ATOM 2439 O O . ILE A 1 337 ? -16.122 5.010 12.480 1.00 98.75 337 ILE A O 1
ATOM 2443 N N . ILE A 1 338 ? -15.510 4.545 10.368 1.00 98.44 338 ILE A N 1
ATOM 2444 C CA . ILE A 1 338 ? -16.851 4.218 9.877 1.00 98.44 338 ILE A CA 1
ATOM 2445 C C . ILE A 1 338 ? -16.826 2.813 9.283 1.00 98.44 338 ILE A C 1
ATOM 2447 O O . ILE A 1 338 ? -16.169 2.587 8.271 1.00 98.44 338 ILE A O 1
ATOM 2451 N N . PHE A 1 339 ? -17.570 1.895 9.891 1.00 97.81 339 PHE A N 1
ATOM 2452 C CA . PHE A 1 339 ? -17.867 0.584 9.322 1.00 97.81 339 PHE A CA 1
ATOM 2453 C C . PHE A 1 339 ? -19.211 0.664 8.612 1.00 97.81 339 PHE A C 1
ATOM 2455 O O . PHE A 1 339 ? -20.213 1.039 9.228 1.00 97.81 339 PHE A O 1
ATOM 2462 N N . LEU A 1 340 ? -19.227 0.357 7.317 1.00 96.19 340 LEU A N 1
ATOM 2463 C CA . LEU A 1 340 ? -20.459 0.248 6.549 1.00 96.19 340 LEU A CA 1
ATOM 2464 C C . LEU A 1 340 ? -21.077 -1.146 6.726 1.00 96.19 340 LEU A C 1
ATOM 2466 O O . LEU A 1 340 ? -20.612 -1.957 7.521 1.00 96.19 340 LEU A O 1
ATOM 2470 N N . MET A 1 341 ? -22.218 -1.382 6.080 1.00 94.44 341 MET A N 1
ATOM 2471 C CA . MET A 1 341 ? -22.976 -2.625 6.258 1.00 94.44 341 MET A CA 1
ATOM 2472 C C . MET A 1 341 ? -22.117 -3.844 5.903 1.00 94.44 341 MET A C 1
ATOM 2474 O O . MET A 1 341 ? -21.441 -3.820 4.879 1.00 94.44 341 MET A O 1
ATOM 2478 N N . ASP A 1 342 ? -22.191 -4.891 6.729 1.00 92.56 342 ASP A N 1
ATOM 2479 C CA . ASP A 1 342 ? -21.421 -6.140 6.594 1.00 92.56 342 ASP A CA 1
ATOM 2480 C C . ASP A 1 342 ? -19.884 -5.989 6.765 1.00 92.56 342 ASP A C 1
ATOM 2482 O O . ASP A 1 342 ? -19.126 -6.912 6.471 1.00 92.56 342 ASP A O 1
ATOM 2486 N N . SER A 1 343 ? -19.398 -4.839 7.247 1.00 94.69 343 SER A N 1
ATOM 2487 C CA . SER A 1 343 ? -17.963 -4.573 7.413 1.00 94.69 343 SER A CA 1
ATOM 2488 C C . SER A 1 343 ? -17.394 -5.058 8.750 1.00 94.69 343 SER A C 1
ATOM 2490 O O . SER A 1 343 ? -17.472 -4.357 9.762 1.00 94.69 343 SER A O 1
ATOM 2492 N N . ASP A 1 344 ? -16.745 -6.224 8.727 1.00 95.44 344 ASP A N 1
ATOM 2493 C CA . ASP A 1 344 ? -16.211 -6.883 9.927 1.00 95.44 344 ASP A CA 1
ATOM 2494 C C . ASP A 1 344 ? -14.725 -6.593 10.226 1.00 95.44 344 ASP A C 1
ATOM 2496 O O . ASP A 1 344 ? -13.886 -6.436 9.329 1.00 95.44 344 ASP A O 1
ATOM 2500 N N . VAL A 1 345 ? -14.364 -6.667 11.514 1.00 97.25 345 VAL A N 1
ATOM 2501 C CA . VAL A 1 345 ? -12.978 -6.756 12.006 1.00 97.25 345 VAL A CA 1
ATOM 2502 C C . VAL A 1 345 ? -12.789 -8.035 12.811 1.00 97.25 345 VAL A C 1
ATOM 2504 O O . VAL A 1 345 ? -13.506 -8.282 13.775 1.00 97.25 345 VAL A O 1
ATOM 2507 N N . ASN A 1 346 ? -11.768 -8.829 12.484 1.00 96.12 346 ASN A N 1
ATOM 2508 C CA . ASN A 1 346 ? -11.434 -10.053 13.203 1.00 96.12 346 ASN A CA 1
ATOM 2509 C C . ASN A 1 346 ? -9.926 -10.189 13.461 1.00 96.12 346 ASN A C 1
ATOM 2511 O O . ASN A 1 346 ? -9.124 -10.090 12.534 1.00 96.12 346 ASN A O 1
ATOM 2515 N N . SER A 1 347 ? -9.526 -10.465 14.702 1.00 96.31 347 SER A N 1
ATOM 2516 C CA . SER A 1 347 ? -8.111 -10.632 15.085 1.00 96.31 347 SER A CA 1
ATOM 2517 C C . SER A 1 347 ? -7.729 -12.055 15.508 1.00 96.31 347 SER A C 1
ATOM 2519 O O . SER A 1 347 ? -6.658 -12.272 16.078 1.00 96.31 347 SER A O 1
ATOM 2521 N N . GLY A 1 348 ? -8.587 -13.053 15.277 1.00 94.25 348 GLY A N 1
ATOM 2522 C CA . GLY A 1 348 ? -8.383 -14.388 15.834 1.00 94.25 348 GLY A CA 1
ATOM 2523 C C . GLY A 1 348 ? -8.331 -14.315 17.360 1.00 94.25 348 GLY A C 1
ATOM 2524 O O . GLY A 1 348 ? -9.309 -13.931 17.973 1.00 94.25 348 GLY A O 1
ATOM 2525 N N . SER A 1 349 ? -7.199 -14.660 17.968 1.00 95.31 349 SER A N 1
ATOM 2526 C CA . SER A 1 349 ? -6.935 -14.549 19.406 1.00 95.31 349 SER A CA 1
ATOM 2527 C C . SER A 1 349 ? -6.184 -13.267 19.806 1.00 95.31 349 SER A C 1
ATOM 2529 O O . SER A 1 349 ? -5.840 -13.119 20.977 1.00 95.31 349 SER A O 1
ATOM 2531 N N . GLY A 1 350 ? -5.837 -12.396 18.850 1.00 97.25 350 GLY A N 1
ATOM 2532 C CA . GLY A 1 350 ? -5.164 -11.117 19.097 1.00 97.25 350 GLY A CA 1
ATOM 2533 C C . GLY A 1 350 ? -6.112 -10.028 19.606 1.00 97.25 350 GLY A C 1
ATOM 2534 O O . GLY A 1 350 ? -7.332 -10.193 19.594 1.00 97.25 350 GLY A O 1
ATOM 2535 N N . ASN A 1 351 ? -5.564 -8.897 20.041 1.00 98.50 351 ASN A N 1
ATOM 2536 C CA . ASN A 1 351 ? -6.338 -7.754 20.537 1.00 98.50 351 ASN A CA 1
ATOM 2537 C C . ASN A 1 351 ? -6.786 -6.845 19.385 1.00 98.50 351 ASN A C 1
ATOM 2539 O O . ASN A 1 351 ? -6.118 -6.781 18.350 1.00 98.50 351 ASN A O 1
ATOM 2543 N N . ILE A 1 352 ? -7.879 -6.112 19.585 1.00 98.75 352 ILE A N 1
ATOM 2544 C CA . ILE A 1 352 ? -8.385 -5.096 18.657 1.00 98.75 352 ILE A CA 1
ATOM 2545 C C . ILE A 1 352 ? -8.383 -3.748 19.372 1.00 98.75 352 ILE A C 1
ATOM 2547 O O . ILE A 1 352 ? -8.903 -3.613 20.475 1.00 98.75 352 ILE A O 1
ATOM 2551 N N . THR A 1 353 ? -7.804 -2.730 18.747 1.00 98.94 353 THR A N 1
ATOM 2552 C CA . THR A 1 353 ? -7.815 -1.351 19.237 1.00 98.94 353 THR A CA 1
ATOM 2553 C C . THR A 1 353 ? -8.307 -0.420 18.136 1.00 98.94 353 THR A C 1
ATOM 2555 O O . THR A 1 353 ? -7.721 -0.366 17.058 1.00 98.94 353 THR A O 1
ATOM 2558 N N . LEU A 1 354 ? -9.379 0.324 18.402 1.00 98.88 354 LEU A N 1
ATOM 2559 C CA . LEU A 1 354 ? -9.950 1.312 17.490 1.00 98.88 354 LEU A CA 1
ATOM 2560 C C . LEU A 1 354 ? -9.918 2.694 18.139 1.00 98.88 354 LEU A C 1
ATOM 2562 O O . LEU A 1 354 ? -10.533 2.912 19.185 1.00 98.88 354 LEU A O 1
ATOM 2566 N N . LEU A 1 355 ? -9.218 3.634 17.513 1.00 98.88 355 LEU A N 1
ATOM 2567 C CA . LEU A 1 355 ? -9.041 4.993 18.014 1.00 98.88 355 LEU A CA 1
ATOM 2568 C C . LEU A 1 355 ? -9.519 5.989 16.958 1.00 98.88 355 LEU A C 1
ATOM 2570 O O . LEU A 1 355 ? -8.967 6.050 15.865 1.00 98.88 355 LEU A O 1
ATOM 2574 N N . ALA A 1 356 ? -10.516 6.803 17.289 1.00 98.81 356 ALA A N 1
ATOM 2575 C CA . ALA A 1 356 ? -10.953 7.916 16.454 1.00 98.81 356 ALA A CA 1
ATOM 2576 C C . ALA A 1 356 ? -10.909 9.220 17.248 1.00 98.81 356 ALA A C 1
ATOM 2578 O O . ALA A 1 356 ? -11.287 9.266 18.425 1.00 98.81 356 ALA A O 1
ATOM 2579 N N . GLN A 1 357 ? -10.485 10.309 16.605 1.00 98.62 357 GLN A N 1
ATOM 2580 C CA . GLN A 1 357 ? -10.525 11.619 17.254 1.00 98.62 357 GLN A CA 1
ATOM 2581 C C . GLN A 1 357 ? -11.956 12.110 17.469 1.00 98.62 357 GLN A C 1
ATOM 2583 O O . GLN A 1 357 ? -12.234 12.713 18.503 1.00 98.62 357 GLN A O 1
ATOM 2588 N N . ASN A 1 358 ? -12.872 11.853 16.535 1.00 98.62 358 ASN A N 1
ATOM 2589 C CA . ASN A 1 358 ? -14.279 12.195 16.700 1.00 98.62 358 ASN A CA 1
ATOM 2590 C C . ASN A 1 358 ? -15.113 10.968 17.049 1.00 98.62 358 ASN A C 1
ATOM 2592 O O . ASN A 1 358 ? -15.278 10.713 18.237 1.00 98.62 358 ASN A O 1
ATOM 2596 N N . SER A 1 359 ? -15.641 10.230 16.077 1.00 98.88 359 SER A N 1
ATOM 2597 C CA . SER A 1 359 ? -16.653 9.197 16.311 1.00 98.88 359 SER A CA 1
ATOM 2598 C C . SER A 1 359 ? -16.274 7.845 15.718 1.00 98.88 359 SER A C 1
ATOM 2600 O O . SER A 1 359 ? -15.481 7.751 14.785 1.00 98.88 359 SER A O 1
ATOM 2602 N N . ILE A 1 360 ? -16.878 6.790 16.261 1.00 98.88 360 ILE A N 1
ATOM 2603 C CA . ILE A 1 360 ? -16.806 5.434 15.708 1.00 98.88 360 ILE A CA 1
ATOM 2604 C C . ILE A 1 360 ? -18.235 4.964 15.448 1.00 98.88 360 ILE A C 1
ATOM 2606 O O . ILE A 1 360 ? -19.067 5.009 16.356 1.00 98.88 360 ILE A O 1
ATOM 2610 N N . SER A 1 361 ? -18.526 4.555 14.214 1.00 98.50 361 SER A N 1
ATOM 2611 C CA . SER A 1 361 ? -19.864 4.110 13.802 1.00 98.50 361 SER A CA 1
ATOM 2612 C C . SER A 1 361 ? -19.795 2.704 13.223 1.00 98.50 361 SER A C 1
ATOM 2614 O O . SER A 1 361 ? -19.070 2.488 12.258 1.00 98.50 361 SER A O 1
ATOM 2616 N N . GLN A 1 362 ? -20.540 1.772 13.813 1.00 97.94 362 GLN A N 1
ATOM 2617 C CA . GLN A 1 362 ? -20.739 0.412 13.316 1.00 97.94 362 GLN A CA 1
ATOM 2618 C C . GLN A 1 362 ? -22.150 0.306 12.750 1.00 97.94 362 GLN A C 1
ATOM 2620 O O . GLN A 1 362 ? -23.124 0.466 13.490 1.00 97.94 362 GLN A O 1
ATOM 2625 N N . HIS A 1 363 ? -22.258 0.104 11.441 1.00 96.88 363 HIS A N 1
ATOM 2626 C CA . HIS A 1 363 ? -23.545 -0.080 10.786 1.00 96.88 363 HIS A CA 1
ATOM 2627 C C . HIS A 1 363 ? -24.085 -1.499 11.002 1.00 96.88 363 HIS A C 1
ATOM 2629 O O . HIS A 1 363 ? -23.477 -2.362 11.628 1.00 96.88 363 HIS A O 1
ATOM 2635 N N . THR A 1 364 ? -25.304 -1.714 10.525 1.00 95.81 364 THR A N 1
ATOM 2636 C CA . THR A 1 364 ? -25.995 -3.000 10.586 1.00 95.81 364 THR A CA 1
ATOM 2637 C C . THR A 1 364 ? -25.108 -4.129 10.046 1.00 95.81 364 THR A C 1
ATOM 2639 O O . THR A 1 364 ? -24.570 -4.009 8.947 1.00 95.81 364 THR A O 1
ATOM 2642 N N . ASP A 1 365 ? -25.028 -5.227 10.803 1.00 94.69 365 ASP A N 1
ATOM 2643 C CA . ASP A 1 365 ? -24.256 -6.431 10.476 1.00 94.69 365 ASP A CA 1
ATOM 2644 C C . ASP A 1 365 ? -22.721 -6.189 10.378 1.00 94.69 365 ASP A C 1
ATOM 2646 O O . ASP A 1 365 ? -22.014 -7.009 9.810 1.00 94.69 365 ASP A O 1
ATOM 2650 N N . SER A 1 366 ? -22.193 -5.088 10.944 1.00 95.81 366 SER A N 1
ATOM 2651 C CA . SER A 1 366 ? -20.746 -4.854 11.127 1.00 95.81 366 SER A CA 1
ATOM 2652 C C . SER A 1 366 ? -20.272 -5.397 12.481 1.00 95.81 366 SER A C 1
ATOM 2654 O O . SER A 1 366 ? -20.588 -4.811 13.524 1.00 95.81 366 SER A O 1
ATOM 2656 N N . ASP A 1 367 ? -19.492 -6.479 12.486 1.00 95.88 367 ASP A N 1
ATOM 2657 C CA . ASP A 1 367 ? -19.026 -7.122 13.715 1.00 95.88 367 ASP A CA 1
ATOM 2658 C C . ASP A 1 367 ? -17.534 -6.885 14.013 1.00 95.88 367 ASP A C 1
ATOM 2660 O O . ASP A 1 367 ? -16.660 -6.993 13.153 1.00 95.88 367 ASP A O 1
ATOM 2664 N N . ILE A 1 368 ? -17.205 -6.667 15.290 1.00 97.75 368 ILE A N 1
ATOM 2665 C CA . ILE A 1 368 ? -15.830 -6.629 15.810 1.00 97.75 368 ILE A CA 1
ATOM 2666 C C . ILE A 1 368 ? -15.589 -7.861 16.683 1.00 97.75 368 ILE A C 1
ATOM 2668 O O . ILE A 1 368 ? -16.191 -8.016 17.744 1.00 97.75 368 ILE A O 1
ATOM 2672 N N . GLN A 1 369 ? -14.687 -8.747 16.265 1.00 96.75 369 GLN A N 1
ATOM 2673 C CA . GLN A 1 369 ? -14.550 -10.070 16.870 1.00 96.75 369 GLN A CA 1
ATOM 2674 C C . GLN A 1 369 ? -13.106 -10.474 17.174 1.00 96.75 369 GLN A C 1
ATOM 2676 O O . GLN A 1 369 ? -12.215 -10.461 16.328 1.00 96.75 369 GLN A O 1
ATOM 2681 N N . THR A 1 370 ? -12.900 -10.980 18.379 1.00 96.62 370 THR A N 1
ATOM 2682 C CA . THR A 1 370 ? -11.726 -11.765 18.772 1.00 96.62 370 THR A CA 1
ATOM 2683 C C . THR A 1 370 ? -12.198 -12.981 19.562 1.00 96.62 370 THR A C 1
ATOM 2685 O O . THR A 1 370 ? -13.359 -13.074 19.949 1.00 96.62 370 THR A O 1
ATOM 2688 N N . THR A 1 371 ? -11.332 -13.964 19.766 1.00 94.75 371 THR A N 1
ATOM 2689 C CA . THR A 1 371 ? -11.641 -15.168 20.538 1.00 94.75 371 THR A CA 1
ATOM 2690 C C . THR A 1 371 ? -11.139 -15.081 21.961 1.00 94.75 371 THR A C 1
ATOM 2692 O O . THR A 1 371 ? -11.682 -15.763 22.802 1.00 94.75 371 THR A O 1
ATOM 2695 N N . THR A 1 372 ? -10.068 -14.333 22.232 1.00 94.06 372 THR A N 1
ATOM 2696 C CA . THR A 1 372 ? -9.478 -14.244 23.584 1.00 94.06 372 THR A CA 1
ATOM 2697 C C . THR A 1 372 ? -8.806 -12.911 23.876 1.00 94.06 372 THR A C 1
ATOM 2699 O O . THR A 1 372 ? -8.452 -12.672 25.026 1.00 94.06 372 THR A O 1
ATOM 2702 N N . GLY A 1 373 ? -8.519 -12.109 22.846 1.00 97.19 373 GLY A N 1
ATOM 2703 C CA . GLY A 1 373 ? -7.914 -10.797 23.031 1.00 97.19 373 GLY A CA 1
ATOM 2704 C C . GLY A 1 373 ? -8.938 -9.785 23.522 1.00 97.19 373 GLY A C 1
ATOM 2705 O O . GLY A 1 373 ? -10.135 -10.062 23.557 1.00 97.19 373 GLY A O 1
ATOM 2706 N N . ASP A 1 374 ? -8.457 -8.603 23.864 1.00 98.44 374 ASP A N 1
ATOM 2707 C CA . ASP A 1 374 ? -9.317 -7.516 24.303 1.00 98.44 374 ASP A CA 1
ATOM 2708 C C . ASP A 1 374 ? -9.802 -6.678 23.115 1.00 98.44 374 ASP A C 1
ATOM 2710 O O . ASP A 1 374 ? -9.116 -6.568 22.092 1.00 98.44 374 ASP A O 1
ATOM 2714 N N . ILE A 1 375 ? -10.971 -6.051 23.262 1.00 98.81 375 ILE A N 1
ATOM 2715 C CA . ILE A 1 375 ? -11.493 -5.052 22.320 1.00 98.81 375 ILE A CA 1
ATOM 2716 C C . ILE A 1 375 ? -11.491 -3.688 23.013 1.00 98.81 375 ILE A C 1
ATOM 2718 O O . ILE A 1 375 ? -12.268 -3.445 23.933 1.00 98.81 375 ILE A O 1
ATOM 2722 N N . TYR A 1 376 ? -10.630 -2.779 22.562 1.00 98.88 376 TYR A N 1
ATOM 2723 C CA . TYR A 1 376 ? -10.519 -1.414 23.076 1.00 98.88 376 TYR A CA 1
ATOM 2724 C C . TYR A 1 376 ? -10.991 -0.404 22.029 1.00 98.88 376 TYR A C 1
ATOM 2726 O O . TYR A 1 376 ? -10.399 -0.292 20.957 1.00 98.88 376 TYR A O 1
ATOM 2734 N N . ILE A 1 377 ? -12.031 0.369 22.335 1.00 98.88 377 ILE A N 1
ATOM 2735 C CA . ILE A 1 377 ? -12.631 1.337 21.412 1.00 98.88 377 ILE A CA 1
ATOM 2736 C C . ILE A 1 377 ? -12.700 2.711 22.070 1.00 98.88 377 ILE A C 1
ATOM 2738 O O . ILE A 1 377 ? -13.241 2.870 23.165 1.00 98.88 377 ILE A O 1
ATOM 2742 N N . LYS A 1 378 ? -12.181 3.733 21.383 1.00 98.81 378 LYS A N 1
ATOM 2743 C CA . LYS A 1 378 ? -12.120 5.101 21.902 1.00 98.81 378 LYS A CA 1
ATOM 2744 C C . LYS A 1 378 ? -12.458 6.151 20.850 1.00 98.81 378 LYS A C 1
ATOM 2746 O O . LYS A 1 378 ? -11.715 6.353 19.894 1.00 98.81 378 LYS A O 1
ATOM 2751 N N . ALA A 1 379 ? -13.529 6.893 21.113 1.00 98.81 379 ALA A N 1
ATOM 2752 C CA . ALA A 1 379 ? -13.938 8.106 20.412 1.00 98.81 379 ALA A CA 1
ATOM 2753 C C . ALA A 1 379 ? -13.602 9.335 21.282 1.00 98.81 379 ALA A C 1
ATOM 2755 O O . ALA A 1 379 ? -14.303 9.646 22.251 1.00 98.81 379 ALA A O 1
ATOM 2756 N N . ALA A 1 380 ? -12.494 10.020 20.980 1.00 98.50 380 ALA A N 1
ATOM 2757 C CA . ALA A 1 380 ? -11.901 11.008 21.889 1.00 98.50 380 ALA A CA 1
ATOM 2758 C C . ALA A 1 380 ? -12.771 12.259 22.120 1.00 98.50 380 ALA A C 1
ATOM 2760 O O . ALA A 1 380 ? -12.737 12.828 23.214 1.00 98.50 380 ALA A O 1
ATOM 2761 N N . HIS A 1 381 ? -13.549 12.684 21.119 1.00 98.25 381 HIS A N 1
ATOM 2762 C CA . HIS A 1 381 ? -14.378 13.896 21.179 1.00 98.25 381 HIS A CA 1
ATOM 2763 C C . HIS A 1 381 ? -15.843 13.691 20.774 1.00 98.25 381 HIS A C 1
ATOM 2765 O O . HIS A 1 381 ? -16.697 14.503 21.147 1.00 98.25 381 HIS A O 1
ATOM 2771 N N . GLY A 1 382 ? -16.150 12.607 20.069 1.00 98.44 382 GLY A N 1
ATOM 2772 C CA . GLY A 1 382 ? -17.474 12.312 19.537 1.00 98.44 382 GLY A CA 1
ATOM 2773 C C . GLY A 1 382 ? -18.162 11.145 20.236 1.00 98.44 382 GLY A C 1
ATOM 2774 O O . GLY A 1 382 ? -18.064 10.974 21.455 1.00 98.44 382 GLY A O 1
ATOM 2775 N N . THR A 1 383 ? -18.942 10.405 19.455 1.00 98.88 383 THR A N 1
ATOM 2776 C CA . THR A 1 383 ? -19.823 9.317 19.903 1.00 98.88 383 THR A CA 1
ATOM 2777 C C . THR A 1 383 ? -19.310 7.960 19.449 1.00 98.88 383 THR A C 1
ATOM 2779 O O . THR A 1 383 ? -18.654 7.864 18.413 1.00 98.88 383 THR A O 1
ATOM 2782 N N . ILE A 1 384 ? -19.703 6.904 20.157 1.00 98.88 384 ILE A N 1
ATOM 2783 C CA . ILE A 1 384 ? -19.681 5.546 19.607 1.00 98.88 384 ILE A CA 1
ATOM 2784 C C . ILE A 1 384 ? -21.125 5.146 19.312 1.00 98.88 384 ILE A C 1
ATOM 2786 O O . ILE A 1 384 ? -21.979 5.261 20.192 1.00 98.88 384 ILE A O 1
ATOM 2790 N N . THR A 1 385 ? -21.404 4.712 18.086 1.00 98.69 385 THR A N 1
ATOM 2791 C CA . THR A 1 385 ? -22.737 4.249 17.676 1.00 98.69 385 THR A CA 1
ATOM 2792 C C . THR A 1 385 ? -22.632 2.860 17.076 1.00 98.69 385 THR A C 1
ATOM 2794 O O . THR A 1 385 ? -21.808 2.628 16.196 1.00 98.69 385 THR A O 1
ATOM 2797 N N . MET A 1 386 ? -23.477 1.960 17.554 1.00 98.56 386 MET A N 1
ATOM 2798 C CA . MET A 1 386 ? -23.720 0.644 16.986 1.00 98.56 386 MET A CA 1
ATOM 2799 C C . MET A 1 386 ? -25.179 0.594 16.549 1.00 98.56 386 MET A C 1
ATOM 2801 O O . MET A 1 386 ? -26.064 0.913 17.346 1.00 98.56 386 MET A O 1
ATOM 2805 N N . ASP A 1 387 ? -25.426 0.225 15.296 1.00 97.75 387 ASP A N 1
ATOM 2806 C CA . ASP A 1 387 ? -26.763 -0.179 14.867 1.00 97.75 387 ASP A CA 1
ATOM 2807 C C . ASP A 1 387 ? -27.193 -1.445 15.630 1.00 97.75 387 ASP A C 1
ATOM 2809 O O . ASP A 1 387 ? -26.354 -2.236 16.052 1.00 97.75 387 ASP A O 1
ATOM 2813 N N . ASP A 1 388 ? -28.503 -1.680 15.727 1.00 95.06 388 ASP A N 1
ATOM 2814 C CA . ASP A 1 388 ? -29.136 -2.842 16.381 1.00 95.06 388 ASP A CA 1
ATOM 2815 C C . ASP A 1 388 ? -28.446 -4.196 16.092 1.00 95.06 388 ASP A C 1
ATOM 2817 O O . ASP A 1 388 ? -28.309 -5.048 16.965 1.00 95.06 388 ASP A O 1
ATOM 2821 N N . LYS A 1 389 ? -27.963 -4.397 14.858 1.00 96.38 389 LYS A N 1
ATOM 2822 C CA . LYS A 1 389 ? -27.303 -5.646 14.446 1.00 96.38 389 LYS A CA 1
ATOM 2823 C C . LYS A 1 389 ? -25.779 -5.600 14.386 1.00 96.38 389 LYS A C 1
ATOM 2825 O O . LYS A 1 389 ? -25.184 -6.565 13.919 1.00 96.38 389 LYS A O 1
ATOM 2830 N N . ALA A 1 390 ? -25.152 -4.512 14.807 1.00 97.31 390 ALA A N 1
ATOM 2831 C CA . ALA A 1 390 ? -23.710 -4.487 15.002 1.00 97.31 390 ALA A CA 1
ATOM 2832 C C . ALA A 1 390 ? -23.361 -5.172 16.326 1.00 97.31 390 ALA A C 1
ATOM 2834 O O . ALA A 1 390 ? -24.074 -4.997 17.322 1.00 97.31 390 ALA A O 1
ATOM 2835 N N . SER A 1 391 ? -22.246 -5.900 16.375 1.00 97.06 391 SER A N 1
ATOM 2836 C CA . SER A 1 391 ? -21.790 -6.524 17.616 1.00 97.06 391 SER A CA 1
ATOM 2837 C C . SER A 1 391 ? -20.291 -6.392 17.867 1.00 97.06 391 SER A C 1
ATOM 2839 O O . SER A 1 391 ? -19.484 -6.291 16.949 1.00 97.06 391 SER A O 1
ATOM 2841 N N . ALA A 1 392 ? -19.903 -6.421 19.142 1.00 98.12 392 ALA A N 1
ATOM 2842 C CA . ALA A 1 392 ? -18.521 -6.637 19.552 1.00 98.12 392 ALA A CA 1
ATOM 2843 C C . ALA A 1 392 ? -18.429 -7.856 20.468 1.00 98.12 392 ALA A C 1
ATOM 2845 O O . ALA A 1 392 ? -19.140 -7.935 21.473 1.00 98.12 392 ALA A O 1
ATOM 2846 N N . SER A 1 393 ? -17.554 -8.810 20.144 1.00 97.00 393 SER A N 1
ATOM 2847 C CA . SER A 1 393 ? -17.405 -10.025 20.942 1.00 97.00 393 SER A CA 1
ATOM 2848 C C . SER A 1 393 ? -15.971 -10.516 21.069 1.00 97.00 393 SER A C 1
ATOM 2850 O O . SER A 1 393 ? -15.238 -10.611 20.089 1.00 97.00 393 SER A O 1
ATOM 2852 N N . THR A 1 394 ? -15.600 -10.908 22.286 1.00 95.75 394 THR A N 1
ATOM 2853 C CA . THR A 1 394 ? -14.344 -11.610 22.590 1.00 95.75 394 THR A CA 1
ATOM 2854 C C . THR A 1 394 ? -14.544 -13.130 22.661 1.00 95.75 394 THR A C 1
ATOM 2856 O O . THR A 1 394 ? -13.731 -13.849 23.238 1.00 95.75 394 THR A O 1
ATOM 2859 N N . GLY A 1 395 ? -15.630 -13.648 22.072 1.00 84.25 395 GLY A N 1
ATOM 2860 C CA . GLY A 1 395 ? -16.004 -15.057 22.132 1.00 84.25 395 GLY A CA 1
ATOM 2861 C C . GLY A 1 395 ? -16.603 -15.453 23.485 1.00 84.25 395 GLY A C 1
ATOM 2862 O O . GLY A 1 395 ? -17.160 -14.635 24.205 1.00 84.25 395 GLY A O 1
ATOM 2863 N N . ASN A 1 396 ? -16.514 -16.742 23.830 1.00 76.44 396 ASN A N 1
ATOM 2864 C CA . ASN A 1 396 ? -16.938 -17.251 25.145 1.00 76.44 396 ASN A CA 1
ATOM 2865 C C . ASN A 1 396 ? -15.763 -17.351 26.139 1.00 76.44 396 ASN A C 1
ATOM 2867 O O . ASN A 1 396 ? -15.870 -18.070 27.134 1.00 76.44 396 ASN A O 1
ATOM 2871 N N . ASP A 1 397 ? -14.635 -16.703 25.840 1.00 77.19 397 ASP A N 1
ATOM 2872 C CA . ASP A 1 397 ? -13.402 -16.805 26.622 1.00 77.19 397 ASP A CA 1
ATOM 2873 C C . ASP A 1 397 ? -13.223 -15.566 27.530 1.00 77.19 397 ASP A C 1
ATOM 2875 O O . ASP A 1 397 ? -14.202 -15.047 28.069 1.00 77.19 397 ASP A O 1
ATOM 2879 N N . THR A 1 398 ? -11.978 -15.154 27.797 1.00 85.94 398 THR A N 1
ATOM 2880 C CA . THR A 1 398 ? -11.596 -14.219 28.876 1.00 85.94 398 THR A CA 1
ATOM 2881 C C . THR A 1 398 ? -11.276 -12.794 28.418 1.00 85.94 398 THR A C 1
ATOM 2883 O O . THR A 1 398 ? -10.727 -12.044 29.217 1.00 85.94 398 THR A O 1
ATOM 2886 N N . GLY A 1 399 ? -11.491 -12.448 27.147 1.00 95.94 399 GLY A N 1
ATOM 2887 C CA . GLY A 1 399 ? -11.138 -11.117 26.642 1.00 95.94 399 GLY A CA 1
ATOM 2888 C C . GLY A 1 399 ? -12.080 -10.042 27.183 1.00 95.94 399 GLY A C 1
ATOM 2889 O O . GLY A 1 399 ? -13.296 -10.252 27.194 1.00 95.94 399 GLY A O 1
ATOM 2890 N N . ASP A 1 400 ? -11.534 -8.900 27.590 1.00 98.19 400 ASP A N 1
ATOM 2891 C CA . ASP A 1 400 ? -12.299 -7.760 28.100 1.00 98.19 400 ASP A CA 1
ATOM 2892 C C . ASP A 1 400 ? -12.698 -6.802 26.952 1.00 98.19 400 ASP A C 1
ATOM 2894 O O . ASP A 1 400 ? -12.059 -6.752 25.895 1.00 98.19 400 ASP A O 1
ATOM 2898 N N . ILE A 1 401 ? -13.769 -6.022 27.138 1.00 98.75 401 ILE A N 1
ATOM 2899 C CA . ILE A 1 401 ? -14.246 -5.029 26.160 1.00 98.75 401 ILE A CA 1
ATOM 2900 C C . ILE A 1 401 ? -14.347 -3.650 26.820 1.00 98.75 401 ILE A C 1
ATOM 2902 O O . ILE A 1 401 ? -15.033 -3.479 27.825 1.00 98.75 401 ILE A O 1
ATOM 2906 N N . HIS A 1 402 ? -13.714 -2.638 26.229 1.00 98.81 402 HIS A N 1
ATOM 2907 C CA . HIS A 1 402 ? -13.761 -1.253 26.697 1.00 98.81 402 HIS A CA 1
ATOM 2908 C C . HIS A 1 402 ? -14.244 -0.304 25.608 1.00 98.81 402 HIS A C 1
ATOM 2910 O O . HIS A 1 402 ? -13.689 -0.283 24.509 1.00 98.81 402 HIS A O 1
ATOM 2916 N N . TYR A 1 403 ? -15.246 0.513 25.930 1.00 98.88 403 TYR A N 1
ATOM 2917 C CA . TYR A 1 403 ? -15.736 1.591 25.076 1.00 98.88 403 TYR A CA 1
ATOM 2918 C C . TYR A 1 403 ? -15.661 2.921 25.825 1.00 98.88 403 TYR A C 1
ATOM 2920 O O . TYR A 1 403 ? -16.342 3.128 26.833 1.00 98.88 403 TYR A O 1
ATOM 2928 N N . PHE A 1 404 ? -14.914 3.871 25.271 1.00 98.81 404 PHE A N 1
ATOM 2929 C CA . PHE A 1 404 ? -14.890 5.256 25.725 1.00 98.81 404 PHE A CA 1
ATOM 2930 C C . PHE A 1 404 ? -15.412 6.192 24.639 1.00 98.81 404 PHE A C 1
ATOM 2932 O O . PHE A 1 404 ? -14.859 6.249 23.541 1.00 98.81 404 PHE A O 1
ATOM 2939 N N . ALA A 1 405 ? -16.407 7.010 24.971 1.00 98.81 405 ALA A N 1
ATOM 2940 C CA . ALA A 1 405 ? -16.825 8.130 24.135 1.00 98.81 405 ALA A CA 1
ATOM 2941 C C . ALA A 1 405 ? -16.860 9.424 24.947 1.00 98.81 405 ALA A C 1
ATOM 2943 O O . ALA A 1 405 ? -17.242 9.447 26.122 1.00 98.81 405 ALA A O 1
ATOM 2944 N N . ASN A 1 406 ? -16.509 10.542 24.314 1.00 98.69 406 ASN A N 1
ATOM 2945 C CA . ASN A 1 406 ? -16.724 11.833 24.956 1.00 98.69 406 ASN A CA 1
ATOM 2946 C C . ASN A 1 406 ? -18.218 12.168 25.061 1.00 98.69 406 ASN A C 1
ATOM 2948 O O . ASN A 1 406 ? -18.652 12.708 26.079 1.00 98.69 406 ASN A O 1
ATOM 2952 N N . ASN A 1 407 ? -19.001 11.844 24.033 1.00 98.56 407 ASN A N 1
ATOM 2953 C CA . ASN A 1 407 ? -20.449 12.035 23.993 1.00 98.56 407 ASN A CA 1
ATOM 2954 C C . ASN A 1 407 ? -21.154 10.706 24.312 1.00 98.56 407 ASN A C 1
ATOM 2956 O O . ASN A 1 407 ? -20.745 10.015 25.234 1.00 98.56 407 ASN A O 1
ATOM 2960 N N . ASN A 1 408 ? -22.232 10.372 23.600 1.00 98.56 408 ASN A N 1
ATOM 2961 C CA . ASN A 1 408 ? -22.994 9.150 23.834 1.00 98.56 408 ASN A CA 1
ATOM 2962 C C . ASN A 1 408 ? -22.264 7.894 23.342 1.00 98.56 408 ASN A C 1
ATOM 2964 O O . ASN A 1 408 ? -21.527 7.935 22.353 1.00 98.56 408 ASN A O 1
ATOM 2968 N N . ILE A 1 409 ? -22.573 6.782 24.001 1.00 98.81 409 ILE A N 1
ATOM 2969 C CA . ILE A 1 409 ? -22.355 5.421 23.513 1.00 98.81 409 ILE A CA 1
ATOM 2970 C C . ILE A 1 409 ? -23.741 4.831 23.227 1.00 98.81 409 ILE A C 1
ATOM 2972 O O . ILE A 1 409 ? -24.584 4.842 24.119 1.00 98.81 409 ILE A O 1
ATOM 2976 N N . THR A 1 410 ? -23.983 4.347 22.012 1.00 98.31 410 THR A N 1
ATOM 2977 C CA . THR A 1 410 ? -25.199 3.599 21.635 1.00 98.31 410 THR A CA 1
ATOM 2978 C C . THR A 1 410 ? -24.792 2.172 21.286 1.00 98.31 410 THR A C 1
ATOM 2980 O O . THR A 1 410 ? -23.859 2.009 20.497 1.00 98.31 410 THR A O 1
ATOM 2983 N N . ILE A 1 411 ? -25.430 1.173 21.894 1.00 97.81 411 ILE A N 1
ATOM 2984 C CA . ILE A 1 411 ? -25.009 -0.235 21.857 1.00 97.81 411 ILE A CA 1
ATOM 2985 C C . ILE A 1 411 ? -25.970 -1.076 21.014 1.00 97.81 411 ILE A C 1
ATOM 2987 O O . ILE A 1 411 ? -27.165 -1.003 21.222 1.00 97.81 411 ILE A O 1
ATOM 2991 N N . GLY A 1 412 ? -25.447 -1.884 20.089 1.00 96.75 412 GLY A N 1
ATOM 2992 C CA . GLY A 1 412 ? -26.217 -2.926 19.399 1.00 96.75 412 GLY A CA 1
ATOM 2993 C C . GLY A 1 412 ? -26.136 -4.233 20.183 1.00 96.75 412 GLY A C 1
ATOM 2994 O O . GLY A 1 412 ? -27.105 -4.688 20.773 1.00 96.75 412 GLY A O 1
ATOM 2995 N N . GLY A 1 413 ? -24.931 -4.803 20.279 1.00 97.44 413 GLY A N 1
ATOM 2996 C CA . GLY A 1 413 ? -24.654 -5.909 21.195 1.00 97.44 413 GLY A CA 1
ATOM 2997 C C . GLY A 1 413 ? -23.181 -6.023 21.583 1.00 97.44 413 GLY A C 1
ATOM 2998 O O . GLY A 1 413 ? -22.290 -5.965 20.740 1.00 97.44 413 GLY A O 1
ATOM 2999 N N . ILE A 1 414 ? -22.908 -6.226 22.868 1.00 98.25 414 ILE A N 1
ATOM 3000 C CA . ILE A 1 414 ? -21.574 -6.489 23.415 1.00 98.25 414 ILE A CA 1
ATOM 3001 C C . ILE A 1 414 ? -21.588 -7.845 24.120 1.00 98.25 414 ILE A C 1
ATOM 3003 O O . ILE A 1 414 ? -22.400 -8.086 25.012 1.00 98.25 414 ILE A O 1
ATOM 3007 N N . ASN A 1 415 ? -20.663 -8.733 23.755 1.00 97.12 415 ASN A N 1
ATOM 3008 C CA . ASN A 1 415 ? -20.525 -10.048 24.376 1.00 97.12 415 ASN A CA 1
ATOM 3009 C C . ASN A 1 415 ? -19.064 -10.376 24.703 1.00 97.12 415 ASN A C 1
ATOM 3011 O O . ASN A 1 415 ? -18.321 -10.868 23.850 1.00 97.12 415 ASN A O 1
ATOM 3015 N N . ALA A 1 416 ? -18.685 -10.148 25.960 1.00 96.69 416 ALA A N 1
ATOM 3016 C CA . ALA A 1 416 ? -17.370 -10.487 26.491 1.00 96.69 416 ALA A CA 1
ATOM 3017 C C . ALA A 1 416 ? -17.283 -11.925 27.045 1.00 96.69 416 ALA A C 1
ATOM 3019 O O . ALA A 1 416 ? -16.250 -12.316 27.585 1.00 96.69 416 ALA A O 1
ATOM 3020 N N . GLY A 1 417 ? -18.362 -12.716 26.979 1.00 94.12 417 GLY A N 1
ATOM 3021 C CA . GLY A 1 417 ? -18.399 -14.067 27.535 1.00 94.12 417 GLY A CA 1
ATOM 3022 C C . GLY A 1 417 ? -18.082 -14.078 29.033 1.00 94.12 417 GLY A C 1
ATOM 3023 O O . GLY A 1 417 ? -18.887 -13.634 29.848 1.00 94.12 417 GLY A O 1
ATOM 3024 N N . THR A 1 418 ? -16.905 -14.596 29.397 1.00 94.62 418 THR A N 1
ATOM 3025 C CA . THR A 1 418 ? -16.424 -14.622 30.794 1.00 94.62 418 THR A CA 1
ATOM 3026 C C . THR A 1 418 ? -15.501 -13.456 31.159 1.00 94.62 418 THR A C 1
ATOM 3028 O O . THR A 1 418 ? -15.045 -13.377 32.301 1.00 94.62 418 THR A O 1
ATOM 3031 N N . GLY A 1 419 ? -15.210 -12.571 30.205 1.00 96.62 419 GLY A N 1
ATOM 3032 C CA . GLY A 1 419 ? -14.498 -11.315 30.414 1.00 96.62 419 GLY A CA 1
ATOM 3033 C C . GLY A 1 419 ? -15.389 -10.210 30.982 1.00 96.62 419 GLY A C 1
ATOM 3034 O O . GLY A 1 419 ? -16.572 -10.400 31.277 1.00 96.62 419 GLY A O 1
ATOM 3035 N N . ASN A 1 420 ? -14.800 -9.034 31.149 1.00 97.56 420 ASN A N 1
ATOM 3036 C CA . ASN A 1 420 ? -15.423 -7.852 31.725 1.00 97.56 420 ASN A CA 1
ATOM 3037 C C . ASN A 1 420 ? -15.682 -6.784 30.660 1.00 97.56 420 ASN A C 1
ATOM 3039 O O . ASN A 1 420 ? -14.994 -6.705 29.644 1.00 97.56 420 ASN A O 1
ATOM 3043 N N . VAL A 1 421 ? -16.655 -5.917 30.927 1.00 98.56 421 VAL A N 1
ATOM 3044 C CA . VAL A 1 421 ? -17.012 -4.791 30.062 1.00 98.56 421 VAL A CA 1
ATOM 3045 C C . VAL A 1 421 ? -16.875 -3.476 30.831 1.00 98.56 421 VAL A C 1
ATOM 3047 O O . VAL A 1 421 ? -17.408 -3.345 31.934 1.00 98.56 421 VAL A O 1
ATOM 3050 N N . ASP A 1 422 ? -16.202 -2.482 30.247 1.00 98.81 422 ASP A N 1
ATOM 3051 C CA . ASP A 1 422 ? -16.177 -1.093 30.729 1.00 98.81 422 ASP A CA 1
ATOM 3052 C C . ASP A 1 422 ? -16.744 -0.140 29.672 1.00 98.81 422 ASP A C 1
ATOM 3054 O O . ASP A 1 422 ? -16.191 -0.002 28.583 1.00 98.81 422 ASP A O 1
ATOM 3058 N N . LEU A 1 423 ? -17.832 0.555 30.003 1.00 98.81 423 LEU A N 1
ATOM 3059 C CA . LEU A 1 423 ? -18.441 1.570 29.145 1.00 98.81 423 LEU A CA 1
ATOM 3060 C C . LEU A 1 423 ? -18.376 2.930 29.832 1.00 98.81 423 LEU A C 1
ATOM 3062 O O . LEU A 1 423 ? -18.922 3.124 30.925 1.00 98.81 423 LEU A O 1
ATOM 3066 N N . TYR A 1 424 ? -17.758 3.909 29.181 1.00 98.62 424 TYR A N 1
ATOM 3067 C CA . TYR A 1 424 ? -17.596 5.232 29.762 1.00 98.62 424 TYR A CA 1
ATOM 3068 C C . TYR A 1 424 ? -17.915 6.357 28.774 1.00 98.62 424 TYR A C 1
ATOM 3070 O O . TYR A 1 424 ? -17.169 6.653 27.843 1.00 98.62 424 TYR A O 1
ATOM 3078 N N . SER A 1 425 ? -19.031 7.034 29.035 1.00 98.62 425 SER A N 1
ATOM 3079 C CA . SER A 1 425 ? -19.493 8.229 28.335 1.00 98.62 425 SER A CA 1
ATOM 3080 C C . SER A 1 425 ? -19.209 9.476 29.183 1.00 98.62 425 SER A C 1
ATOM 3082 O O . SER A 1 425 ? -19.879 9.756 30.186 1.00 98.62 425 SER A O 1
ATOM 3084 N N . GLN A 1 426 ? -18.204 10.259 28.787 1.00 98.38 426 GLN A N 1
ATOM 3085 C CA . GLN A 1 426 ? -17.680 11.365 29.598 1.00 98.38 426 GLN A CA 1
ATOM 3086 C C . GLN A 1 426 ? -18.681 12.517 29.778 1.00 98.38 426 GLN A C 1
ATOM 3088 O O . GLN A 1 426 ? -18.713 13.147 30.842 1.00 98.38 426 GLN A O 1
ATOM 3093 N N . THR A 1 427 ? -19.469 12.827 28.745 1.00 9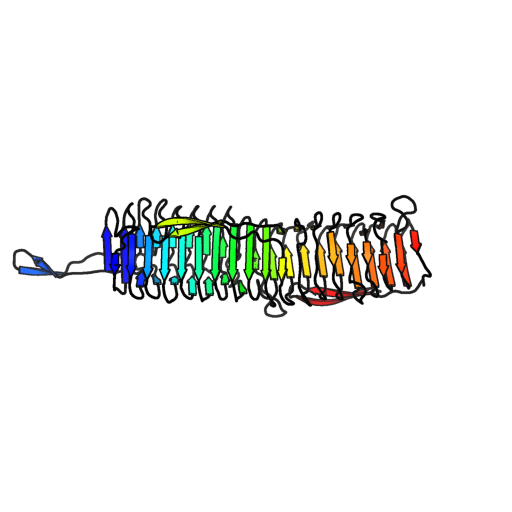8.19 427 THR A N 1
ATOM 3094 C CA . THR A 1 427 ? -20.435 13.938 28.745 1.00 98.19 427 THR A CA 1
ATOM 3095 C C . THR A 1 427 ? -21.847 13.542 28.321 1.00 98.19 427 THR A C 1
ATOM 3097 O O . THR A 1 427 ? -22.776 14.319 28.553 1.00 98.19 427 THR A O 1
ATOM 3100 N N . GLY A 1 428 ? -22.026 12.346 27.758 1.00 97.81 428 GLY A N 1
ATOM 3101 C CA . GLY A 1 428 ? -23.301 11.858 27.242 1.00 97.81 428 GLY A CA 1
ATOM 3102 C C . GLY A 1 428 ? -23.975 10.792 28.109 1.00 97.81 428 GLY A C 1
ATOM 3103 O O . GLY A 1 428 ? -23.769 10.713 29.331 1.00 97.81 428 GLY A O 1
ATOM 3104 N N . SER A 1 429 ? -24.748 9.952 27.430 1.00 98.19 429 SER A N 1
ATOM 3105 C CA . SER A 1 429 ? -25.424 8.762 27.945 1.00 98.19 429 SER A CA 1
ATOM 3106 C C . SER A 1 429 ? -24.870 7.468 27.344 1.00 98.19 429 SER A C 1
ATOM 3108 O O . SER A 1 429 ? -24.256 7.485 26.280 1.00 98.19 429 SER A O 1
ATOM 3110 N N . ILE A 1 430 ? -25.141 6.349 28.013 1.00 98.56 430 ILE A N 1
ATOM 3111 C CA . ILE A 1 430 ? -25.045 5.006 27.427 1.00 98.56 430 ILE A CA 1
ATOM 3112 C C . ILE A 1 430 ? -26.474 4.574 27.091 1.00 98.56 430 ILE A C 1
ATOM 3114 O O . ILE A 1 430 ? -27.332 4.612 27.976 1.00 98.56 430 ILE A O 1
ATOM 3118 N N . LEU A 1 431 ? -26.730 4.257 25.826 1.00 97.44 431 LEU A N 1
ATOM 3119 C CA . LEU A 1 431 ? -28.056 4.073 25.238 1.00 97.44 431 LEU A CA 1
ATOM 3120 C C . LEU A 1 431 ? -28.165 2.702 24.567 1.00 97.44 431 LEU A C 1
ATOM 3122 O O . LEU A 1 431 ? -27.187 2.213 24.001 1.00 97.44 431 LEU A O 1
ATOM 3126 N N . ASP A 1 432 ? -29.366 2.143 24.619 1.00 95.81 432 ASP A N 1
ATOM 3127 C CA . ASP A 1 432 ? -29.790 0.974 23.846 1.00 95.81 432 ASP A CA 1
ATOM 3128 C C . ASP A 1 432 ? -29.931 1.387 22.362 1.00 95.81 432 ASP A C 1
ATOM 3130 O O . ASP A 1 432 ? -30.486 2.445 22.042 1.00 95.81 432 ASP A O 1
ATOM 3134 N N . GLY A 1 433 ? -29.336 0.602 21.468 1.00 94.44 433 GLY A N 1
ATOM 3135 C CA . GLY A 1 433 ? -29.338 0.773 20.014 1.00 94.44 433 GLY A CA 1
ATOM 3136 C C . GLY A 1 433 ? -30.268 -0.185 19.264 1.00 94.44 433 GLY A C 1
ATOM 3137 O O . GLY A 1 433 ? -30.417 -0.033 18.046 1.00 94.44 433 GLY A O 1
ATOM 3138 N N . GLY A 1 434 ? -30.926 -1.116 19.956 1.00 92.50 434 GLY A N 1
ATOM 3139 C CA . GLY A 1 434 ? -31.947 -2.011 19.429 1.00 92.50 434 GLY A CA 1
ATOM 3140 C C . GLY A 1 434 ? -32.148 -3.301 20.242 1.00 92.50 434 GLY A C 1
ATOM 3141 O O . GLY A 1 434 ? -31.486 -3.560 21.232 1.00 92.50 434 GLY A O 1
ATOM 3142 N N . ASP A 1 435 ? -33.095 -4.130 19.789 1.00 91.56 435 ASP A N 1
ATOM 3143 C CA . ASP A 1 435 ? -33.586 -5.320 20.505 1.00 91.56 435 ASP A CA 1
ATOM 3144 C C . ASP A 1 435 ? -33.150 -6.659 19.866 1.00 91.56 435 ASP A C 1
ATOM 3146 O O . ASP A 1 435 ? -33.674 -7.728 20.207 1.00 91.56 435 ASP A O 1
ATOM 3150 N N . THR A 1 436 ? -32.287 -6.635 18.843 1.00 93.94 436 THR A N 1
ATOM 3151 C CA . THR A 1 436 ? -31.849 -7.849 18.134 1.00 93.94 436 THR A CA 1
ATOM 3152 C C . THR A 1 436 ? -30.923 -8.681 19.010 1.00 93.94 436 THR A C 1
ATOM 3154 O O . THR A 1 436 ? -31.065 -9.910 19.075 1.00 93.94 436 THR A O 1
ATOM 3157 N N . TYR A 1 437 ? -29.982 -8.019 19.677 1.00 92.81 437 TYR A N 1
ATOM 3158 C CA . TYR A 1 437 ? -29.091 -8.632 20.645 1.00 92.81 437 TYR A CA 1
ATOM 3159 C C . TYR A 1 437 ? -29.454 -8.182 22.049 1.00 92.81 437 TYR A C 1
ATOM 3161 O O . TYR A 1 437 ? -30.114 -7.176 22.264 1.00 92.81 437 TYR A O 1
ATOM 3169 N N . LYS A 1 438 ? -28.984 -8.953 23.024 1.00 93.50 438 LYS A N 1
ATOM 3170 C CA . LYS A 1 438 ? -28.833 -8.409 24.362 1.00 93.50 438 LYS A CA 1
ATOM 3171 C C . LYS A 1 438 ? -27.738 -7.344 24.312 1.00 93.50 438 LYS A C 1
ATOM 3173 O O . LYS A 1 438 ? -26.657 -7.656 23.801 1.00 93.50 438 LYS A O 1
ATOM 3178 N N . ASP A 1 439 ? -27.991 -6.166 24.880 1.00 96.69 439 ASP A N 1
ATOM 3179 C CA . ASP A 1 439 ? -27.032 -5.061 24.843 1.00 96.69 439 ASP A CA 1
ATOM 3180 C C . ASP A 1 439 ? -25.674 -5.490 25.402 1.00 96.69 439 ASP A C 1
ATOM 3182 O O . ASP A 1 439 ? -24.640 -5.208 24.797 1.00 96.69 439 ASP A O 1
ATOM 3186 N N . ILE A 1 440 ? -25.651 -6.159 26.566 1.00 97.56 440 ILE A N 1
ATOM 3187 C CA . ILE A 1 440 ? -24.395 -6.509 27.247 1.00 97.56 440 ILE A CA 1
ATOM 3188 C C . ILE A 1 440 ? -24.450 -7.900 27.896 1.00 97.56 440 ILE A C 1
ATOM 3190 O O . ILE A 1 440 ? -25.309 -8.193 28.727 1.00 97.56 440 ILE A O 1
ATOM 3194 N N . GLN A 1 441 ? -23.465 -8.737 27.572 1.00 96.88 441 GLN A N 1
ATOM 3195 C CA . GLN A 1 441 ? -23.189 -10.037 28.194 1.00 96.88 441 GLN A CA 1
ATOM 3196 C C . GLN A 1 441 ? -21.730 -10.082 28.662 1.00 96.88 441 GLN A C 1
ATOM 3198 O O . GLN A 1 441 ? -20.823 -9.913 27.845 1.00 96.88 441 GLN A O 1
ATOM 3203 N N . ALA A 1 442 ? -21.496 -10.281 29.961 1.00 96.75 442 ALA A N 1
ATOM 3204 C CA . ALA A 1 442 ? -20.153 -10.277 30.554 1.00 96.75 442 ALA A CA 1
ATOM 3205 C C . ALA A 1 442 ? -20.144 -10.914 31.951 1.00 96.75 442 ALA A C 1
ATOM 3207 O O . ALA A 1 442 ? -21.179 -10.997 32.598 1.00 96.75 442 ALA A O 1
ATOM 3208 N N . ALA A 1 443 ? -18.972 -11.263 32.483 1.00 96.38 443 ALA A N 1
ATOM 3209 C CA . ALA A 1 443 ? -18.844 -11.614 33.900 1.00 96.38 443 ALA A CA 1
ATOM 3210 C C . ALA A 1 443 ? -19.021 -10.381 34.804 1.00 96.38 443 ALA A C 1
ATOM 3212 O O . ALA A 1 443 ? -19.759 -10.417 35.789 1.00 96.38 443 ALA A O 1
ATOM 3213 N N . SER A 1 444 ? -18.375 -9.263 34.457 1.00 97.44 444 SER A N 1
ATOM 3214 C CA . SER A 1 444 ? -18.522 -8.006 35.198 1.00 97.44 444 SER A CA 1
ATOM 3215 C C . SER A 1 444 ? -18.735 -6.815 34.275 1.00 97.44 444 SER A C 1
ATOM 3217 O O . SER A 1 444 ? -18.151 -6.747 33.197 1.00 97.44 444 SER A O 1
ATOM 3219 N N . LEU A 1 445 ? -19.519 -5.838 34.730 1.00 98.44 445 LEU A N 1
ATOM 3220 C CA . LEU A 1 445 ? -19.824 -4.617 33.990 1.00 98.44 445 LEU A CA 1
ATOM 3221 C C . LEU A 1 445 ? -19.553 -3.362 34.822 1.00 98.44 445 LEU A C 1
ATOM 3223 O O . LEU A 1 445 ? -20.093 -3.168 35.914 1.00 98.44 445 LEU A O 1
ATOM 3227 N N . ARG A 1 446 ? -18.746 -2.464 34.263 1.00 98.62 446 ARG A N 1
ATOM 3228 C CA . ARG A 1 446 ? -18.522 -1.110 34.761 1.00 98.62 446 ARG A CA 1
ATOM 3229 C C . ARG A 1 446 ? -19.137 -0.105 33.796 1.00 98.62 446 ARG A C 1
ATOM 3231 O O . ARG A 1 446 ? -18.863 -0.131 32.603 1.00 98.62 446 ARG A O 1
ATOM 3238 N N . MET A 1 447 ? -19.964 0.802 34.316 1.00 98.62 447 MET A N 1
ATOM 3239 C CA . MET A 1 447 ? -20.555 1.874 33.509 1.00 98.62 447 MET A CA 1
ATOM 3240 C C . MET A 1 447 ? -20.431 3.250 34.157 1.00 98.62 447 MET A C 1
ATOM 3242 O O . MET A 1 447 ? -20.764 3.453 35.329 1.00 98.62 447 MET A O 1
ATOM 3246 N N . GLY A 1 448 ? -20.026 4.238 33.366 1.00 98.31 448 GLY A N 1
ATOM 3247 C CA . GLY A 1 448 ? -20.017 5.644 33.752 1.00 98.31 448 GLY A CA 1
ATOM 3248 C C . GLY A 1 448 ? -20.643 6.520 32.677 1.00 98.31 448 GLY A C 1
ATOM 3249 O O . GLY A 1 448 ? -20.191 6.520 31.541 1.00 98.31 448 GLY A O 1
ATOM 3250 N N . ALA A 1 449 ? -21.650 7.312 33.037 1.00 98.44 449 ALA A N 1
ATOM 3251 C CA . ALA A 1 449 ? -22.243 8.297 32.139 1.00 98.44 449 ALA A CA 1
ATOM 3252 C C . ALA A 1 449 ? -22.555 9.606 32.871 1.00 98.44 449 ALA A C 1
ATOM 3254 O O . ALA A 1 449 ? -23.003 9.609 34.023 1.00 98.44 449 ALA A O 1
ATOM 3255 N N . LEU A 1 450 ? -22.367 10.748 32.207 1.00 98.19 450 LEU A N 1
ATOM 3256 C CA . LEU A 1 450 ? -22.724 12.037 32.803 1.00 98.19 450 LEU A CA 1
ATOM 3257 C C . LEU A 1 450 ? -24.242 12.253 32.861 1.00 98.19 450 LEU A C 1
ATOM 3259 O O . LEU A 1 450 ? -24.724 12.909 33.788 1.00 98.19 450 LEU A O 1
ATOM 3263 N N . ILE A 1 451 ? -24.995 11.741 31.884 1.00 96.81 451 ILE A N 1
ATOM 3264 C CA . ILE A 1 451 ? -26.435 11.996 31.756 1.00 96.81 451 ILE A CA 1
ATOM 3265 C C . ILE A 1 451 ? -27.255 10.803 32.261 1.00 96.81 451 ILE A C 1
ATOM 3267 O O . ILE A 1 451 ? -27.824 10.906 33.355 1.00 96.81 451 ILE A O 1
ATOM 3271 N N . SER A 1 452 ? -27.317 9.704 31.504 1.00 97.06 452 SER A N 1
ATOM 3272 C CA . SER A 1 452 ? -28.076 8.486 31.836 1.00 97.06 452 SER A CA 1
ATOM 3273 C C . SER A 1 452 ? -27.363 7.208 31.396 1.00 97.06 452 SER A C 1
ATOM 3275 O O . SER A 1 452 ? -26.483 7.240 30.539 1.00 97.06 452 SER A O 1
ATOM 3277 N N . ILE A 1 453 ? -27.771 6.092 31.994 1.00 98.00 453 ILE A N 1
ATOM 3278 C CA . ILE A 1 453 ? -27.461 4.732 31.543 1.00 98.00 453 ILE A CA 1
ATOM 3279 C C . ILE A 1 453 ? -28.801 4.045 31.276 1.00 98.00 453 ILE A C 1
ATOM 3281 O O . ILE A 1 453 ? -29.604 3.928 32.206 1.00 98.00 453 ILE A O 1
ATOM 3285 N N . GLY A 1 454 ? -29.037 3.645 30.027 1.00 95.50 454 GLY A N 1
ATOM 3286 C CA . GLY A 1 454 ? -30.340 3.198 29.536 1.00 95.50 454 GLY A CA 1
ATOM 3287 C C . GLY A 1 454 ? -31.402 4.301 29.569 1.00 95.50 454 GLY A C 1
ATOM 3288 O O . GLY A 1 454 ? -31.187 5.405 30.094 1.00 95.50 454 GLY A O 1
ATOM 3289 N N . GLU A 1 455 ? -32.581 3.998 29.029 1.00 87.44 455 GLU A N 1
ATOM 3290 C CA . GLU A 1 455 ? -33.739 4.891 29.063 1.00 87.44 455 GLU A CA 1
ATOM 3291 C C . GLU A 1 455 ? -34.964 4.190 29.690 1.00 87.44 455 GLU A C 1
ATOM 3293 O O . GLU A 1 455 ? -35.022 2.976 29.862 1.00 87.44 455 GLU A O 1
ATOM 3298 N N . LEU A 1 456 ? -35.941 4.966 30.176 1.00 74.94 456 LEU A N 1
ATOM 3299 C CA . LEU A 1 456 ? -37.180 4.433 30.787 1.00 74.94 456 LEU A CA 1
ATOM 3300 C C . LEU A 1 456 ? -38.316 4.252 29.758 1.00 74.94 456 LEU A C 1
ATOM 3302 O O . LEU A 1 456 ? -39.422 3.829 30.106 1.00 74.94 456 LEU A O 1
ATOM 3306 N N . GLN A 1 457 ? -38.080 4.680 28.521 1.00 71.81 457 GLN A N 1
ATOM 3307 C CA . GLN A 1 457 ? -38.976 4.686 27.362 1.00 71.81 457 GLN A CA 1
ATOM 3308 C C . GLN A 1 457 ? -38.088 4.451 26.137 1.00 71.81 457 GLN A C 1
ATOM 3310 O O . GLN A 1 457 ? -36.970 4.935 26.174 1.00 71.81 457 GLN A O 1
ATOM 3315 N N . THR A 1 458 ? -38.615 3.824 25.081 1.00 64.06 458 THR A N 1
ATOM 3316 C CA . THR A 1 458 ? -37.915 3.457 23.826 1.00 64.06 458 THR A CA 1
ATOM 3317 C C . THR A 1 458 ? -36.762 4.383 23.402 1.00 64.06 458 THR A C 1
ATOM 3319 O O . THR A 1 458 ? -37.033 5.584 23.234 1.00 64.06 458 THR A O 1
ATOM 3322 N N . PRO A 1 459 ? -35.573 3.830 23.088 1.00 59.03 459 PRO A N 1
ATOM 3323 C CA . PRO A 1 459 ? -35.161 2.421 23.234 1.00 59.03 459 PRO A CA 1
ATOM 3324 C C . PRO A 1 459 ? -35.049 2.073 24.733 1.00 59.03 459 PRO A C 1
ATOM 3326 O O . PRO A 1 459 ? -35.196 2.945 25.574 1.00 59.03 459 PRO A O 1
ATOM 3329 N N . ASN A 1 460 ? -35.011 0.828 25.146 1.00 81.94 460 ASN A N 1
ATOM 3330 C CA . ASN A 1 460 ? -35.498 0.401 26.461 1.00 81.94 460 ASN A CA 1
ATOM 3331 C C . ASN A 1 460 ? -34.499 0.715 27.603 1.00 81.94 460 ASN A C 1
ATOM 3333 O O . ASN A 1 460 ? -33.518 1.448 27.434 1.00 81.94 460 ASN A O 1
ATOM 3337 N N . PRO A 1 461 ? -34.721 0.190 28.829 1.00 93.88 461 PRO A N 1
ATOM 3338 C CA . PRO A 1 461 ? -33.598 -0.112 29.714 1.00 93.88 461 PRO A CA 1
ATOM 3339 C C . PRO A 1 461 ? -32.545 -0.947 28.970 1.00 93.88 461 PRO A C 1
ATOM 3341 O O . PRO A 1 461 ? -32.933 -1.754 28.140 1.00 93.88 461 PRO A O 1
ATOM 3344 N N . LEU A 1 462 ? -31.259 -0.821 29.316 1.00 96.56 462 LEU A N 1
ATOM 3345 C CA . LEU A 1 462 ? -30.261 -1.733 28.740 1.00 96.56 462 LEU A CA 1
ATOM 3346 C C . LEU A 1 462 ? -30.549 -3.168 29.200 1.00 96.56 462 LEU A C 1
ATOM 3348 O O . LEU A 1 462 ? -30.632 -3.405 30.412 1.00 96.56 462 LEU A O 1
ATOM 3352 N N . ASP A 1 463 ? -30.658 -4.094 28.257 1.00 95.50 463 ASP A N 1
ATOM 3353 C CA . ASP A 1 463 ? -30.784 -5.526 28.489 1.00 95.50 463 ASP A CA 1
ATOM 3354 C C . ASP A 1 463 ? -29.400 -6.120 28.788 1.00 95.50 463 ASP A C 1
ATOM 3356 O O . ASP A 1 463 ? -28.492 -6.135 27.953 1.00 95.50 463 ASP A O 1
ATOM 3360 N N . ILE A 1 464 ? -29.220 -6.625 30.006 1.00 96.94 464 ILE A N 1
ATOM 3361 C CA . ILE A 1 464 ? -27.932 -7.103 30.515 1.00 96.94 464 ILE A CA 1
ATOM 3362 C C . ILE A 1 464 ? -28.004 -8.563 30.999 1.00 96.94 464 ILE A C 1
ATOM 3364 O O . ILE A 1 464 ? -29.079 -9.115 31.246 1.00 96.94 464 ILE A O 1
ATOM 3368 N N . ALA A 1 465 ? -26.855 -9.239 30.987 1.00 96.25 465 ALA A N 1
ATOM 3369 C CA . ALA A 1 465 ? -26.589 -10.524 31.641 1.00 96.25 465 ALA A CA 1
ATOM 3370 C C . ALA A 1 465 ? -25.188 -10.463 32.231 1.00 96.25 465 ALA A C 1
ATOM 3372 O O . ALA A 1 465 ? -24.210 -10.713 31.514 1.00 96.25 465 ALA A O 1
ATOM 3373 N N . VAL A 1 466 ? -25.099 -10.043 33.495 1.00 96.69 466 VAL A N 1
ATOM 3374 C CA . VAL A 1 466 ? -23.818 -9.843 34.180 1.00 96.69 466 VAL A CA 1
ATOM 3375 C C . VAL A 1 466 ? -23.850 -10.296 35.637 1.00 96.69 466 VAL A C 1
ATOM 3377 O O . VAL A 1 466 ? -24.772 -9.973 36.381 1.00 96.69 466 VAL A O 1
ATOM 3380 N N . ASP A 1 467 ? -22.784 -10.963 36.091 1.00 96.62 467 ASP A N 1
ATOM 3381 C CA . ASP A 1 467 ? -22.712 -11.443 37.478 1.00 96.62 467 ASP A CA 1
ATOM 3382 C C . ASP A 1 467 ? -22.493 -10.279 38.463 1.00 96.62 467 ASP A C 1
ATOM 3384 O O . ASP A 1 467 ? -23.054 -10.247 39.563 1.00 96.62 467 ASP A O 1
ATOM 3388 N N . THR A 1 468 ? -21.626 -9.322 38.103 1.00 98.00 468 THR A N 1
ATOM 3389 C CA . THR A 1 468 ? -21.260 -8.182 38.962 1.00 98.00 468 THR A CA 1
ATOM 3390 C C . THR A 1 468 ? -21.318 -6.852 38.221 1.00 98.00 468 THR A C 1
ATOM 3392 O O . THR A 1 468 ? -20.786 -6.714 37.124 1.00 98.00 468 THR A O 1
ATOM 3395 N N . ILE A 1 469 ? -21.895 -5.828 38.854 1.00 98.25 469 ILE A N 1
ATOM 3396 C CA . ILE A 1 469 ? -22.018 -4.492 38.271 1.00 98.25 469 ILE A CA 1
ATOM 3397 C C . ILE A 1 469 ? -21.577 -3.375 39.217 1.00 98.25 469 ILE A C 1
ATOM 3399 O O . ILE A 1 469 ? -21.922 -3.352 40.404 1.00 98.25 469 ILE A O 1
ATOM 3403 N N . THR A 1 470 ? -20.912 -2.373 38.641 1.00 98.31 470 THR A N 1
ATOM 3404 C CA . THR A 1 470 ? -20.827 -1.018 39.194 1.00 98.31 470 THR A CA 1
ATOM 3405 C C . THR A 1 470 ? -21.279 -0.011 38.146 1.00 98.31 470 THR A C 1
ATOM 3407 O O . THR A 1 470 ? -20.961 -0.121 36.961 1.00 98.31 470 THR A O 1
ATOM 3410 N N . SER A 1 471 ? -22.077 0.979 38.538 1.00 97.44 471 SER A N 1
ATOM 3411 C CA . SER A 1 471 ? -22.619 1.950 37.587 1.00 97.44 471 SER A CA 1
ATOM 3412 C C . SER A 1 471 ? -22.830 3.316 38.212 1.00 97.44 471 SER A C 1
ATOM 3414 O O . SER A 1 471 ? -23.284 3.443 39.352 1.00 97.44 471 SER A O 1
ATOM 3416 N N . LYS A 1 472 ? -22.539 4.364 37.440 1.00 97.62 472 LYS A N 1
ATOM 3417 C CA . LYS A 1 472 ? -22.734 5.752 37.852 1.00 97.62 472 LYS A CA 1
ATOM 3418 C C . LYS A 1 472 ? -23.314 6.582 36.714 1.00 97.62 472 LYS A C 1
ATOM 3420 O O . LYS A 1 472 ? -22.668 6.767 35.690 1.00 97.62 472 LYS A O 1
ATOM 3425 N N . ALA A 1 473 ? -24.491 7.154 36.954 1.00 97.44 473 ALA A N 1
ATOM 3426 C CA . ALA A 1 473 ? -25.150 8.090 36.048 1.00 97.44 473 ALA A CA 1
ATOM 3427 C C . ALA A 1 473 ? -25.444 9.435 36.727 1.00 97.44 473 ALA A C 1
ATOM 3429 O O . ALA A 1 473 ? -25.417 9.558 37.958 1.00 97.44 473 ALA A O 1
ATOM 3430 N N . GLY A 1 474 ? -25.751 10.451 35.920 1.00 96.12 474 GLY A N 1
ATOM 3431 C CA . GLY A 1 474 ? -26.230 11.743 36.397 1.00 96.12 474 GLY A CA 1
ATOM 3432 C C . GLY A 1 474 ? -27.747 11.808 36.558 1.00 96.12 474 GLY A C 1
ATOM 3433 O O . GLY A 1 474 ? -28.386 10.934 37.139 1.00 96.12 474 GLY A O 1
ATOM 3434 N N . LYS A 1 475 ? -28.339 12.914 36.093 1.00 92.94 475 LYS A N 1
ATOM 3435 C CA . LYS A 1 475 ? -29.752 13.242 36.355 1.00 92.94 475 LYS A CA 1
ATOM 3436 C C . LYS A 1 475 ? -30.754 12.347 35.628 1.00 92.94 475 LYS A C 1
ATOM 3438 O O . LYS A 1 475 ? -31.902 12.310 36.059 1.00 92.94 475 LYS A O 1
ATOM 3443 N N . GLY A 1 476 ? -30.354 11.699 34.536 1.00 92.69 476 GLY A N 1
ATOM 3444 C CA . GLY A 1 476 ? -31.230 10.803 33.786 1.00 92.69 476 GLY A CA 1
ATOM 3445 C C . GLY A 1 476 ? -31.403 9.435 34.451 1.00 92.69 476 GLY A C 1
ATOM 3446 O O . GLY A 1 476 ? -32.377 8.750 34.166 1.00 92.69 476 GLY A O 1
ATOM 3447 N N . GLY A 1 477 ? -30.539 9.091 35.412 1.00 95.69 477 GLY A N 1
ATOM 3448 C CA . GLY A 1 477 ? -30.638 7.852 36.177 1.00 95.69 477 GLY A CA 1
ATOM 3449 C C . GLY A 1 477 ? -30.054 6.639 35.456 1.00 95.69 477 GLY A C 1
ATOM 3450 O O . GLY A 1 477 ? -29.342 6.773 34.462 1.00 95.69 477 GLY A O 1
ATOM 3451 N N . ILE A 1 478 ? -30.323 5.470 36.034 1.00 97.19 478 ILE A N 1
ATOM 3452 C CA . ILE A 1 478 ? -29.878 4.158 35.560 1.00 97.19 478 ILE A CA 1
ATOM 3453 C C . ILE A 1 478 ? -31.135 3.311 35.342 1.00 97.19 478 ILE A C 1
ATOM 3455 O O . ILE A 1 478 ? -31.950 3.193 36.262 1.00 97.19 478 ILE A O 1
ATOM 3459 N N . SER A 1 479 ? -31.286 2.758 34.143 1.00 96.44 479 SER A N 1
ATOM 3460 C CA . SER A 1 479 ? -32.396 1.911 33.712 1.00 96.44 479 SER A CA 1
ATOM 3461 C C . SER A 1 479 ? -31.812 0.652 33.077 1.00 96.44 479 SER A C 1
ATOM 3463 O O . SER A 1 479 ? -31.222 0.732 32.005 1.00 96.44 479 SER A O 1
ATOM 3465 N N . LEU A 1 480 ? -31.935 -0.486 33.765 1.00 96.50 480 LEU A N 1
ATOM 3466 C CA . LEU A 1 480 ? -31.372 -1.776 33.354 1.00 96.50 480 LEU A CA 1
ATOM 3467 C C . LEU A 1 480 ? -32.439 -2.865 33.475 1.00 96.50 480 LEU A C 1
ATOM 3469 O O . LEU A 1 480 ? -33.251 -2.826 34.410 1.00 96.50 480 LEU A O 1
ATOM 3473 N N . PHE A 1 481 ? -32.401 -3.837 32.574 1.00 94.81 481 PHE A N 1
ATOM 3474 C CA . PHE A 1 481 ? -33.154 -5.077 32.651 1.00 94.81 481 PHE A CA 1
ATOM 3475 C C . PHE A 1 481 ? -32.168 -6.244 32.709 1.00 94.81 481 PHE A C 1
ATOM 3477 O O . PHE A 1 481 ? -31.426 -6.493 31.770 1.00 94.81 481 PHE A O 1
ATOM 3484 N N . GLU A 1 482 ? -32.127 -6.915 33.854 1.00 95.31 482 GLU A N 1
ATOM 3485 C CA . GLU A 1 482 ? -31.236 -8.045 34.105 1.00 95.31 482 GLU A CA 1
ATOM 3486 C C . GLU A 1 482 ? -32.040 -9.348 34.072 1.00 95.31 482 GLU A C 1
ATOM 3488 O O . GLU A 1 482 ? -33.151 -9.405 34.617 1.00 95.31 482 GLU A O 1
ATOM 3493 N N . ASP A 1 483 ? -31.483 -10.375 33.434 1.00 89.88 483 ASP A N 1
ATOM 3494 C CA . ASP A 1 483 ? -32.155 -11.660 33.227 1.00 89.88 483 ASP A CA 1
ATOM 3495 C C . ASP A 1 483 ? -32.078 -12.573 34.456 1.00 89.88 483 ASP A C 1
ATOM 3497 O O . ASP A 1 483 ? -32.985 -13.390 34.674 1.00 89.88 483 ASP A O 1
ATOM 3501 N N . ASP A 1 484 ? -31.021 -12.451 35.259 1.00 87.81 484 ASP A N 1
ATOM 3502 C CA . ASP A 1 484 ? -30.780 -13.286 36.434 1.00 87.81 484 ASP A CA 1
ATOM 3503 C C . ASP A 1 484 ? -30.378 -12.480 37.688 1.00 87.81 484 ASP A C 1
ATOM 3505 O O . ASP A 1 484 ? -30.912 -11.396 37.954 1.00 87.81 484 ASP A O 1
ATOM 3509 N N . ASP A 1 485 ? -29.609 -13.086 38.595 1.00 93.06 485 ASP A N 1
ATOM 3510 C CA . ASP A 1 485 ? -29.192 -12.450 39.834 1.00 93.06 485 ASP A CA 1
ATOM 3511 C C . ASP A 1 485 ? -27.917 -11.629 39.661 1.00 93.06 485 ASP A C 1
ATOM 3513 O O . ASP A 1 485 ? -26.873 -12.138 39.291 1.00 93.06 485 ASP A O 1
ATOM 3517 N N . ILE A 1 486 ? -27.983 -10.361 40.069 1.00 96.19 486 ILE A N 1
ATOM 3518 C CA . ILE A 1 486 ? -26.865 -9.424 39.949 1.00 96.19 486 ILE A CA 1
ATOM 3519 C C . ILE A 1 486 ? -26.272 -9.041 41.299 1.00 96.19 486 ILE A C 1
ATOM 3521 O O . ILE A 1 486 ? -26.981 -8.731 42.269 1.00 96.19 486 ILE A O 1
ATOM 3525 N N . VAL A 1 487 ? -24.944 -8.993 41.356 1.00 97.94 487 VAL A N 1
ATOM 3526 C CA . VAL A 1 487 ? -24.192 -8.481 42.500 1.00 97.94 487 VAL A CA 1
ATOM 3527 C C . VAL A 1 487 ? -23.770 -7.040 42.236 1.00 97.94 487 VAL A C 1
ATOM 3529 O O . VAL A 1 487 ? -23.083 -6.736 41.271 1.00 97.94 487 VAL A O 1
ATOM 3532 N N . ILE A 1 488 ? -24.115 -6.128 43.145 1.00 97.75 488 ILE A N 1
ATOM 3533 C CA . ILE A 1 488 ? -23.608 -4.750 43.095 1.00 97.75 488 ILE A CA 1
ATOM 3534 C C . ILE A 1 488 ? -22.316 -4.685 43.913 1.00 97.75 488 ILE A C 1
ATOM 3536 O O . ILE A 1 488 ? -22.349 -4.803 45.143 1.00 97.75 488 ILE A O 1
ATOM 3540 N N . SER A 1 489 ? -21.183 -4.509 43.238 1.00 97.56 489 SER A N 1
ATOM 3541 C CA . SER A 1 489 ? -19.855 -4.422 43.856 1.00 97.56 489 SER A CA 1
ATOM 3542 C C . SER A 1 489 ? -18.906 -3.581 43.010 1.00 97.56 489 SER A C 1
ATOM 3544 O O . SER A 1 489 ? -19.262 -3.164 41.915 1.00 97.56 489 SER A O 1
ATOM 3546 N N . ASP A 1 490 ? -17.704 -3.324 43.517 1.00 95.31 490 ASP A N 1
ATOM 3547 C CA . ASP A 1 490 ? -16.666 -2.659 42.733 1.00 95.31 490 ASP A CA 1
ATOM 3548 C C . ASP A 1 490 ? -16.200 -3.594 41.602 1.00 95.31 490 ASP A C 1
ATOM 3550 O O . ASP A 1 490 ? -15.929 -4.773 41.839 1.00 95.31 490 ASP A O 1
ATOM 3554 N N . VAL A 1 491 ? -16.098 -3.060 40.383 1.00 97.12 491 VAL A N 1
ATOM 3555 C CA . VAL A 1 491 ? -15.623 -3.773 39.188 1.00 97.12 491 VAL A CA 1
ATOM 3556 C C . VAL A 1 491 ? -14.383 -3.059 38.676 1.00 97.12 491 VAL A C 1
ATOM 3558 O O . VAL A 1 491 ? -14.415 -1.845 38.474 1.00 97.12 491 VAL A O 1
ATOM 3561 N N . ALA A 1 492 ? -13.311 -3.816 38.455 1.00 95.56 492 ALA A N 1
ATOM 3562 C CA . ALA A 1 492 ? -12.106 -3.340 37.793 1.00 95.56 492 ALA A CA 1
ATOM 3563 C C . ALA A 1 492 ? -11.933 -4.073 36.459 1.00 95.56 492 ALA A C 1
ATOM 3565 O O . ALA A 1 492 ? -12.207 -5.269 36.381 1.00 95.56 492 ALA A O 1
ATOM 3566 N N . VAL A 1 493 ? -11.470 -3.356 35.439 1.00 96.31 493 VAL A N 1
ATOM 3567 C CA . VAL A 1 493 ? -11.248 -3.867 34.078 1.00 96.31 493 VAL A CA 1
ATOM 3568 C C . VAL A 1 493 ? -9.823 -3.522 33.663 1.00 96.31 493 VAL A C 1
ATOM 3570 O O . VAL A 1 493 ? -9.330 -2.439 33.984 1.00 96.31 493 VAL A O 1
ATOM 3573 N N . THR A 1 494 ? -9.134 -4.449 33.001 1.00 96.12 494 THR A N 1
ATOM 3574 C CA . THR A 1 494 ? -7.749 -4.260 32.548 1.00 96.12 494 THR A CA 1
ATOM 3575 C C . THR A 1 494 ? -7.681 -4.528 31.059 1.00 96.12 494 THR A C 1
ATOM 3577 O O . THR A 1 494 ? -8.037 -5.612 30.627 1.00 96.12 494 THR A O 1
ATOM 3580 N N . MET A 1 495 ? -7.196 -3.559 30.291 1.00 98.12 495 MET A N 1
ATOM 3581 C CA . MET A 1 495 ? -7.193 -3.629 28.835 1.00 98.12 495 MET A CA 1
ATOM 3582 C C . MET A 1 495 ? -5.778 -3.748 28.282 1.00 98.12 495 MET A C 1
ATOM 3584 O O . MET A 1 495 ? -4.902 -2.949 28.621 1.00 98.12 495 MET A O 1
ATOM 3588 N N . ASN A 1 496 ? -5.583 -4.700 27.374 1.00 98.00 496 ASN A N 1
ATOM 3589 C CA . ASN A 1 496 ? -4.444 -4.781 26.471 1.00 98.00 496 ASN A CA 1
ATOM 3590 C C . ASN A 1 496 ? -4.681 -3.870 25.261 1.00 98.00 496 ASN A C 1
ATOM 3592 O O . ASN A 1 496 ? -5.463 -4.190 24.366 1.00 98.00 496 ASN A O 1
ATOM 3596 N N . VAL A 1 497 ? -3.981 -2.739 25.212 1.00 98.44 497 VAL A N 1
ATOM 3597 C CA . VAL A 1 497 ? -4.118 -1.750 24.137 1.00 98.44 497 VAL A CA 1
ATOM 3598 C C . VAL A 1 497 ? -2.972 -1.897 23.144 1.00 98.44 497 VAL A C 1
ATOM 3600 O O . VAL A 1 497 ? -1.797 -1.876 23.525 1.00 98.44 497 VAL A O 1
ATOM 3603 N N . VAL A 1 498 ? -3.319 -2.043 21.864 1.00 98.44 498 VAL A N 1
ATOM 3604 C CA . VAL A 1 498 ? -2.365 -2.195 20.761 1.00 98.44 498 VAL A CA 1
ATOM 3605 C C . VAL A 1 498 ? -1.770 -0.835 20.408 1.00 98.44 498 VAL A C 1
ATOM 3607 O O . VAL A 1 498 ? -2.490 0.120 20.124 1.00 98.44 498 VAL A O 1
ATOM 3610 N N . ASN A 1 499 ? -0.444 -0.756 20.420 1.00 97.38 499 ASN A N 1
ATOM 3611 C CA . ASN A 1 499 ? 0.322 0.417 20.021 1.00 97.38 499 ASN A CA 1
ATOM 3612 C C . ASN A 1 499 ? 0.602 0.428 18.508 1.00 97.38 499 ASN A C 1
ATOM 3614 O O . ASN A 1 499 ? 0.567 -0.631 17.877 1.00 97.38 499 ASN A O 1
ATOM 3618 N N . PRO A 1 500 ? 0.952 1.598 17.938 1.00 96.00 500 PRO A N 1
ATOM 3619 C CA . PRO A 1 500 ? 1.440 1.732 16.562 1.00 96.00 500 PRO A CA 1
ATOM 3620 C C . PRO A 1 500 ? 2.515 0.716 16.154 1.00 96.00 500 PRO A C 1
ATOM 3622 O O . PRO A 1 500 ? 2.419 0.111 15.099 1.00 96.00 500 PRO A O 1
ATOM 3625 N N . ASP A 1 501 ? 3.466 0.425 17.041 1.00 94.62 501 ASP A N 1
ATOM 3626 C CA . ASP A 1 501 ? 4.549 -0.542 16.808 1.00 94.62 501 ASP A CA 1
ATOM 3627 C C . ASP A 1 501 ? 4.133 -2.012 17.046 1.00 94.62 501 ASP A C 1
ATOM 3629 O O . ASP A 1 501 ? 4.976 -2.902 17.200 1.00 94.62 501 ASP A O 1
ATOM 3633 N N . SER A 1 502 ? 2.823 -2.273 17.137 1.00 94.50 502 SER A N 1
ATOM 3634 C CA . SER A 1 502 ? 2.191 -3.544 17.503 1.00 94.50 502 SER A CA 1
ATOM 3635 C C . SER A 1 502 ? 2.507 -4.061 18.920 1.00 94.50 502 SER A C 1
ATOM 3637 O O . SER A 1 502 ? 2.114 -5.187 19.261 1.00 94.50 502 SER A O 1
ATOM 3639 N N . THR A 1 503 ? 3.182 -3.289 19.778 1.00 95.94 503 THR A N 1
ATOM 3640 C CA . THR A 1 503 ? 3.329 -3.664 21.192 1.00 95.94 503 THR A CA 1
ATOM 3641 C C . THR A 1 503 ? 2.027 -3.487 21.963 1.00 95.94 503 THR A C 1
ATOM 3643 O O . THR A 1 503 ? 1.079 -2.869 21.488 1.00 95.94 503 THR A O 1
ATOM 3646 N N . ILE A 1 504 ? 1.978 -4.045 23.173 1.00 97.44 504 ILE A N 1
ATOM 3647 C CA . ILE A 1 504 ? 0.837 -3.911 24.075 1.00 97.44 504 ILE A CA 1
ATOM 3648 C C . ILE A 1 504 ? 1.240 -3.061 25.274 1.00 97.44 504 ILE A C 1
ATOM 3650 O O . ILE A 1 504 ? 2.258 -3.334 25.917 1.00 97.44 504 ILE A O 1
ATOM 3654 N N . HIS A 1 505 ? 0.416 -2.071 25.607 1.00 97.38 505 HIS A N 1
ATOM 3655 C CA . HIS A 1 505 ? 0.424 -1.449 26.928 1.00 97.38 505 HIS A CA 1
ATOM 3656 C C . HIS A 1 505 ? -0.872 -1.767 27.678 1.00 97.38 505 HIS A C 1
ATOM 3658 O O . HIS A 1 505 ? -1.870 -2.156 27.077 1.00 97.38 505 HIS A O 1
ATOM 3664 N N . ILE A 1 506 ? -0.828 -1.633 29.004 1.00 97.94 506 ILE A N 1
ATOM 3665 C CA . ILE A 1 506 ? -1.955 -1.944 29.882 1.00 97.94 506 ILE A CA 1
ATOM 3666 C C . ILE A 1 506 ? -2.624 -0.651 30.341 1.00 97.94 506 ILE A C 1
ATOM 3668 O O . ILE A 1 506 ? -1.946 0.233 30.872 1.00 97.94 506 ILE A O 1
ATOM 3672 N N . GLU A 1 507 ? -3.944 -0.575 30.193 1.00 97.94 507 GLU A N 1
ATOM 3673 C CA . GLU A 1 507 ? -4.784 0.427 30.853 1.00 97.94 507 GLU A CA 1
ATOM 3674 C C . GLU A 1 507 ? -5.663 -0.243 31.918 1.00 97.94 507 GLU A C 1
ATOM 3676 O O . GLU A 1 507 ? -6.297 -1.263 31.663 1.00 97.94 507 GLU A O 1
ATOM 3681 N N . GLU A 1 508 ? -5.695 0.323 33.126 1.00 96.50 508 GLU A N 1
ATOM 3682 C CA . GLU A 1 508 ? -6.499 -0.180 34.246 1.00 96.50 508 GLU A CA 1
ATOM 3683 C C . GLU A 1 508 ? -7.635 0.800 34.564 1.00 96.50 508 GLU A C 1
ATOM 3685 O O . GLU A 1 508 ? -7.410 1.998 34.771 1.00 96.50 508 GLU A O 1
ATOM 3690 N N . PHE A 1 509 ? -8.853 0.274 34.670 1.00 94.50 509 PHE A N 1
ATOM 3691 C CA . PHE A 1 509 ? -10.057 1.007 35.043 1.00 94.50 509 PHE A CA 1
ATOM 3692 C C . PHE A 1 509 ? -10.604 0.443 36.352 1.00 94.50 509 PHE A C 1
ATOM 3694 O O . PHE A 1 509 ? -10.799 -0.763 36.476 1.00 94.50 509 PHE A O 1
ATOM 3701 N N . ALA A 1 510 ? -10.859 1.314 37.328 1.00 85.56 510 ALA A N 1
ATOM 3702 C CA . ALA A 1 510 ? -11.415 0.959 38.635 1.00 85.56 510 ALA A CA 1
ATOM 3703 C C . ALA A 1 510 ? -12.495 1.952 39.079 1.00 85.56 510 ALA A C 1
ATOM 3705 O O . ALA A 1 510 ? -12.554 3.086 38.529 1.00 85.56 510 ALA A O 1
#

Radius of gyration: 29.89 Å; Cα contacts (8 Å, |Δi|>4): 1976; chains: 1; bounding box: 86×33×97 Å

Solvent-accessible surface area (backbone atoms only — not comparable to full-atom values): 21145 Å² total; per-residue (Å²): 86,84,48,79,34,83,44,40,41,53,35,49,92,46,54,43,78,45,82,59,61,43,41,19,33,39,22,12,50,63,2,37,22,38,35,33,62,39,44,35,29,32,26,56,47,66,77,68,51,74,46,66,47,101,84,72,48,70,43,72,49,87,58,74,70,43,46,15,40,38,20,34,75,31,0,27,40,33,42,36,21,41,20,35,37,37,37,32,32,38,81,79,68,79,54,43,19,32,28,15,30,50,61,2,23,33,27,44,34,15,65,66,23,30,32,40,27,34,61,41,14,13,39,38,23,49,41,12,32,34,21,39,38,14,31,23,29,36,39,26,30,48,44,19,26,38,38,21,44,46,14,20,39,33,41,36,10,72,64,17,27,34,41,29,28,30,58,12,40,41,39,20,47,49,10,23,38,40,40,39,18,34,25,37,34,32,34,6,22,38,34,12,52,73,12,34,36,41,41,36,12,65,67,14,28,38,34,64,45,51,84,77,36,62,35,36,33,26,38,36,39,41,41,37,18,42,29,10,32,21,34,62,27,98,89,53,57,41,49,36,38,35,41,40,49,31,39,22,38,38,17,12,52,58,4,37,27,36,36,32,47,41,49,37,31,34,27,74,46,72,51,63,42,45,40,46,42,84,53,54,46,74,48,82,45,73,51,76,76,41,57,20,41,39,25,74,45,39,2,33,37,34,42,36,23,56,56,10,30,38,38,35,64,35,75,68,29,36,35,17,24,51,63,2,31,32,31,44,33,13,60,2,84,78,12,28,35,39,30,32,63,33,20,25,38,34,12,38,48,10,28,35,22,39,40,14,36,14,27,35,38,30,26,48,53,11,35,42,39,21,45,43,15,21,41,37,38,36,11,67,60,23,30,34,41,24,29,28,57,9,36,38,32,12,41,80,33,66,5,30,35,36,42,38,13,30,25,35,32,31,33,4,22,34,32,14,39,60,7,31,37,40,41,37,12,70,62,18,27,38,37,46,34,45,82,79,36,58,32,37,33,21,37,30,36,32,40,38,18,46,31,15,31,23,30,98,55,87,54,42,39,33,37,38,44,45,50,32,36,32,76,47,49,37,89,66,31,79,30,72,42,68,81,72,78,69,41,84,46,93,48,71,48,69,42,54,41,54,41,90,39,70,45,75,50,81,49,78,47,113

Secondary structure (DSSP, 8-state):
-EEE-SSEESBTTBPEEE--SEEEEEE-TTEEEEEESS-EEE--B----EEE-TTS-EEE--PPPB-SEEE-TT--EEEEESS-EEE--TTT--S-SEEE-TT--EEEEESSS-EEE-TT--EEESSS-EEEEESS-EEE-TT--EEESSS-EEEEESSS-EEE-TT--EEESSS-EEEEESS-EEES-EE-TTS-EEEEESSS-EEE--TTS-SEE-SEEEEEESSEESB-STTT-BPEEEE-SEEEEEE-SSEEEEEESS-EEE--B--EEEEEPTTS-EEEEEPPPB-SEEESSS--EEEEESSS-EEE-SSS-EE--TT--EEEEE-STT--EEE-TT--EE-TTS-EEEEESS-EEE-TT-EEE-SSS-EEEEESSS-EEE-TT-EEE-TTTT--EEEEESS-EEESEEE-TTSEEEEEESSS-EEE--SSS-SEEEEEEEEEESSEES-SSSS-SEEEEEEEEEEE--TTEE-EEESS--EE----EEEEEEPTTS-EEEEEE-